Protein AF-N1P8G6-F1 (afdb_monomer)

Radius of gyration: 24.84 Å; Cα contacts (8 Å, |Δi|>4): 406; chains: 1; bounding box: 66×47×82 Å

Nearest PDB structures (foldseek):
  3woz-assembly1_A  TM=4.843E-01  e=3.979E-01  Mus musculus
  7q4o-assembly1_A  TM=2.329E-01  e=8.168E-02  Homo sapiens
  6mzf-assembly2_S  TM=3.613E-01  e=1.647E+00  Lachancea kluyveri NRRL Y-12651
  6mzf-assembly2_Z  TM=3.230E-01  e=1.716E+00  Lachancea kluyveri NRRL Y-12651
  7wkk-assembly1_d  TM=1.750E-01  e=7.104E+00  Xenopus laevis

Solvent-accessible surface area (backbone atoms only — not comparable to full-atom values): 23236 Å² total; per-residue (Å²): 112,68,68,58,52,54,50,53,49,51,53,48,52,52,41,51,54,52,21,45,35,20,40,62,58,40,62,81,38,23,85,42,70,71,49,35,31,55,44,51,52,22,58,55,58,75,40,87,73,80,72,56,73,72,55,48,57,51,48,55,54,51,50,51,44,45,53,51,31,51,75,67,70,51,59,55,58,63,52,40,50,53,51,49,55,52,30,48,63,71,53,68,77,60,64,50,67,90,73,49,91,46,71,68,52,44,55,51,49,50,57,43,63,55,44,45,41,36,55,48,52,55,53,46,64,78,63,65,84,70,82,58,69,32,63,58,16,38,50,38,44,44,29,45,43,30,70,73,70,74,43,69,67,60,96,76,60,55,52,68,57,24,49,35,46,32,47,46,55,48,37,28,32,79,80,36,73,88,51,49,32,44,23,46,43,28,27,29,49,24,41,41,54,46,16,74,60,73,50,57,70,69,57,52,28,50,50,49,61,70,44,30,54,52,59,53,52,49,51,54,50,51,54,49,56,56,42,68,70,45,83,54,64,68,62,30,50,54,51,52,51,50,52,54,51,52,48,72,42,40,52,54,70,59,40,51,49,54,46,52,49,37,59,75,68,51,90,46,54,67,50,34,44,51,46,50,54,49,50,45,64,36,47,40,76,63,64,100,59,92,68,98,43,80,73,58,46,56,52,52,53,49,62,67,64,35,80,60,95,72,92,71,82,91,74,87,89,74,86,61,42,68,43,77,80,43,75,68,58,50,49,58,55,46,54,53,46,56,52,36,52,58,51,38,73,40,98,82,40,48,75,56,39,43,54,38,43,54,47,51,49,52,42,48,60,74,40,49,91,77,46,64,64,67,63,49,50,52,52,45,54,53,50,55,57,51,54,76,75,48,62,68,91,78,42,84,65,40,65,64,51,49,57,49,44,47,61,49,50,37,69,76,72,67,69,126

Structure (mmCIF, N/CA/C/O backbone):
data_AF-N1P8G6-F1
#
_entry.id   AF-N1P8G6-F1
#
loop_
_atom_site.group_PDB
_atom_site.id
_atom_site.type_symbol
_atom_site.label_atom_id
_atom_site.label_alt_id
_atom_site.label_comp_id
_atom_site.label_asym_id
_atom_site.label_entity_id
_atom_site.label_seq_id
_atom_site.pdbx_PDB_ins_code
_atom_site.Cartn_x
_atom_site.Cartn_y
_atom_site.Cartn_z
_atom_site.occupancy
_atom_site.B_iso_or_equiv
_atom_site.auth_seq_id
_atom_site.auth_comp_id
_atom_site.auth_asym_id
_atom_site.auth_atom_id
_atom_site.pdbx_PDB_model_num
ATOM 1 N N . MET A 1 1 ? -29.024 14.235 44.586 1.00 63.75 1 MET A N 1
ATOM 2 C CA . MET A 1 1 ? -27.893 15.077 44.118 1.00 63.75 1 MET A CA 1
ATOM 3 C C . MET A 1 1 ? -26.579 14.321 44.251 1.00 63.75 1 MET A C 1
ATOM 5 O O . MET A 1 1 ? -25.869 14.254 43.265 1.00 63.75 1 MET A O 1
ATOM 9 N N . PHE A 1 2 ? -26.300 13.699 45.404 1.00 78.88 2 PHE A N 1
ATOM 10 C CA . PHE A 1 2 ? -25.117 12.850 45.600 1.00 78.88 2 PHE A CA 1
ATOM 11 C C . PHE A 1 2 ? -25.111 11.607 44.691 1.00 78.88 2 PHE A C 1
ATOM 13 O O . PHE A 1 2 ? -24.121 11.368 44.015 1.00 78.88 2 PHE A O 1
ATOM 20 N N . ASP A 1 3 ? -26.244 10.904 44.567 1.00 84.00 3 ASP A N 1
ATOM 21 C CA . ASP A 1 3 ? -26.346 9.704 43.710 1.00 84.00 3 ASP A CA 1
ATOM 22 C C . ASP A 1 3 ? -26.035 9.993 42.236 1.00 84.00 3 ASP A C 1
ATOM 24 O O . ASP A 1 3 ? -25.366 9.210 41.575 1.00 84.00 3 ASP A O 1
ATOM 28 N N . LYS A 1 4 ? -26.441 11.173 41.749 1.00 87.75 4 LYS A N 1
ATOM 29 C CA . LYS A 1 4 ? -26.156 11.622 40.381 1.00 87.75 4 LYS A CA 1
ATOM 30 C C . LYS A 1 4 ? -24.662 11.882 40.162 1.00 87.75 4 LYS A C 1
ATOM 32 O O . LYS A 1 4 ? -24.138 11.550 39.111 1.00 87.75 4 LYS A O 1
ATOM 37 N N . VAL A 1 5 ? -23.980 12.453 41.157 1.00 89.69 5 VAL A N 1
ATOM 38 C CA . VAL A 1 5 ? -22.527 12.682 41.095 1.00 89.69 5 VAL A CA 1
ATOM 39 C C . VAL A 1 5 ? -21.775 11.351 41.096 1.00 89.69 5 VAL A C 1
ATOM 41 O O . VAL A 1 5 ? -20.836 11.190 40.327 1.00 89.69 5 VAL A O 1
ATOM 44 N N . VAL A 1 6 ? -22.209 10.388 41.913 1.00 92.12 6 VAL A N 1
ATOM 45 C CA . VAL A 1 6 ? -21.605 9.046 41.967 1.00 92.12 6 VAL A CA 1
ATOM 46 C C . VAL A 1 6 ? -21.809 8.288 40.650 1.00 92.12 6 VAL A C 1
ATOM 48 O O . VAL A 1 6 ? -20.888 7.630 40.174 1.00 92.12 6 VAL A O 1
ATOM 51 N N . GLU A 1 7 ? -22.987 8.400 40.035 1.00 92.19 7 GLU A N 1
ATOM 52 C CA . GLU A 1 7 ? -23.276 7.800 38.728 1.00 92.19 7 GLU A CA 1
ATOM 53 C C . GLU A 1 7 ? -22.429 8.433 37.609 1.00 92.19 7 GLU A C 1
ATOM 55 O O . GLU A 1 7 ? -21.787 7.713 36.844 1.00 92.19 7 GLU A O 1
ATOM 60 N N . GLU A 1 8 ? -22.342 9.768 37.566 1.00 90.81 8 GLU A N 1
ATOM 61 C CA . GLU A 1 8 ? -21.489 10.502 36.618 1.00 90.81 8 GLU A CA 1
ATOM 62 C C . GLU A 1 8 ? -19.996 10.165 36.803 1.00 90.81 8 GLU A C 1
ATOM 64 O O . GLU A 1 8 ? -19.262 10.010 35.822 1.00 90.81 8 GLU A O 1
ATOM 69 N N . GLU A 1 9 ? -19.533 10.009 38.047 1.00 91.94 9 GLU A N 1
ATOM 70 C CA . GLU A 1 9 ? -18.161 9.597 38.352 1.00 91.94 9 GLU A CA 1
ATOM 71 C C . GLU A 1 9 ? -17.891 8.159 37.896 1.00 91.94 9 GLU A C 1
ATOM 73 O O . GLU A 1 9 ? -16.870 7.901 37.254 1.00 91.94 9 GLU A O 1
ATOM 78 N N . SER A 1 10 ? -18.808 7.229 38.174 1.00 91.25 10 SER A N 1
ATOM 79 C CA . SER A 1 10 ? -18.686 5.835 37.742 1.00 91.25 10 SER A CA 1
ATOM 80 C C . SER A 1 10 ? -18.633 5.729 36.216 1.00 91.25 10 SER A C 1
ATOM 82 O O . SER A 1 10 ? -17.757 5.056 35.667 1.00 91.25 10 SER A O 1
A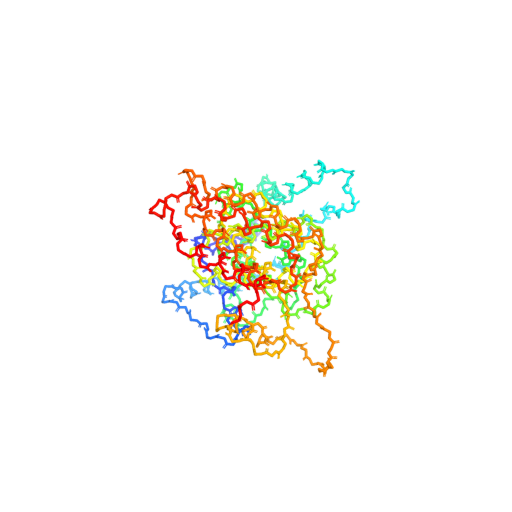TOM 84 N N . GLU A 1 11 ? -19.494 6.467 35.512 1.00 90.06 11 GLU A N 1
ATOM 85 C CA . GLU A 1 11 ? -19.484 6.512 34.051 1.00 90.06 11 GLU A CA 1
ATOM 86 C C . GLU A 1 11 ? -18.161 7.080 33.510 1.00 90.06 11 GLU A C 1
ATOM 88 O O . GLU A 1 11 ? -17.579 6.538 32.563 1.00 90.06 11 GLU A O 1
ATOM 93 N N . LEU A 1 12 ? -17.639 8.145 34.127 1.00 90.88 12 LEU A N 1
ATOM 94 C CA . LEU A 1 12 ? -16.354 8.724 33.746 1.00 90.88 12 LEU A CA 1
ATOM 95 C C . LEU A 1 12 ? -15.195 7.743 33.971 1.00 90.88 12 LEU A C 1
ATOM 97 O O . LEU A 1 12 ? -14.337 7.613 33.097 1.00 90.88 12 LEU A O 1
ATOM 101 N N . GLN A 1 13 ? -15.173 7.035 35.103 1.00 92.31 13 GLN A N 1
ATOM 102 C CA . GLN A 1 13 ? -14.161 6.019 35.398 1.00 92.31 13 GLN A CA 1
ATOM 103 C C . GLN A 1 13 ? -14.179 4.901 34.349 1.00 92.31 13 GLN A C 1
ATOM 105 O O . GLN A 1 13 ? -13.125 4.546 33.817 1.00 92.31 13 GLN A O 1
ATOM 110 N N . VAL A 1 14 ? -15.363 4.407 33.971 1.00 90.62 14 VAL A N 1
ATOM 111 C CA . VAL A 1 14 ? -15.509 3.407 32.901 1.00 90.62 14 VAL A CA 1
ATOM 112 C C . VAL A 1 14 ? -14.975 3.949 31.573 1.00 90.62 14 VAL A C 1
ATOM 114 O O . VAL A 1 14 ? -14.169 3.286 30.917 1.00 90.62 14 VAL A O 1
ATOM 117 N N . ARG A 1 15 ? -15.344 5.176 31.182 1.00 91.44 15 ARG A N 1
ATOM 118 C CA . ARG A 1 15 ? -14.841 5.805 29.945 1.00 91.44 15 ARG A CA 1
ATOM 119 C C . ARG A 1 15 ? -13.316 5.949 29.948 1.00 91.44 15 ARG A C 1
ATOM 121 O O . ARG A 1 15 ? -12.673 5.665 28.936 1.00 91.44 15 ARG A O 1
ATOM 128 N N . LEU A 1 16 ? -12.728 6.341 31.077 1.00 93.12 16 LEU A N 1
ATOM 129 C CA . LEU A 1 16 ? -11.278 6.468 31.233 1.00 93.12 16 LEU A CA 1
ATOM 130 C C . LEU A 1 16 ? -10.569 5.117 31.126 1.00 93.12 16 LEU A C 1
ATOM 132 O O . LEU A 1 16 ? -9.561 5.030 30.430 1.00 93.12 16 LEU A O 1
ATOM 136 N N . LEU A 1 17 ? -11.104 4.063 31.748 1.00 92.62 17 LEU A N 1
ATOM 137 C CA . LEU A 1 17 ? -10.549 2.709 31.649 1.00 92.62 17 LEU A CA 1
ATOM 138 C C . LEU A 1 17 ? -10.605 2.181 30.210 1.00 92.62 17 LEU A C 1
ATOM 140 O O . LEU A 1 17 ? -9.616 1.654 29.701 1.00 92.62 17 LEU A O 1
ATOM 144 N N . ARG A 1 18 ? -11.720 2.397 29.507 1.00 92.69 18 ARG A N 1
ATOM 145 C CA . ARG A 1 18 ? -11.854 2.012 28.094 1.00 92.69 18 ARG A CA 1
ATOM 146 C C . ARG A 1 18 ? -10.883 2.779 27.188 1.00 92.69 18 ARG A C 1
ATOM 148 O O . ARG A 1 18 ? -10.241 2.185 26.314 1.00 92.69 18 ARG A O 1
ATOM 155 N N . ARG A 1 19 ? -10.715 4.090 27.411 1.00 93.12 19 ARG A N 1
ATOM 156 C CA . ARG A 1 19 ? -9.700 4.886 26.699 1.00 93.12 19 ARG A CA 1
ATOM 157 C C . ARG A 1 19 ? -8.288 4.426 27.048 1.00 93.12 19 ARG A C 1
ATOM 159 O O . ARG A 1 19 ? -7.449 4.369 26.158 1.00 93.12 19 ARG A O 1
ATOM 166 N N . LEU A 1 20 ? -8.018 4.054 28.298 1.00 92.56 20 LEU A N 1
ATOM 167 C CA . LEU A 1 20 ? -6.715 3.538 28.716 1.00 92.56 20 LEU A CA 1
ATOM 168 C C . LEU A 1 20 ? -6.341 2.268 27.946 1.00 92.56 20 LEU A C 1
ATOM 170 O O . LEU A 1 20 ? -5.193 2.151 27.531 1.00 92.56 20 LEU A O 1
ATOM 174 N N . CYS A 1 21 ? -7.284 1.358 27.686 1.00 92.56 21 CYS A N 1
ATOM 175 C CA . CYS A 1 21 ? -7.010 0.168 26.874 1.00 92.56 21 CYS A CA 1
ATOM 176 C C . CYS A 1 21 ? -6.616 0.525 25.439 1.00 92.56 21 CYS A C 1
ATOM 178 O O . CYS A 1 21 ? -5.595 0.056 24.940 1.00 92.56 21 CYS A O 1
ATOM 180 N N . THR A 1 22 ? -7.412 1.372 24.781 1.00 93.31 22 THR A N 1
ATOM 181 C CA . THR A 1 22 ? -7.199 1.748 23.372 1.00 93.31 22 THR A CA 1
ATOM 182 C C . THR A 1 22 ? -5.953 2.626 23.196 1.00 93.31 22 THR A C 1
ATOM 184 O O . THR A 1 22 ? -5.132 2.388 22.314 1.00 93.31 22 THR A O 1
ATOM 187 N N . PHE A 1 23 ? -5.733 3.592 24.083 1.00 93.25 23 PHE A N 1
ATOM 188 C CA . PHE A 1 23 ? -4.543 4.442 24.066 1.00 93.25 23 PHE A CA 1
ATOM 189 C C . PHE A 1 23 ? -3.276 3.694 24.513 1.00 93.25 23 PHE A C 1
ATOM 191 O O . PHE A 1 23 ? -2.186 3.905 23.973 1.00 93.25 23 PHE A O 1
ATOM 198 N N . GLY A 1 24 ? -3.421 2.818 25.510 1.00 91.00 24 GLY A N 1
ATOM 199 C CA . GLY A 1 24 ? -2.343 2.034 26.106 1.00 91.00 24 GLY A CA 1
ATOM 200 C C . GLY A 1 24 ? -1.771 0.993 25.155 1.00 91.00 24 GLY A C 1
ATOM 201 O O . GLY A 1 24 ? -0.572 0.737 25.214 1.00 91.00 24 GLY A O 1
ATOM 202 N N . ILE A 1 25 ? -2.577 0.466 24.227 1.00 92.25 25 ILE A N 1
ATOM 203 C CA . ILE A 1 25 ? -2.046 -0.345 23.131 1.00 92.25 25 ILE A CA 1
ATOM 204 C C . ILE A 1 25 ? -1.415 0.528 22.044 1.00 92.25 25 ILE A C 1
ATOM 206 O O . ILE A 1 25 ? -0.355 0.187 21.534 1.00 92.25 25 ILE A O 1
ATOM 210 N N . SER A 1 26 ? -2.008 1.673 21.695 1.00 91.62 26 SER A N 1
ATOM 211 C CA . SER A 1 26 ? -1.616 2.411 20.491 1.00 91.62 26 SER A CA 1
ATOM 212 C C . SER A 1 26 ? -0.363 3.265 20.621 1.00 91.62 26 SER A C 1
ATOM 214 O O . SER A 1 26 ? 0.334 3.472 19.625 1.00 91.62 26 SER A O 1
ATOM 216 N N . THR A 1 27 ? -0.061 3.763 21.821 1.00 89.69 27 THR A N 1
ATOM 217 C CA . THR A 1 27 ? 1.043 4.708 22.039 1.00 89.69 27 THR A CA 1
ATOM 218 C C . THR A 1 27 ? 2.411 4.052 22.219 1.00 89.69 27 THR A C 1
ATOM 220 O O . THR A 1 27 ? 3.353 4.483 21.547 1.00 89.69 27 THR A O 1
ATOM 223 N N . PRO A 1 28 ? 2.568 3.014 23.058 1.00 88.81 28 PRO A N 1
ATOM 224 C CA . PRO A 1 28 ? 3.872 2.392 23.283 1.00 88.81 28 PRO A CA 1
ATOM 225 C C . PRO A 1 28 ? 4.412 1.647 22.057 1.00 88.81 28 PRO A C 1
ATOM 227 O O . PRO A 1 28 ? 5.623 1.540 21.886 1.00 88.81 28 PRO A O 1
ATOM 230 N N . ILE A 1 29 ? 3.528 1.153 21.183 1.00 89.38 29 ILE A N 1
ATOM 231 C CA . ILE A 1 29 ? 3.898 0.223 20.103 1.00 89.38 29 ILE A CA 1
ATOM 232 C C . ILE A 1 29 ? 4.055 0.908 18.740 1.00 89.38 29 ILE A C 1
ATOM 234 O O . ILE A 1 29 ? 4.251 0.230 17.736 1.00 89.38 29 ILE A O 1
ATOM 238 N N . LYS A 1 30 ? 4.005 2.248 18.673 1.00 91.75 30 LYS A N 1
ATOM 239 C CA . LYS A 1 30 ? 4.030 3.030 17.416 1.00 91.75 30 LYS A CA 1
ATOM 240 C C . LYS A 1 30 ? 5.192 2.695 16.472 1.00 91.75 30 LYS A C 1
ATOM 242 O O . LYS A 1 30 ? 5.109 2.966 15.276 1.00 91.75 30 LYS A O 1
ATOM 247 N N . THR A 1 31 ? 6.287 2.143 16.982 1.00 89.94 31 THR A N 1
ATOM 248 C CA . THR A 1 31 ? 7.488 1.783 16.212 1.00 89.94 31 THR A CA 1
ATOM 249 C C . THR A 1 31 ? 7.583 0.294 15.875 1.00 89.94 31 THR A C 1
ATOM 251 O O . THR A 1 31 ? 8.464 -0.095 15.110 1.00 89.94 31 THR A O 1
ATOM 254 N N . VAL A 1 32 ? 6.682 -0.534 16.406 1.00 89.81 32 VAL A N 1
ATOM 255 C CA . VAL A 1 32 ? 6.676 -1.993 16.261 1.00 89.81 32 VAL A CA 1
ATOM 256 C C . VAL A 1 32 ? 5.523 -2.396 15.341 1.00 89.81 32 VAL A C 1
ATOM 258 O O . VAL A 1 32 ? 4.421 -1.873 15.439 1.00 89.81 32 VAL A O 1
ATOM 261 N N . THR A 1 33 ? 5.757 -3.315 14.406 1.00 87.44 33 THR A N 1
ATOM 262 C CA . THR A 1 33 ? 4.682 -3.853 13.556 1.00 87.44 33 THR A CA 1
ATOM 263 C C . THR A 1 33 ? 3.876 -4.917 14.303 1.00 87.44 33 THR A C 1
ATOM 265 O O . THR A 1 33 ? 4.442 -5.702 15.061 1.00 87.44 33 THR A O 1
ATOM 268 N N . THR A 1 34 ? 2.563 -4.976 14.064 1.00 90.38 34 THR A N 1
ATOM 269 C CA . THR A 1 34 ? 1.702 -6.050 14.587 1.00 90.38 34 THR A CA 1
ATOM 270 C C . THR A 1 34 ? 1.826 -7.349 13.791 1.00 90.38 34 THR A C 1
ATOM 272 O O . THR A 1 34 ? 1.398 -8.394 14.268 1.00 90.38 34 THR A O 1
ATOM 275 N N . ASN A 1 35 ? 2.405 -7.303 12.584 1.00 92.50 35 ASN A N 1
ATOM 276 C CA . ASN A 1 35 ? 2.469 -8.416 11.634 1.00 92.50 35 ASN A CA 1
ATOM 277 C C . ASN A 1 35 ? 1.094 -8.977 11.212 1.00 92.50 35 ASN A C 1
ATOM 279 O O . ASN A 1 35 ? 1.029 -10.094 10.699 1.00 92.50 35 ASN A O 1
ATOM 283 N N . ALA A 1 36 ? 0.000 -8.221 11.378 1.00 94.94 36 ALA A N 1
ATOM 284 C CA . ALA A 1 36 ? -1.329 -8.646 10.923 1.00 94.94 36 ALA A CA 1
ATOM 285 C C . ALA A 1 36 ? -1.372 -8.838 9.395 1.00 94.94 36 ALA A C 1
ATOM 287 O O . ALA A 1 36 ? -1.877 -9.846 8.900 1.00 94.94 36 ALA A O 1
ATOM 288 N N . ASP A 1 37 ? -0.761 -7.912 8.651 1.00 95.50 37 ASP A N 1
ATOM 289 C CA . ASP A 1 37 ? -0.599 -7.987 7.196 1.00 95.50 37 ASP A CA 1
ATOM 290 C C . ASP A 1 37 ? 0.268 -9.176 6.775 1.00 95.50 37 ASP A C 1
ATOM 292 O O . ASP A 1 37 ? -0.057 -9.869 5.811 1.00 95.50 37 ASP A O 1
ATOM 296 N N . VAL A 1 38 ? 1.336 -9.459 7.525 1.00 94.88 38 VAL A N 1
ATOM 297 C CA . VAL A 1 38 ? 2.216 -10.607 7.274 1.00 94.88 38 VAL A CA 1
ATOM 298 C C . VAL A 1 38 ? 1.493 -11.931 7.524 1.00 94.88 38 VAL A C 1
ATOM 300 O O . VAL A 1 38 ? 1.546 -12.811 6.666 1.00 94.88 38 VAL A O 1
ATOM 303 N N . LYS A 1 39 ? 0.782 -12.076 8.652 1.00 95.38 39 LYS A N 1
ATOM 304 C CA . LYS A 1 39 ? -0.004 -13.281 8.964 1.00 95.38 39 LYS A CA 1
ATOM 305 C C . LYS A 1 39 ? -1.045 -13.545 7.883 1.00 95.38 39 LYS A C 1
ATOM 307 O O . LYS A 1 39 ? -1.121 -14.665 7.380 1.00 95.38 39 LYS A O 1
ATOM 312 N N . TYR A 1 40 ? -1.794 -12.514 7.491 1.00 96.00 40 TYR A N 1
ATOM 313 C CA . TYR A 1 40 ? -2.817 -12.637 6.457 1.00 96.00 40 TYR A CA 1
ATOM 314 C C . TYR A 1 40 ? -2.211 -13.012 5.101 1.00 96.00 40 TYR A C 1
ATOM 316 O O . TYR A 1 40 ? -2.672 -13.947 4.450 1.00 96.00 40 TYR A O 1
ATOM 324 N N . TYR A 1 41 ? -1.110 -12.367 4.703 1.00 94.81 41 TYR A N 1
ATOM 325 C CA . TYR A 1 41 ? -0.387 -12.725 3.483 1.00 94.81 41 TYR A CA 1
ATOM 326 C C . TYR A 1 41 ? 0.119 -14.176 3.498 1.00 94.81 41 TYR A C 1
ATOM 328 O O . TYR A 1 41 ? -0.001 -14.882 2.494 1.00 94.81 41 TYR A O 1
ATOM 336 N N . CYS A 1 42 ? 0.680 -14.645 4.615 1.00 93.38 42 CYS A N 1
ATOM 337 C CA . CYS A 1 42 ? 1.116 -16.033 4.750 1.00 93.38 42 CYS A CA 1
ATOM 338 C C . CYS A 1 42 ? -0.067 -17.005 4.637 1.00 93.38 42 CYS A C 1
ATOM 340 O O . CYS A 1 42 ? 0.037 -17.989 3.905 1.00 93.38 42 CYS A O 1
ATOM 342 N N . ALA A 1 43 ? -1.198 -16.697 5.282 1.00 92.44 43 ALA A N 1
ATOM 343 C CA . ALA A 1 43 ? -2.419 -17.499 5.206 1.00 92.44 43 ALA A CA 1
ATOM 344 C C . ALA A 1 43 ? -2.940 -17.611 3.766 1.00 92.44 43 ALA A C 1
ATOM 346 O O . ALA A 1 43 ? -3.210 -18.716 3.294 1.00 92.44 43 ALA A O 1
ATOM 347 N N . LEU A 1 44 ? -2.983 -16.490 3.040 1.00 91.12 44 LEU A N 1
ATOM 348 C CA . LEU A 1 44 ? -3.327 -16.463 1.621 1.00 91.12 44 LEU A CA 1
ATOM 349 C C . LEU A 1 44 ? -2.420 -17.410 0.813 1.00 91.12 44 LEU A C 1
ATOM 351 O O . LEU A 1 44 ? -2.913 -18.224 0.032 1.00 91.12 44 LEU A O 1
ATOM 355 N N . ASN A 1 45 ? -1.102 -17.346 1.037 1.00 87.06 45 ASN A N 1
ATOM 356 C CA . ASN A 1 45 ? -0.086 -18.117 0.305 1.00 87.06 45 ASN A CA 1
ATOM 357 C C . ASN A 1 45 ? 0.124 -19.554 0.799 1.00 87.06 45 ASN A C 1
ATOM 359 O O . ASN A 1 45 ? 1.044 -20.216 0.316 1.00 87.06 45 ASN A O 1
ATOM 363 N N . GLN A 1 46 ? -0.673 -20.034 1.760 1.00 88.06 46 GLN A N 1
ATOM 364 C CA . GLN A 1 46 ? -0.469 -21.337 2.410 1.00 88.06 46 GLN A CA 1
ATOM 365 C C . GLN A 1 46 ? 0.959 -21.497 2.968 1.00 88.06 46 GLN A C 1
ATOM 367 O O . GLN A 1 46 ? 1.526 -22.588 3.004 1.00 88.06 46 GLN A O 1
ATOM 372 N N . GLN A 1 47 ? 1.563 -20.383 3.382 1.00 89.25 47 GLN A N 1
ATOM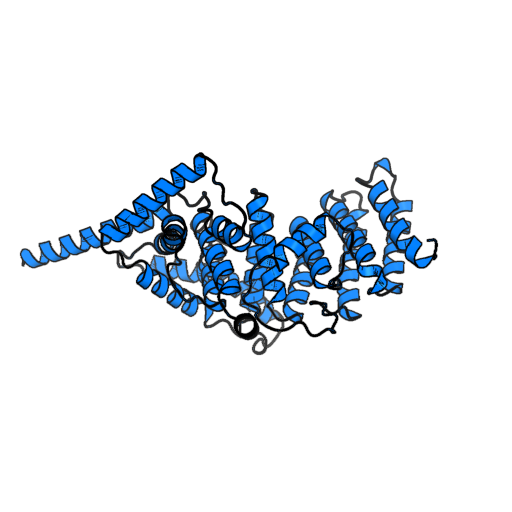 373 C CA . GLN A 1 47 ? 2.872 -20.345 4.015 1.00 89.25 47 GLN A CA 1
ATOM 374 C C . GLN A 1 47 ? 2.693 -20.350 5.526 1.00 89.25 47 GLN A C 1
ATOM 376 O O . GLN A 1 47 ? 1.772 -19.735 6.066 1.00 89.25 47 GLN A O 1
ATOM 381 N N . LYS A 1 48 ? 3.603 -21.028 6.224 1.00 87.94 48 LYS A N 1
ATOM 382 C CA . LYS A 1 48 ? 3.615 -20.996 7.681 1.00 87.94 48 LYS A CA 1
ATOM 383 C C . LYS A 1 48 ? 3.980 -19.585 8.142 1.00 87.94 48 LYS A C 1
ATOM 385 O O . LYS A 1 48 ? 4.983 -19.019 7.711 1.00 87.94 48 LYS A O 1
ATOM 390 N N . PHE A 1 49 ? 3.146 -19.017 9.002 1.00 89.81 49 PHE A N 1
ATOM 391 C CA . PHE A 1 49 ? 3.458 -17.778 9.696 1.00 89.81 49 PHE A CA 1
ATOM 392 C C . PHE A 1 49 ? 4.314 -18.107 10.919 1.00 89.81 49 PHE A C 1
ATOM 394 O O . PHE A 1 49 ? 3.886 -18.862 11.791 1.00 89.81 49 PHE A O 1
ATOM 401 N N . GLU A 1 50 ? 5.527 -17.564 10.960 1.00 87.75 50 GLU A N 1
ATOM 402 C CA . GLU A 1 50 ? 6.457 -17.744 12.071 1.00 87.75 50 GLU A CA 1
ATOM 403 C C . GLU A 1 50 ? 6.862 -16.374 12.608 1.00 87.75 50 GLU A C 1
ATOM 405 O O . GLU A 1 50 ? 7.305 -15.502 11.859 1.00 87.75 50 GLU A O 1
ATOM 410 N N . LEU A 1 51 ? 6.689 -16.189 13.914 1.00 86.38 51 LEU A N 1
ATOM 411 C CA . LEU A 1 51 ? 7.157 -15.014 14.635 1.00 86.38 51 LEU A CA 1
ATOM 412 C C . LEU A 1 51 ? 8.474 -15.340 15.335 1.00 86.38 51 LEU A C 1
ATOM 414 O O . LEU A 1 51 ? 8.675 -16.451 15.827 1.00 86.38 51 LEU A O 1
ATOM 418 N N . SER A 1 52 ? 9.370 -14.356 15.404 1.00 87.69 52 SER A N 1
ATOM 419 C CA . SER A 1 52 ? 10.512 -14.449 16.313 1.00 87.69 52 SER A CA 1
ATOM 420 C C . SER A 1 52 ? 10.027 -14.394 17.764 1.00 87.69 52 SER A C 1
ATOM 422 O O . SER A 1 52 ? 8.968 -13.829 18.037 1.00 87.69 52 SER A O 1
ATOM 424 N N . ALA A 1 53 ? 10.827 -14.914 18.702 1.00 88.88 53 ALA A N 1
ATOM 425 C CA . ALA A 1 53 ? 10.507 -14.877 20.134 1.00 88.88 53 ALA A CA 1
ATOM 426 C C . ALA A 1 53 ? 10.118 -13.465 20.612 1.00 88.88 53 ALA A C 1
ATOM 428 O O . ALA A 1 53 ? 9.110 -13.302 21.290 1.00 88.88 53 ALA A O 1
ATOM 429 N N . TYR A 1 54 ? 10.847 -12.445 20.139 1.00 88.00 54 TYR A N 1
ATOM 430 C CA . TYR A 1 54 ? 10.529 -11.039 20.384 1.00 88.00 54 TYR A CA 1
ATOM 431 C C . TYR A 1 54 ? 9.087 -10.694 19.982 1.00 88.00 54 TYR A C 1
ATOM 433 O O . TYR A 1 54 ? 8.330 -10.184 20.795 1.00 88.00 54 TYR A O 1
ATOM 441 N N . TYR A 1 55 ? 8.660 -10.997 18.753 1.00 88.88 55 TYR A N 1
ATOM 442 C CA . TYR A 1 55 ? 7.300 -10.659 18.317 1.00 88.88 55 TYR A CA 1
ATOM 443 C C . TYR A 1 55 ? 6.216 -11.513 18.983 1.00 88.88 55 TYR A C 1
ATOM 445 O O . TYR A 1 55 ? 5.089 -11.040 19.115 1.00 88.88 55 TYR A O 1
ATOM 453 N N . THR A 1 56 ? 6.537 -12.734 19.415 1.00 90.31 56 THR A N 1
ATOM 454 C CA . THR A 1 56 ? 5.609 -13.585 20.172 1.00 90.31 56 THR A CA 1
ATOM 455 C C . THR A 1 56 ? 5.257 -12.959 21.522 1.00 90.31 56 THR A C 1
ATOM 457 O O . THR A 1 56 ? 4.077 -12.838 21.837 1.00 90.31 56 THR A O 1
ATOM 460 N N . GLU A 1 57 ? 6.247 -12.470 22.276 1.00 90.06 57 GLU A N 1
ATOM 461 C CA . GLU A 1 57 ? 6.016 -11.797 23.566 1.00 90.06 57 GLU A CA 1
ATOM 462 C C . GLU A 1 57 ? 5.167 -10.524 23.411 1.00 90.06 57 GLU A C 1
ATOM 464 O O . GLU A 1 57 ? 4.245 -10.273 24.190 1.00 90.06 57 GLU A O 1
ATOM 469 N N . TYR A 1 58 ? 5.433 -9.729 22.368 1.00 90.06 58 TYR A N 1
ATOM 470 C CA . TYR A 1 58 ? 4.619 -8.548 22.065 1.00 90.06 58 TYR A CA 1
ATOM 471 C C . TYR A 1 58 ? 3.184 -8.922 21.696 1.00 90.06 58 TYR A C 1
ATOM 473 O O . TYR A 1 58 ? 2.252 -8.262 22.150 1.00 90.06 58 TYR A O 1
ATOM 481 N N . LEU A 1 59 ? 2.989 -9.980 20.905 1.00 90.69 59 LEU A N 1
ATOM 482 C CA . LEU A 1 59 ? 1.653 -10.441 20.548 1.00 90.69 59 LEU A CA 1
ATOM 483 C C . LEU A 1 59 ? 0.850 -10.852 21.790 1.00 90.69 59 LEU A C 1
ATOM 485 O O . LEU A 1 59 ? -0.301 -10.447 21.916 1.00 90.69 59 LEU A O 1
ATOM 489 N N . GLU A 1 60 ? 1.452 -11.581 22.732 1.00 91.88 60 GLU A N 1
ATOM 490 C CA . GLU A 1 60 ? 0.788 -11.933 23.994 1.00 91.88 60 GLU A CA 1
ATOM 491 C C . GLU A 1 60 ? 0.342 -10.692 24.777 1.00 91.88 60 GLU A C 1
ATOM 493 O O . GLU A 1 60 ? -0.778 -10.646 25.292 1.00 91.88 60 GLU A O 1
ATOM 498 N N . LEU A 1 61 ? 1.189 -9.659 24.836 1.00 91.00 61 LEU A N 1
ATOM 499 C CA . LEU A 1 61 ? 0.832 -8.385 25.455 1.00 91.00 61 LEU A CA 1
ATOM 500 C C . LEU A 1 61 ? -0.352 -7.724 24.734 1.00 91.00 61 LEU A C 1
ATOM 502 O O . LEU A 1 61 ? -1.277 -7.242 25.388 1.00 91.00 61 LEU A O 1
ATOM 506 N N . PHE A 1 62 ? -0.349 -7.721 23.400 1.00 91.81 62 PHE A N 1
ATOM 507 C CA . PHE A 1 62 ? -1.419 -7.130 22.595 1.00 91.81 62 PHE A CA 1
ATOM 508 C C . PHE A 1 62 ? -2.759 -7.831 22.837 1.00 91.81 62 PHE A C 1
ATOM 510 O O . PHE A 1 62 ? -3.766 -7.155 23.057 1.00 91.81 62 PHE A O 1
ATOM 517 N N . CYS A 1 63 ? -2.759 -9.166 22.872 1.00 92.81 63 CYS A N 1
ATOM 518 C CA . CYS A 1 63 ? -3.946 -9.965 23.171 1.00 92.81 63 CYS A CA 1
ATOM 519 C C . CYS A 1 63 ? -4.480 -9.678 24.582 1.00 92.81 63 CYS A C 1
ATOM 521 O O . CYS A 1 63 ? -5.684 -9.541 24.764 1.00 92.81 63 CYS A O 1
ATOM 523 N N . ARG A 1 64 ? -3.616 -9.476 25.588 1.00 93.69 64 ARG A N 1
ATOM 524 C CA . ARG A 1 64 ? -4.073 -9.094 26.941 1.00 93.69 64 ARG A CA 1
ATOM 525 C C . ARG A 1 64 ? -4.787 -7.742 26.963 1.00 93.69 64 ARG A C 1
ATOM 527 O O . ARG A 1 64 ? -5.812 -7.613 27.627 1.00 93.69 64 ARG A O 1
ATOM 534 N N . TYR A 1 65 ? -4.287 -6.745 26.228 1.00 93.19 65 TYR A N 1
ATOM 535 C CA . TYR A 1 65 ? -4.982 -5.458 26.085 1.00 93.19 65 TYR A CA 1
ATOM 536 C C . TYR A 1 65 ? -6.328 -5.609 25.370 1.00 93.19 65 TYR A C 1
ATOM 538 O O . TYR A 1 65 ? -7.301 -4.961 25.756 1.00 93.19 65 TYR A O 1
ATOM 546 N N . TYR A 1 66 ? -6.393 -6.472 24.354 1.00 94.69 66 TYR A N 1
ATOM 547 C CA . TYR A 1 66 ? -7.632 -6.779 23.645 1.00 94.69 66 TYR A CA 1
ATOM 548 C C . TYR A 1 66 ? -8.657 -7.456 24.568 1.00 94.69 66 TYR A C 1
ATOM 550 O O . TYR A 1 66 ? -9.777 -6.968 24.700 1.00 94.69 66 TYR A O 1
ATOM 558 N N . GLN A 1 67 ? -8.257 -8.501 25.294 1.00 94.25 67 GLN A N 1
ATOM 559 C CA . GLN A 1 67 ? -9.093 -9.189 26.283 1.00 94.25 67 GLN A CA 1
ATOM 560 C C . GLN A 1 67 ? -9.581 -8.237 27.384 1.00 94.25 67 GLN A C 1
ATOM 562 O O . GLN A 1 67 ? -10.746 -8.286 27.774 1.00 94.25 67 GLN A O 1
ATOM 567 N N . MET A 1 68 ? -8.721 -7.325 27.849 1.00 94.38 68 MET A N 1
ATOM 568 C CA . MET A 1 68 ? -9.096 -6.292 28.816 1.00 94.38 68 MET A CA 1
ATOM 569 C C . MET A 1 68 ? -10.146 -5.331 28.239 1.00 94.38 68 MET A C 1
ATOM 571 O O . MET A 1 68 ? -11.123 -5.025 28.919 1.00 94.38 68 MET A O 1
ATOM 575 N N . ALA A 1 69 ? -9.992 -4.881 26.990 1.00 94.62 69 ALA A N 1
ATOM 576 C CA . ALA A 1 69 ? -10.990 -4.042 26.327 1.00 94.62 69 ALA A CA 1
ATOM 577 C C . ALA A 1 69 ? -12.344 -4.762 26.201 1.00 94.62 69 ALA A C 1
ATOM 579 O O . ALA A 1 69 ? -13.373 -4.175 26.531 1.00 94.62 69 ALA A O 1
ATOM 580 N N . VAL A 1 70 ? -12.339 -6.043 25.819 1.00 92.88 70 VAL A N 1
ATOM 581 C CA . VAL A 1 70 ? -13.552 -6.877 25.772 1.00 92.88 70 VAL A CA 1
ATOM 582 C C . VAL A 1 70 ? -14.187 -7.012 27.160 1.00 92.88 70 VAL A C 1
ATOM 584 O O . VAL A 1 70 ? -15.394 -6.853 27.288 1.00 92.88 70 VAL A O 1
ATOM 587 N N . SER A 1 71 ? -13.394 -7.219 28.218 1.00 94.00 71 SER A N 1
ATOM 588 C CA . SER A 1 71 ? -13.910 -7.333 29.595 1.00 94.00 71 SER A CA 1
ATOM 589 C C . SER A 1 71 ? -14.515 -6.041 30.159 1.00 94.00 71 SER A C 1
ATOM 591 O O . SER A 1 71 ? -15.242 -6.083 31.145 1.00 94.00 71 SER A O 1
ATOM 593 N N . LEU A 1 72 ? -14.200 -4.894 29.548 1.00 92.75 72 LEU A N 1
ATOM 594 C CA . LEU A 1 72 ? -14.752 -3.581 29.894 1.00 92.75 72 LEU A CA 1
ATOM 595 C C . LEU A 1 72 ? -15.942 -3.196 28.999 1.00 92.75 72 LEU A C 1
ATOM 597 O O . LEU A 1 72 ? -16.325 -2.020 28.963 1.00 92.75 72 LEU A O 1
ATOM 601 N N . ASP A 1 73 ? -16.497 -4.156 28.256 1.00 92.12 73 ASP A N 1
ATOM 602 C CA . ASP A 1 73 ? -17.596 -3.977 27.306 1.00 92.12 73 ASP A CA 1
ATOM 603 C C . ASP A 1 73 ? -17.301 -2.889 26.260 1.00 92.12 73 ASP A C 1
ATOM 605 O O . ASP A 1 73 ? -18.140 -2.037 25.954 1.00 92.12 73 ASP A O 1
ATOM 609 N N . VAL A 1 74 ? -16.069 -2.857 25.739 1.00 93.38 74 VAL A N 1
ATOM 610 C CA . VAL A 1 74 ? -15.751 -2.030 24.569 1.00 93.38 74 VAL A CA 1
ATOM 611 C C . VAL A 1 74 ? -16.317 -2.715 23.328 1.00 93.38 74 VAL A C 1
ATOM 613 O O . VAL A 1 74 ? -15.857 -3.792 22.950 1.00 93.38 74 VAL A O 1
ATOM 616 N N . ASP A 1 75 ? -17.272 -2.067 22.662 1.00 94.44 75 ASP A N 1
ATOM 617 C CA . ASP A 1 75 ? -17.760 -2.488 21.345 1.00 94.44 75 ASP A CA 1
ATOM 618 C C . ASP A 1 75 ? -16.728 -2.146 20.259 1.00 94.44 75 ASP A C 1
ATOM 620 O O . ASP A 1 75 ? -16.789 -1.115 19.591 1.00 94.44 75 ASP A O 1
ATOM 624 N N . ILE A 1 76 ? -15.715 -3.003 20.126 1.00 95.75 76 ILE A N 1
ATOM 625 C CA . ILE A 1 76 ? -14.607 -2.798 19.186 1.00 95.75 76 ILE A CA 1
ATOM 626 C C . ILE A 1 76 ? -15.111 -2.803 17.736 1.00 95.75 76 ILE A C 1
ATOM 628 O O . ILE A 1 76 ? -14.599 -2.038 16.921 1.00 95.75 76 ILE A O 1
ATOM 632 N N . GLU A 1 77 ? -16.094 -3.645 17.404 1.00 96.75 77 GLU A N 1
ATOM 633 C CA . GLU A 1 77 ? -16.644 -3.741 16.048 1.00 96.75 77 GLU A CA 1
ATOM 634 C C . GLU A 1 77 ? -17.428 -2.477 15.680 1.00 96.75 77 GLU A C 1
ATOM 636 O O . GLU A 1 77 ? -17.138 -1.865 14.649 1.00 96.75 77 GLU A O 1
ATOM 641 N N . GLY A 1 78 ? -18.352 -2.033 16.540 1.00 96.44 78 GLY A N 1
ATOM 642 C CA . GLY A 1 78 ? -19.120 -0.807 16.318 1.00 96.44 78 GLY A CA 1
ATOM 643 C C . GLY A 1 78 ? -18.233 0.435 16.232 1.00 96.44 78 GLY A C 1
ATOM 644 O O . GLY A 1 78 ? -18.405 1.278 15.351 1.00 96.44 78 GLY A O 1
ATOM 645 N N . GLU A 1 79 ? -17.208 0.523 17.077 1.00 96.19 79 GLU A N 1
ATOM 646 C CA . GLU A 1 79 ? -16.259 1.638 17.048 1.00 96.19 79 GLU A CA 1
ATOM 647 C C . GLU A 1 79 ? -15.359 1.601 15.812 1.00 96.19 79 GLU A C 1
ATOM 649 O O . GLU A 1 79 ? -15.053 2.642 15.230 1.00 96.19 79 GLU A O 1
ATOM 654 N N . PHE A 1 80 ? -14.973 0.414 15.346 1.00 97.88 80 PHE A N 1
ATOM 655 C CA . PHE A 1 80 ? -14.246 0.273 14.089 1.00 97.88 80 PHE A CA 1
ATOM 656 C C . PHE A 1 80 ? -15.092 0.735 12.893 1.00 97.88 80 PHE A C 1
ATOM 658 O O . PHE A 1 80 ? -14.587 1.467 12.038 1.00 97.88 80 PHE A O 1
ATOM 665 N N . GLN A 1 81 ? -16.387 0.406 12.867 1.00 97.44 81 GLN A N 1
ATOM 666 C CA . GLN A 1 81 ? -17.319 0.910 11.852 1.00 97.44 81 GLN A CA 1
ATOM 667 C C . GLN A 1 81 ? -17.456 2.440 11.909 1.00 97.44 81 GLN A C 1
ATOM 669 O O . GLN A 1 81 ? -17.388 3.100 10.871 1.00 97.44 81 GLN A O 1
ATOM 674 N N . ASN A 1 82 ? -17.529 3.037 13.104 1.00 95.94 82 ASN A N 1
ATOM 675 C CA . ASN A 1 82 ? -17.519 4.499 13.259 1.00 95.94 82 ASN A CA 1
ATOM 676 C C . ASN A 1 82 ? -16.252 5.135 12.664 1.00 95.94 82 ASN A C 1
ATOM 678 O O . ASN A 1 82 ? -16.316 6.193 12.029 1.00 95.94 82 ASN A O 1
ATOM 682 N N . VAL A 1 83 ? -15.091 4.489 12.834 1.00 97.00 83 VAL A N 1
ATOM 683 C CA . VAL A 1 83 ? -13.838 4.958 12.231 1.00 97.00 83 VAL A CA 1
ATOM 684 C C . VAL A 1 83 ? -13.908 4.908 10.702 1.00 97.00 83 VAL A C 1
ATOM 686 O O . VAL A 1 83 ? -13.461 5.864 10.065 1.00 97.00 83 VAL A O 1
ATOM 689 N N . ILE A 1 84 ? -14.487 3.856 10.112 1.00 97.56 84 ILE A N 1
ATOM 690 C CA . ILE A 1 84 ? -14.694 3.745 8.657 1.00 97.56 84 ILE A CA 1
ATOM 691 C C . ILE A 1 84 ? -15.617 4.855 8.143 1.00 97.56 84 ILE A C 1
ATOM 693 O O . ILE A 1 84 ? -15.273 5.530 7.171 1.00 97.56 84 ILE A O 1
ATOM 697 N N . GLU A 1 85 ? -16.748 5.108 8.803 1.00 96.62 85 GLU A N 1
ATOM 698 C CA . GLU A 1 85 ? -17.656 6.190 8.398 1.00 96.62 85 GLU A CA 1
ATOM 699 C C . GLU A 1 85 ? -16.961 7.555 8.442 1.00 96.62 85 GLU A C 1
ATOM 701 O O . GLU A 1 85 ? -17.094 8.372 7.526 1.00 96.62 85 GLU A O 1
ATOM 706 N N . GLU A 1 86 ? -16.139 7.798 9.463 1.00 95.50 86 GLU A N 1
ATOM 707 C CA . GLU A 1 86 ? -15.354 9.025 9.543 1.00 95.50 86 GLU A CA 1
ATOM 708 C C . GLU A 1 86 ? -14.294 9.102 8.425 1.00 95.50 86 GLU A C 1
ATOM 710 O O . GLU A 1 86 ? -14.103 10.168 7.837 1.00 95.50 86 GLU A O 1
ATOM 715 N N . CYS A 1 87 ? -13.668 7.979 8.044 1.00 97.12 87 CYS A N 1
ATOM 716 C CA . CYS A 1 87 ? -12.793 7.910 6.867 1.00 97.12 87 CYS A CA 1
ATOM 717 C C . CYS A 1 87 ? -13.539 8.317 5.587 1.00 97.12 87 CYS A C 1
ATOM 719 O O . CYS A 1 87 ? -13.029 9.130 4.814 1.00 97.12 87 CYS A O 1
ATOM 721 N N . ARG A 1 88 ? -14.764 7.819 5.376 1.00 96.25 88 ARG A N 1
ATOM 722 C CA . ARG A 1 88 ? -15.588 8.200 4.217 1.00 96.25 88 ARG A CA 1
ATOM 723 C C . ARG A 1 88 ? -15.852 9.700 4.193 1.00 96.25 88 ARG A C 1
ATOM 725 O O . ARG A 1 88 ? -15.714 10.318 3.141 1.00 96.25 88 ARG A O 1
ATOM 732 N N . ILE A 1 89 ? -16.174 10.311 5.336 1.00 94.88 89 ILE A N 1
ATOM 733 C CA . ILE A 1 89 ? -16.422 11.760 5.436 1.00 94.88 89 ILE A CA 1
ATOM 734 C C . ILE A 1 89 ? -15.195 12.574 4.999 1.00 94.88 89 ILE A C 1
ATOM 736 O O . ILE A 1 89 ? -15.354 13.560 4.278 1.00 94.88 89 ILE A O 1
ATOM 740 N N . ILE A 1 90 ? -13.984 12.152 5.384 1.00 94.75 90 ILE A N 1
ATOM 741 C CA . ILE A 1 90 ? -12.731 12.850 5.046 1.00 94.75 90 ILE A CA 1
ATOM 742 C C . ILE A 1 90 ? -12.514 12.918 3.527 1.00 94.75 90 ILE A C 1
ATOM 744 O O . ILE A 1 90 ? -12.068 13.949 3.020 1.00 94.75 90 ILE A O 1
ATOM 748 N N . TYR A 1 91 ? -12.836 11.844 2.800 1.00 94.75 91 TYR A N 1
ATOM 749 C CA . TYR A 1 91 ? -12.525 11.719 1.371 1.00 94.75 91 TYR A CA 1
ATOM 750 C C . TYR A 1 91 ? -13.730 11.893 0.432 1.00 94.75 91 TYR A C 1
ATOM 752 O O . TYR A 1 91 ? -13.538 12.042 -0.773 1.00 94.75 91 TYR A O 1
ATOM 760 N N . LYS A 1 92 ? -14.965 11.956 0.950 1.00 87.38 92 LYS A N 1
ATOM 761 C CA . LYS A 1 92 ? -16.204 12.103 0.156 1.00 87.38 92 LYS A CA 1
ATOM 762 C C . LYS A 1 92 ? -16.208 13.321 -0.771 1.00 87.38 92 LYS A C 1
ATOM 764 O O . LYS A 1 92 ? -16.852 13.294 -1.815 1.00 87.38 92 LYS A O 1
ATOM 769 N N . SER A 1 93 ? -15.535 14.401 -0.380 1.00 82.38 93 SER A N 1
ATOM 770 C CA . SER A 1 93 ? -15.484 15.654 -1.141 1.00 82.38 93 SER A CA 1
ATOM 771 C C . SER A 1 93 ? -14.394 15.681 -2.213 1.00 82.38 93 SER A C 1
ATOM 773 O O . SER A 1 93 ? -14.291 16.677 -2.929 1.00 82.38 93 SER A O 1
ATOM 775 N N . VAL A 1 94 ? -13.580 14.625 -2.339 1.00 88.00 94 VAL A N 1
ATOM 776 C CA . VAL A 1 94 ? -12.524 14.584 -3.351 1.00 88.00 94 VAL A CA 1
ATOM 777 C C . VAL A 1 94 ? -13.159 14.430 -4.738 1.00 88.00 94 VAL A C 1
ATOM 779 O O . VAL A 1 94 ? -13.824 13.424 -5.001 1.00 88.00 94 VAL A O 1
ATOM 782 N N . PRO A 1 95 ? -12.962 15.401 -5.646 1.00 83.06 95 PRO A N 1
ATOM 783 C CA . PRO A 1 95 ? -13.557 15.362 -6.974 1.00 83.06 95 PRO A CA 1
ATOM 784 C C . PRO A 1 95 ? -13.050 14.193 -7.825 1.00 83.06 95 PRO A C 1
ATOM 786 O O . PRO A 1 95 ? -11.932 13.701 -7.656 1.00 83.06 95 PRO A O 1
ATOM 789 N N . GLN A 1 96 ? -13.857 13.797 -8.809 1.00 81.31 96 GLN A N 1
ATOM 790 C CA . GLN A 1 96 ? -13.421 12.931 -9.908 1.00 81.31 96 GLN A CA 1
ATOM 791 C C . GLN A 1 96 ? -12.549 13.717 -10.895 1.00 81.31 96 GLN A C 1
ATOM 793 O O . GLN A 1 96 ? -12.755 14.918 -11.075 1.00 81.31 96 GLN A O 1
ATOM 798 N N . GLU A 1 97 ? -11.617 13.055 -11.586 1.00 70.31 97 GLU A N 1
ATOM 799 C CA . GLU A 1 97 ? -10.657 13.721 -12.491 1.00 70.31 97 GLU A CA 1
ATOM 800 C C . GLU A 1 97 ? -11.341 14.591 -13.562 1.00 70.31 97 GLU A C 1
ATOM 802 O O . GLU A 1 97 ? -10.873 15.682 -13.876 1.00 70.31 97 GLU A O 1
ATOM 807 N N . ILE A 1 98 ? -12.501 14.146 -14.056 1.00 62.19 98 ILE A N 1
ATOM 808 C CA . ILE A 1 98 ? -13.311 14.816 -15.091 1.00 62.19 98 ILE A CA 1
ATOM 809 C C . ILE A 1 98 ? -13.739 16.236 -14.673 1.00 62.19 98 ILE A C 1
ATOM 811 O O . ILE A 1 98 ? -14.030 17.071 -15.523 1.00 62.19 98 ILE A O 1
ATOM 815 N N . SER A 1 99 ? -13.767 16.529 -13.372 1.00 62.25 99 SER A N 1
ATOM 816 C CA . SER A 1 99 ? -14.173 17.838 -12.849 1.00 62.25 99 SER A CA 1
ATOM 817 C C . SER A 1 99 ? -13.025 18.844 -12.681 1.00 62.25 99 SER A C 1
ATOM 819 O O . SER A 1 99 ? -13.276 19.993 -12.319 1.00 62.25 99 SER A O 1
ATOM 821 N N . ALA A 1 100 ? -11.773 18.457 -12.953 1.00 64.19 100 ALA A N 1
ATOM 822 C CA . ALA A 1 100 ? -10.644 19.381 -12.905 1.00 64.19 100 ALA A CA 1
ATOM 823 C C . ALA A 1 100 ? -10.591 20.247 -14.177 1.00 64.19 100 ALA A C 1
ATOM 825 O O . ALA A 1 100 ? -10.393 19.744 -15.281 1.00 64.19 100 ALA A O 1
ATOM 826 N N . VAL A 1 101 ? -10.761 21.561 -14.006 1.00 65.06 101 VAL A N 1
ATOM 827 C CA . VAL A 1 101 ? -10.928 22.534 -15.103 1.00 65.06 101 VAL A CA 1
ATOM 828 C C . VAL A 1 101 ? -9.616 22.808 -15.864 1.00 65.06 101 VAL A C 1
ATOM 830 O O . VAL A 1 101 ? -9.660 23.165 -17.038 1.00 65.06 101 VAL A O 1
ATOM 833 N N . ASN A 1 102 ? -8.451 22.637 -15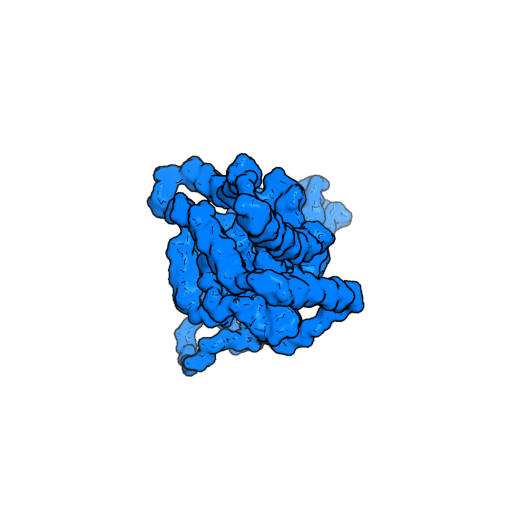.222 1.00 78.25 102 ASN A N 1
ATOM 834 C CA . ASN A 1 102 ? -7.120 22.818 -15.819 1.00 78.25 102 ASN A CA 1
ATOM 835 C C . ASN A 1 102 ? -6.022 22.014 -15.075 1.00 78.25 102 ASN A C 1
ATOM 837 O O . ASN A 1 102 ? -6.275 21.436 -14.014 1.00 78.25 102 ASN A O 1
ATOM 841 N N . ASP A 1 103 ? -4.799 21.986 -15.620 1.00 76.94 103 ASP A N 1
ATOM 842 C CA . ASP A 1 103 ? -3.669 21.215 -15.065 1.00 76.94 103 ASP A CA 1
ATOM 843 C C . ASP A 1 103 ? -3.174 21.742 -13.706 1.00 76.94 103 ASP A C 1
ATOM 845 O O . ASP A 1 103 ? -2.784 20.964 -12.835 1.00 76.94 103 ASP A O 1
ATOM 849 N N . GLU A 1 104 ? -3.247 23.052 -13.467 1.00 80.00 104 GLU A N 1
ATOM 850 C CA . GLU A 1 104 ? -2.900 23.644 -12.167 1.00 80.00 104 GLU A CA 1
ATOM 851 C C . GLU A 1 104 ? -3.858 23.181 -11.063 1.00 80.00 104 GLU A C 1
ATOM 853 O O . GLU A 1 104 ? -3.425 22.808 -9.971 1.00 80.00 104 GLU A O 1
ATOM 858 N N . ALA A 1 105 ? -5.161 23.132 -11.355 1.00 80.06 105 ALA A N 1
ATOM 859 C CA . ALA A 1 105 ? -6.164 22.610 -10.439 1.00 80.06 105 ALA A CA 1
ATOM 860 C C . ALA A 1 105 ? -5.924 21.126 -10.139 1.00 80.06 105 ALA A C 1
ATOM 862 O O . ALA A 1 105 ? -6.053 20.723 -8.982 1.00 80.06 105 ALA A O 1
ATOM 863 N N . LYS A 1 106 ? -5.509 20.323 -11.132 1.00 80.50 106 LYS A N 1
ATOM 864 C CA . LYS A 1 106 ? -5.121 18.920 -10.903 1.00 80.50 106 LYS A CA 1
ATOM 865 C C . LYS A 1 106 ? -3.981 18.814 -9.890 1.00 80.50 106 LYS A C 1
ATOM 867 O O . LYS A 1 106 ? -4.112 18.075 -8.920 1.00 80.50 106 LYS A O 1
ATOM 872 N N . LEU A 1 107 ? -2.921 19.611 -10.043 1.00 80.31 107 LEU A N 1
ATOM 873 C CA . LEU A 1 107 ? -1.788 19.615 -9.106 1.00 80.31 107 LEU A CA 1
ATOM 874 C C . LEU A 1 107 ? -2.191 20.041 -7.685 1.00 80.31 107 LEU A C 1
ATOM 876 O O . LEU A 1 107 ? -1.689 19.498 -6.696 1.00 80.31 107 LEU A O 1
ATOM 880 N N . VAL A 1 108 ? -3.090 21.021 -7.559 1.00 84.75 108 VAL A N 1
ATOM 881 C CA . VAL A 1 108 ? -3.616 21.450 -6.254 1.00 84.75 108 VAL A CA 1
ATOM 882 C C . VAL A 1 108 ? -4.427 20.330 -5.604 1.00 84.75 108 VAL A C 1
ATOM 884 O O . VAL A 1 108 ? -4.224 20.048 -4.421 1.00 84.75 108 VAL A O 1
ATOM 887 N N . LEU A 1 109 ? -5.294 19.664 -6.369 1.00 85.56 109 LEU A N 1
ATOM 888 C CA . LEU A 1 109 ? -6.108 18.545 -5.896 1.00 85.56 109 LEU A CA 1
ATOM 889 C C . LEU A 1 109 ? -5.243 17.354 -5.474 1.00 85.56 109 LEU A C 1
ATOM 891 O O . LEU A 1 109 ? -5.430 16.834 -4.376 1.00 85.56 109 LEU A O 1
ATOM 895 N N . GLU A 1 110 ? -4.238 16.985 -6.269 1.00 83.75 110 GLU A N 1
ATOM 896 C CA . GLU A 1 110 ? -3.277 15.933 -5.920 1.00 83.75 110 GLU A CA 1
ATOM 897 C C . GLU A 1 110 ? -2.602 16.212 -4.574 1.00 83.75 110 GLU A C 1
ATOM 899 O O . GLU A 1 110 ? -2.566 15.347 -3.701 1.00 83.75 110 GLU A O 1
ATOM 904 N N . ARG A 1 111 ? -2.121 17.444 -4.354 1.00 86.06 111 ARG A N 1
ATOM 905 C CA . ARG A 1 111 ? -1.486 17.845 -3.085 1.00 86.06 111 ARG A CA 1
ATOM 906 C C . ARG A 1 111 ? -2.470 17.923 -1.921 1.00 86.06 111 ARG A C 1
ATOM 908 O O . ARG A 1 111 ? -2.074 17.695 -0.777 1.00 86.06 111 ARG A O 1
ATOM 915 N N . MET A 1 112 ? -3.725 18.274 -2.189 1.00 90.12 112 MET A N 1
ATOM 916 C CA . MET A 1 112 ? -4.769 18.381 -1.175 1.00 90.12 112 MET A CA 1
ATOM 917 C C . MET A 1 112 ? -5.063 17.021 -0.540 1.00 90.12 112 MET A C 1
ATOM 919 O O . MET A 1 112 ? -5.146 16.953 0.685 1.00 90.12 112 MET A O 1
ATOM 923 N N . VAL A 1 113 ? -5.146 15.943 -1.331 1.00 93.25 113 VAL A N 1
ATOM 924 C CA . VAL A 1 113 ? -5.480 14.600 -0.818 1.00 93.25 113 VAL A CA 1
ATOM 925 C C . VAL A 1 113 ? -4.496 14.135 0.262 1.00 93.25 113 VAL A C 1
ATOM 927 O O . VAL A 1 113 ? -4.921 13.581 1.276 1.00 93.25 113 VAL A O 1
ATOM 930 N N . TYR A 1 114 ? -3.199 14.436 0.121 1.00 93.19 114 TYR A N 1
ATOM 931 C CA . TYR A 1 114 ? -2.203 14.123 1.154 1.00 93.19 114 TYR A CA 1
ATOM 932 C C . TYR A 1 114 ? -2.491 14.829 2.488 1.00 93.19 114 TYR A C 1
ATOM 934 O O . TYR A 1 114 ? -2.266 14.246 3.547 1.00 93.19 114 TYR A O 1
ATOM 942 N N . LYS A 1 115 ? -3.003 16.067 2.452 1.00 94.12 115 LYS A N 1
ATOM 943 C CA . LYS A 1 115 ? -3.230 16.907 3.640 1.00 94.12 115 LYS A CA 1
ATOM 944 C C . LYS A 1 115 ? -4.547 16.633 4.359 1.00 94.12 115 LYS A C 1
ATOM 946 O O . LYS A 1 115 ? -4.643 16.977 5.533 1.00 94.12 115 LYS A O 1
ATOM 951 N N . LEU A 1 116 ? -5.537 16.038 3.689 1.00 94.69 116 LEU A N 1
ATOM 952 C CA . LEU A 1 116 ? -6.903 15.887 4.212 1.00 94.69 116 LEU A CA 1
ATOM 953 C C . LEU A 1 116 ? -6.944 15.277 5.615 1.00 94.69 116 LEU A C 1
ATOM 955 O O . LEU A 1 116 ? -7.456 15.905 6.539 1.00 94.69 116 LEU A O 1
ATOM 959 N N . ALA A 1 117 ? -6.347 14.096 5.786 1.00 95.19 117 ALA A N 1
ATOM 960 C CA . ALA A 1 117 ? -6.334 13.406 7.071 1.00 95.19 117 ALA A CA 1
ATOM 961 C C . ALA A 1 117 ? -5.582 14.199 8.149 1.00 95.19 117 ALA A C 1
ATOM 963 O O . ALA A 1 117 ? -6.067 14.327 9.266 1.00 95.19 117 ALA A O 1
ATOM 964 N N . TYR A 1 118 ? -4.440 14.810 7.812 1.00 95.44 118 TYR A N 1
ATOM 965 C CA . TYR A 1 118 ? -3.690 15.641 8.758 1.00 95.44 118 TYR A CA 1
ATOM 966 C C . TYR A 1 118 ? -4.515 16.838 9.245 1.00 95.44 118 TYR A C 1
ATOM 968 O O . TYR A 1 118 ? -4.617 17.085 10.444 1.00 95.44 118 TYR A O 1
ATOM 976 N N . THR A 1 119 ? -5.128 17.581 8.320 1.00 93.81 119 THR A N 1
ATOM 977 C CA . THR A 1 119 ? -5.970 18.731 8.662 1.00 93.81 119 THR A CA 1
ATOM 978 C C . THR A 1 119 ? -7.176 18.304 9.490 1.00 93.81 119 THR A C 1
ATOM 980 O O . THR A 1 119 ? -7.512 18.987 10.456 1.00 93.81 119 THR A O 1
ATOM 983 N N . PHE A 1 120 ? -7.792 17.172 9.149 1.00 94.00 120 PHE A N 1
ATOM 984 C CA . PHE A 1 120 ? -8.897 16.610 9.911 1.00 94.00 120 PHE A CA 1
ATOM 985 C C . PHE A 1 120 ? -8.483 16.271 11.351 1.00 94.00 120 PHE A C 1
ATOM 987 O O . PHE A 1 120 ? -9.133 16.729 12.287 1.00 94.00 120 PHE A O 1
ATOM 994 N N . GLU A 1 121 ? -7.370 15.560 11.546 1.00 91.94 121 GLU A N 1
ATOM 995 C CA . GLU A 1 121 ? -6.872 15.187 12.878 1.00 91.94 121 GLU A CA 1
ATOM 996 C C . GLU A 1 121 ? -6.518 16.417 13.731 1.00 91.94 121 GLU A C 1
ATOM 998 O O . GLU A 1 121 ? -6.864 16.478 14.910 1.00 91.94 121 GLU A O 1
ATOM 1003 N N . VAL A 1 122 ? -5.906 17.451 13.141 1.00 93.12 122 VAL A N 1
ATOM 1004 C CA . VAL A 1 122 ? -5.621 18.716 13.846 1.00 93.12 122 VAL A CA 1
ATOM 1005 C C . VAL A 1 122 ? -6.912 19.429 14.260 1.00 93.12 122 VAL A C 1
ATOM 1007 O O . VAL A 1 122 ? -7.027 19.907 15.389 1.00 93.12 122 VAL A O 1
ATOM 1010 N N . GLN A 1 123 ? -7.906 19.494 13.369 1.00 92.69 123 GLN A N 1
ATOM 1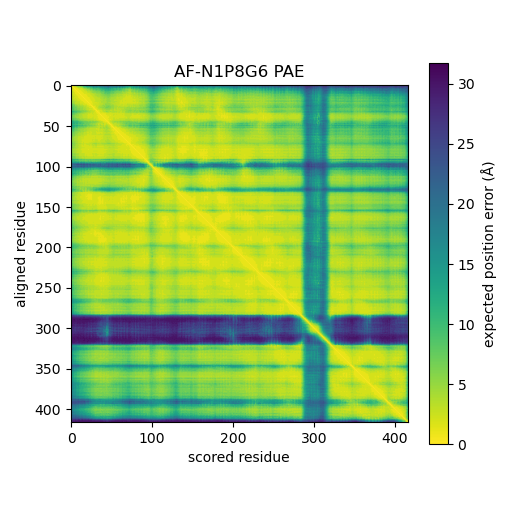011 C CA . GLN A 1 123 ? -9.201 20.104 13.680 1.00 92.69 123 GLN A CA 1
ATOM 1012 C C . GLN A 1 123 ? -9.969 19.319 14.743 1.00 92.69 123 GLN A C 1
ATOM 1014 O O . GLN A 1 123 ? -10.633 19.930 15.582 1.00 92.69 123 GLN A O 1
ATOM 1019 N N . LYS A 1 124 ? -9.885 17.987 14.708 1.00 90.38 124 LYS A N 1
ATOM 1020 C CA . LYS A 1 124 ? -10.509 17.101 15.686 1.00 90.38 124 LYS A CA 1
ATOM 1021 C C . LYS A 1 124 ? -9.884 17.291 17.063 1.00 90.38 124 LYS A C 1
ATOM 1023 O O . LYS A 1 124 ? -10.616 17.572 18.006 1.00 90.38 124 LYS A O 1
ATOM 1028 N N . ALA A 1 125 ? -8.554 17.262 17.155 1.00 88.44 125 ALA A N 1
ATOM 1029 C CA . ALA A 1 125 ? -7.828 17.495 18.403 1.00 88.44 125 ALA A CA 1
ATOM 1030 C C . ALA A 1 125 ? -8.140 18.875 19.013 1.00 88.44 125 ALA A C 1
ATOM 1032 O O . ALA A 1 125 ? -8.339 18.993 20.217 1.00 88.44 125 ALA A O 1
ATOM 1033 N N . ALA A 1 126 ? -8.263 19.921 18.187 1.00 90.12 126 ALA A N 1
ATOM 1034 C CA . ALA A 1 126 ? -8.610 21.265 18.657 1.00 90.12 126 ALA A CA 1
ATOM 1035 C C . ALA A 1 126 ? -10.055 21.395 19.184 1.00 90.12 126 ALA A C 1
ATOM 1037 O O . ALA A 1 126 ? -10.367 22.347 19.899 1.00 90.12 126 ALA A O 1
ATOM 1038 N N . LYS A 1 127 ? -10.951 20.475 18.805 1.00 90.56 127 LYS A N 1
ATOM 1039 C CA . LYS A 1 127 ? -12.379 20.484 19.163 1.00 90.56 127 LYS A CA 1
ATOM 1040 C C . LYS A 1 127 ? -12.764 19.363 20.135 1.00 90.56 127 LYS A C 1
ATOM 1042 O O . LYS A 1 127 ? -13.947 19.251 20.461 1.00 90.56 127 LYS A O 1
ATOM 1047 N N . GLU A 1 128 ? -11.818 18.534 20.579 1.00 85.31 128 GLU A N 1
ATOM 1048 C CA . GLU A 1 128 ? -12.089 17.396 21.460 1.00 85.31 128 GLU A CA 1
ATOM 1049 C C . GLU A 1 128 ? -12.550 17.898 22.838 1.00 85.31 128 GLU A C 1
ATOM 1051 O O . GLU A 1 128 ? -11.827 18.595 23.545 1.00 85.31 128 GLU A O 1
ATOM 1056 N N . LYS A 1 129 ? -13.799 17.578 23.196 1.00 83.69 129 LYS A N 1
ATOM 1057 C CA . LYS A 1 129 ? -14.421 17.954 24.481 1.00 83.69 129 LYS A CA 1
ATOM 1058 C C . LYS A 1 129 ? -14.732 16.755 25.374 1.00 83.69 129 LYS A C 1
ATOM 1060 O O . LYS A 1 129 ? -15.007 16.938 26.553 1.00 83.69 129 LYS A O 1
ATOM 1065 N N . ASN A 1 130 ? -14.704 15.550 24.806 1.00 80.62 130 ASN A N 1
ATOM 1066 C CA . ASN A 1 130 ? -15.121 14.316 25.460 1.00 80.62 130 ASN A CA 1
ATOM 1067 C C . ASN A 1 130 ? -13.987 13.293 25.428 1.00 80.62 130 ASN A C 1
ATOM 1069 O O . ASN A 1 130 ? -13.256 13.193 24.445 1.00 80.62 130 ASN A O 1
ATOM 1073 N N . VAL A 1 131 ? -13.900 12.487 26.485 1.00 84.12 131 VAL A N 1
ATOM 1074 C CA . VAL A 1 131 ? -12.981 11.349 26.576 1.00 84.12 131 VAL A CA 1
ATOM 1075 C C . VAL A 1 131 ? -13.556 10.187 25.758 1.00 84.12 131 VAL A C 1
ATOM 1077 O O . VAL A 1 131 ? -14.273 9.341 26.283 1.00 84.12 131 VAL A O 1
ATOM 1080 N N . GLY A 1 132 ? -13.291 10.190 24.450 1.00 86.62 132 GLY A N 1
ATOM 1081 C CA . GLY A 1 132 ? -13.612 9.076 23.550 1.00 86.62 132 GLY A CA 1
ATOM 1082 C C . GLY A 1 132 ? -12.542 7.982 23.563 1.00 86.62 132 GLY A C 1
ATOM 1083 O O . GLY A 1 132 ? -11.474 8.156 24.153 1.00 86.62 132 GLY A O 1
ATOM 1084 N N . LEU A 1 133 ? -12.801 6.868 22.884 1.00 92.25 133 LEU A N 1
ATOM 1085 C CA . LEU A 1 133 ? -11.775 5.855 22.631 1.00 92.25 133 LEU A CA 1
ATOM 1086 C C . LEU A 1 133 ? -10.678 6.399 21.712 1.00 92.25 133 LEU A C 1
ATOM 1088 O O . LEU A 1 133 ? -10.927 7.256 20.864 1.00 92.25 133 LEU A O 1
ATOM 1092 N N . ASP A 1 134 ? -9.463 5.876 21.858 1.00 93.31 134 ASP A N 1
ATOM 1093 C CA . ASP A 1 134 ? -8.376 6.197 20.939 1.00 93.31 134 ASP A CA 1
ATOM 1094 C C . ASP A 1 134 ? -8.523 5.396 19.639 1.00 93.31 134 ASP A C 1
ATOM 1096 O O . ASP A 1 134 ? -8.493 4.164 19.638 1.00 93.31 134 ASP A O 1
ATOM 1100 N N . TYR A 1 135 ? -8.661 6.097 18.513 1.00 94.62 135 TYR A N 1
ATOM 1101 C CA . TYR A 1 135 ? -8.944 5.459 17.226 1.00 94.62 135 TYR A CA 1
ATOM 1102 C C . TYR A 1 135 ? -7.787 4.609 16.716 1.00 94.62 135 TYR A C 1
ATOM 1104 O O . TYR A 1 135 ? -8.028 3.568 16.114 1.00 94.62 135 TYR A O 1
ATOM 1112 N N . ASN A 1 136 ? -6.537 4.988 17.002 1.00 96.00 136 ASN A N 1
ATOM 1113 C CA . ASN A 1 136 ? -5.401 4.126 16.682 1.00 96.00 136 ASN A CA 1
ATOM 1114 C C . ASN A 1 136 ? -5.530 2.786 17.421 1.00 96.00 136 ASN A C 1
ATOM 1116 O O . ASN A 1 136 ? -5.307 1.738 16.825 1.00 96.00 136 ASN A O 1
ATOM 1120 N N . GLY A 1 137 ? -5.941 2.815 18.690 1.00 96.44 137 GLY A N 1
ATOM 1121 C CA . GLY A 1 137 ? -6.234 1.626 19.486 1.00 96.44 137 GLY A CA 1
ATOM 1122 C C . GLY A 1 137 ? -7.348 0.762 18.911 1.00 96.44 137 GLY A C 1
ATOM 1123 O O . GLY A 1 137 ? -7.177 -0.448 18.800 1.00 96.44 137 GLY A O 1
ATOM 1124 N N . VAL A 1 138 ? -8.455 1.376 18.487 1.00 97.31 138 VAL A N 1
ATOM 1125 C CA . VAL A 1 138 ? -9.573 0.667 17.837 1.00 97.31 138 VAL A CA 1
ATOM 1126 C C . VAL A 1 138 ? -9.106 -0.035 16.557 1.00 97.31 138 VAL A C 1
ATOM 1128 O O . VAL A 1 138 ? -9.367 -1.225 16.374 1.00 97.31 138 VAL A O 1
ATOM 1131 N N . ILE A 1 139 ? -8.336 0.654 15.703 1.00 97.69 139 ILE A N 1
ATOM 1132 C CA . ILE A 1 139 ? -7.757 0.031 14.506 1.00 97.69 139 ILE A CA 1
ATOM 1133 C C . ILE A 1 139 ? -6.835 -1.122 14.894 1.00 97.69 139 ILE A C 1
ATOM 1135 O O . ILE A 1 139 ? -6.952 -2.201 14.324 1.00 97.69 139 ILE A O 1
ATOM 1139 N N . LEU A 1 140 ? -5.956 -0.951 15.879 1.00 97.50 140 LEU A N 1
ATOM 1140 C CA . LEU A 1 140 ? -5.068 -2.027 16.320 1.00 97.50 140 LEU A CA 1
ATOM 1141 C C . LEU A 1 140 ? -5.837 -3.245 16.819 1.00 97.50 140 LEU A C 1
ATOM 1143 O O . LEU A 1 140 ? -5.502 -4.361 16.425 1.00 97.50 140 LEU A O 1
ATOM 1147 N N . PHE A 1 141 ? -6.893 -3.044 17.606 1.00 97.44 141 PHE A N 1
ATOM 1148 C CA . PHE A 1 141 ? -7.736 -4.135 18.078 1.00 97.44 141 PHE A CA 1
ATOM 1149 C C . PHE A 1 141 ? -8.417 -4.899 16.943 1.00 97.44 141 PHE A C 1
ATOM 1151 O O . PHE A 1 141 ? -8.536 -6.116 17.046 1.00 97.44 141 PHE A O 1
ATOM 1158 N N . SER A 1 142 ? -8.753 -4.250 15.825 1.00 97.50 142 SER A N 1
ATOM 1159 C CA . SER A 1 142 ? -9.265 -4.961 14.643 1.00 97.50 142 SER A CA 1
ATOM 1160 C C . SER A 1 142 ? -8.261 -5.963 14.054 1.00 97.50 142 SER A C 1
ATOM 1162 O O . SER A 1 142 ? -8.642 -7.053 13.629 1.00 97.50 142 SER A O 1
ATOM 1164 N N . GLY A 1 143 ? -6.967 -5.631 14.076 1.00 97.25 143 GLY A N 1
ATOM 1165 C CA . GLY A 1 143 ? -5.900 -6.531 13.641 1.00 97.25 143 GLY A CA 1
ATOM 1166 C C . GLY A 1 143 ? -5.553 -7.578 14.697 1.00 97.25 143 GLY A C 1
ATOM 1167 O O . GLY A 1 143 ? -5.330 -8.737 14.357 1.00 97.25 143 GLY A O 1
ATOM 1168 N N . ILE A 1 144 ? -5.537 -7.191 15.976 1.00 96.56 144 ILE A N 1
ATOM 1169 C CA . ILE A 1 144 ? -5.262 -8.097 17.101 1.00 96.56 144 ILE A CA 1
ATOM 1170 C C . ILE A 1 144 ? -6.342 -9.170 17.204 1.00 96.56 144 ILE A C 1
ATOM 1172 O O . ILE A 1 144 ? -5.996 -10.334 17.369 1.00 96.56 144 ILE A O 1
ATOM 1176 N N . HIS A 1 145 ? -7.613 -8.819 16.991 1.00 97.19 145 HIS A N 1
ATOM 1177 C CA . HIS A 1 145 ? -8.698 -9.792 16.904 1.00 97.19 145 HIS A CA 1
ATOM 1178 C C . HIS A 1 145 ? -8.363 -10.903 15.897 1.00 97.19 145 HIS A C 1
ATOM 1180 O O . HIS A 1 145 ? -8.376 -12.074 16.254 1.00 97.19 145 HIS A O 1
ATOM 1186 N N . TYR A 1 146 ? -7.930 -10.555 14.680 1.00 97.00 146 TYR A N 1
ATOM 1187 C CA . TYR A 1 146 ? -7.502 -11.547 13.685 1.00 97.00 146 TYR A CA 1
ATOM 1188 C C . TYR A 1 146 ? -6.250 -12.337 14.099 1.00 97.00 146 TYR A C 1
ATOM 1190 O O . TYR A 1 146 ? -6.125 -13.539 13.823 1.00 97.00 146 TYR A O 1
ATOM 1198 N N . LEU A 1 147 ? -5.297 -11.688 14.767 1.00 95.00 147 LEU A N 1
ATOM 1199 C CA . LEU A 1 147 ? -4.105 -12.358 15.284 1.00 95.00 147 LEU A CA 1
ATOM 1200 C C . LEU A 1 147 ? -4.462 -13.404 16.357 1.00 95.00 147 LEU A C 1
ATOM 1202 O O . LEU A 1 147 ? -3.877 -14.487 16.329 1.00 95.00 147 LEU A O 1
ATOM 1206 N N . GLU A 1 148 ? -5.439 -13.115 17.215 1.00 93.81 148 GLU A N 1
ATOM 1207 C CA . GLU A 1 148 ? -5.864 -13.947 18.345 1.00 93.81 148 GLU A CA 1
ATOM 1208 C C . GLU A 1 148 ? -6.871 -15.039 17.953 1.00 93.81 148 GLU A C 1
ATOM 1210 O O . GLU A 1 148 ? -6.681 -16.206 18.291 1.00 93.81 148 GLU A O 1
ATOM 1215 N N . THR A 1 149 ? -7.919 -14.694 17.201 1.00 94.19 149 THR A N 1
ATOM 1216 C CA . THR A 1 149 ? -9.057 -15.591 16.921 1.00 94.19 149 THR A CA 1
ATOM 1217 C C . THR A 1 149 ? -8.964 -16.291 15.566 1.00 94.19 149 THR A C 1
ATOM 1219 O O . THR A 1 149 ? -9.685 -17.257 15.320 1.00 94.19 149 THR A O 1
ATOM 1222 N N . ASN A 1 150 ? -8.084 -15.822 14.670 1.00 93.75 150 ASN A N 1
ATOM 1223 C CA . ASN A 1 150 ? -8.088 -16.151 13.236 1.00 93.75 150 ASN A CA 1
ATOM 1224 C C . ASN A 1 150 ? -9.397 -15.783 12.510 1.00 93.75 150 ASN A C 1
ATOM 1226 O O . ASN A 1 150 ? -9.641 -16.280 11.411 1.00 93.75 150 ASN A O 1
ATOM 1230 N N . GLN A 1 151 ? -10.223 -14.916 13.097 1.00 95.19 151 GLN A N 1
ATOM 1231 C CA . GLN A 1 151 ? -11.442 -14.392 12.488 1.00 95.19 151 GLN A CA 1
ATOM 1232 C C . GLN A 1 151 ? -11.283 -12.900 12.192 1.00 95.19 151 GLN A C 1
ATOM 1234 O O . GLN A 1 151 ? -10.511 -12.196 12.839 1.00 95.19 151 GLN A O 1
ATOM 1239 N N . HIS A 1 152 ? -11.974 -12.418 11.167 1.00 95.94 152 HIS A N 1
ATOM 1240 C CA . HIS A 1 152 ? -11.977 -11.001 10.818 1.00 95.94 152 HIS A CA 1
ATOM 1241 C C . HIS A 1 152 ? -12.979 -10.269 11.706 1.00 95.94 152 HIS A C 1
ATOM 1243 O O . HIS A 1 152 ? -14.085 -10.770 11.892 1.00 95.94 152 HIS A O 1
ATOM 1249 N N . LEU A 1 153 ? -12.600 -9.096 12.233 1.00 96.06 153 LEU A N 1
ATOM 1250 C CA . LEU A 1 153 ? -13.475 -8.318 13.120 1.00 96.06 153 LEU A CA 1
ATOM 1251 C C . LEU A 1 153 ? -14.802 -7.974 12.431 1.00 96.06 153 LEU A C 1
ATOM 1253 O O . LEU A 1 153 ? -15.855 -8.106 13.031 1.00 96.06 153 LEU A O 1
ATOM 1257 N N . VAL A 1 154 ? -14.731 -7.557 11.165 1.00 94.94 154 VAL A N 1
ATOM 1258 C CA . VAL A 1 154 ? -15.897 -7.298 10.318 1.00 94.94 154 VAL A CA 1
ATOM 1259 C C . VAL A 1 154 ? -15.913 -8.283 9.158 1.00 94.94 154 VAL A C 1
ATOM 1261 O O . VAL A 1 154 ? -14.865 -8.630 8.609 1.00 94.94 154 VAL A O 1
ATOM 1264 N N . LYS A 1 155 ? -17.112 -8.736 8.782 1.00 88.00 155 LYS A N 1
ATOM 1265 C CA . LYS A 1 155 ? -17.300 -9.694 7.680 1.00 88.00 155 LYS A CA 1
ATOM 1266 C C . LYS A 1 155 ? -17.094 -9.054 6.314 1.00 88.00 155 LYS A C 1
ATOM 1268 O O . LYS A 1 155 ? -16.566 -9.697 5.413 1.00 88.00 155 LYS A O 1
ATOM 1273 N N . GLU A 1 156 ? -17.475 -7.793 6.174 1.00 89.12 156 GLU A N 1
ATOM 1274 C CA . GLU A 1 156 ? -17.434 -7.062 4.913 1.00 89.12 156 GLU A CA 1
ATOM 1275 C C . GLU A 1 156 ? -16.597 -5.796 5.087 1.00 89.12 156 GLU A C 1
ATOM 1277 O O . GLU A 1 156 ? -16.741 -5.059 6.062 1.00 89.12 156 GLU A O 1
ATOM 1282 N N . MET A 1 157 ? -15.694 -5.571 4.140 1.00 94.69 157 MET A N 1
ATOM 1283 C CA . MET A 1 157 ? -14.875 -4.372 4.021 1.00 94.69 157 MET A CA 1
ATOM 1284 C C . MET A 1 157 ? -14.666 -4.163 2.533 1.00 94.69 157 MET A C 1
ATOM 1286 O O . MET A 1 157 ? -14.028 -5.008 1.909 1.00 94.69 157 MET A O 1
ATOM 1290 N N . ASN A 1 158 ? -15.203 -3.070 1.994 1.00 95.00 158 ASN A N 1
ATOM 1291 C CA . ASN A 1 158 ? -14.983 -2.747 0.594 1.00 95.00 158 ASN A CA 1
ATOM 1292 C C . ASN A 1 158 ? -13.588 -2.131 0.375 1.00 95.00 158 ASN A C 1
ATOM 1294 O O . ASN A 1 158 ? -12.973 -1.561 1.289 1.00 95.00 158 ASN A O 1
ATOM 1298 N N . ILE A 1 159 ? -13.076 -2.226 -0.851 1.00 96.88 159 ILE A N 1
ATOM 1299 C CA . ILE A 1 159 ? -11.755 -1.694 -1.198 1.00 96.88 159 ILE A CA 1
ATOM 1300 C C . ILE A 1 159 ? -11.674 -0.176 -1.018 1.00 96.88 159 ILE A C 1
ATOM 1302 O O . ILE A 1 159 ? -10.635 0.338 -0.601 1.00 96.88 159 ILE A O 1
ATOM 1306 N N . THR A 1 160 ? -12.756 0.555 -1.281 1.00 97.00 160 THR A N 1
ATOM 1307 C CA . THR A 1 160 ? -12.792 2.015 -1.124 1.00 97.00 160 THR A CA 1
ATOM 1308 C C . THR A 1 160 ? -12.526 2.444 0.323 1.00 97.00 160 THR A C 1
ATOM 1310 O O . THR A 1 160 ? -11.689 3.312 0.585 1.00 97.00 160 THR A O 1
ATOM 1313 N N . ASP A 1 161 ? -13.179 1.786 1.273 1.00 97.38 161 ASP A N 1
ATOM 1314 C CA . ASP A 1 161 ? -13.058 2.020 2.707 1.00 97.38 161 ASP A CA 1
ATOM 1315 C C . ASP A 1 161 ? -11.688 1.606 3.221 1.00 97.38 161 ASP A C 1
ATOM 1317 O O . ASP A 1 161 ? -11.068 2.353 3.979 1.00 97.38 161 ASP A O 1
ATOM 1321 N N . ALA A 1 162 ? -11.162 0.471 2.755 1.00 98.19 162 ALA A N 1
ATOM 1322 C CA . ALA A 1 162 ? -9.809 0.045 3.090 1.00 98.19 162 ALA A CA 1
ATOM 1323 C C . ALA A 1 162 ? -8.753 1.060 2.607 1.00 98.19 162 ALA A C 1
ATOM 1325 O O . ALA A 1 162 ? -7.775 1.331 3.312 1.00 98.19 162 ALA A O 1
ATOM 1326 N N . ILE A 1 163 ? -8.958 1.675 1.435 1.00 98.38 163 ILE A N 1
ATOM 1327 C CA . ILE A 1 163 ? -8.096 2.743 0.908 1.00 98.38 163 ILE A CA 1
ATOM 1328 C C . ILE A 1 163 ? -8.196 4.004 1.761 1.00 98.38 163 ILE A C 1
ATOM 1330 O O . ILE A 1 163 ? -7.162 4.562 2.139 1.00 98.38 163 ILE A O 1
ATOM 1334 N N . TYR A 1 164 ? -9.408 4.452 2.090 1.00 98.25 164 TYR A N 1
ATOM 1335 C CA . TYR A 1 164 ? -9.596 5.622 2.947 1.00 98.25 164 TYR A CA 1
ATOM 1336 C C . TYR A 1 164 ? -9.011 5.409 4.339 1.00 98.25 164 TYR A C 1
ATOM 1338 O O . TYR A 1 164 ? -8.337 6.302 4.853 1.00 98.25 164 TYR A O 1
ATOM 1346 N N . LEU A 1 165 ? -9.190 4.218 4.912 1.00 98.44 165 LEU A N 1
ATOM 1347 C CA . LEU A 1 165 ? -8.593 3.827 6.181 1.00 98.44 165 LEU A CA 1
ATOM 1348 C C . LEU A 1 165 ? -7.064 3.893 6.112 1.00 98.44 165 LEU A C 1
ATOM 1350 O O . LEU A 1 165 ? -6.431 4.543 6.945 1.00 98.44 165 LEU A O 1
ATOM 1354 N N . TYR A 1 166 ? -6.463 3.283 5.087 1.00 98.31 166 TYR A N 1
ATOM 1355 C CA . TYR A 1 166 ? -5.017 3.317 4.903 1.00 98.31 166 TYR A CA 1
ATOM 1356 C C . TYR A 1 166 ? -4.495 4.747 4.774 1.00 98.31 166 TYR A C 1
ATOM 1358 O O . TYR A 1 166 ? -3.561 5.125 5.482 1.00 98.31 166 TYR A O 1
ATOM 1366 N N . LEU A 1 167 ? -5.097 5.570 3.914 1.00 97.88 167 LEU A N 1
ATOM 1367 C CA . LEU A 1 167 ? -4.662 6.952 3.725 1.00 97.88 167 LEU A CA 1
ATOM 1368 C C . LEU A 1 167 ? -4.813 7.774 5.005 1.00 97.88 167 LEU A C 1
ATOM 1370 O O . LEU A 1 167 ? -3.871 8.471 5.385 1.00 97.88 167 LEU A O 1
ATOM 1374 N N . ARG A 1 168 ? -5.939 7.627 5.712 1.00 96.81 168 ARG A N 1
ATOM 1375 C CA . ARG A 1 168 ? -6.212 8.344 6.956 1.00 96.81 168 ARG A CA 1
ATOM 1376 C C . ARG A 1 168 ? -5.098 8.166 7.984 1.00 96.81 168 ARG A C 1
ATOM 1378 O O . ARG A 1 168 ? -4.669 9.144 8.589 1.00 96.81 168 ARG A O 1
ATOM 1385 N N . PHE A 1 169 ? -4.631 6.937 8.180 1.00 96.56 169 PHE A N 1
ATOM 1386 C CA . PHE A 1 169 ? -3.661 6.627 9.231 1.00 96.56 169 PHE A CA 1
ATOM 1387 C C . PHE A 1 169 ? -2.198 6.652 8.768 1.00 96.56 169 PHE A C 1
ATOM 1389 O O . PHE A 1 169 ? -1.294 6.534 9.592 1.00 96.56 169 PHE A O 1
ATOM 1396 N N . THR A 1 170 ? -1.932 6.850 7.474 1.00 95.75 170 THR A N 1
ATOM 1397 C CA . THR A 1 170 ? -0.561 6.872 6.931 1.00 95.75 170 THR A CA 1
ATOM 1398 C C . THR A 1 170 ? -0.109 8.265 6.509 1.00 95.75 170 THR A C 1
ATOM 1400 O O . THR A 1 170 ? 1.034 8.645 6.791 1.00 95.75 170 THR A O 1
ATOM 1403 N N . THR A 1 171 ? -0.969 9.064 5.868 1.00 96.44 171 THR A N 1
ATOM 1404 C CA . THR A 1 171 ? -0.572 10.372 5.324 1.00 96.44 171 THR A CA 1
ATOM 1405 C C . THR A 1 171 ? -0.259 11.437 6.378 1.00 96.44 171 THR A C 1
ATOM 1407 O O . THR A 1 171 ? 0.668 12.212 6.127 1.00 96.44 171 THR A O 1
ATOM 1410 N N . PRO A 1 172 ? -0.885 11.487 7.577 1.00 96.06 172 PRO A N 1
ATOM 1411 C CA . PRO A 1 172 ? -0.542 12.506 8.574 1.00 96.06 172 PRO A CA 1
ATOM 1412 C C . PRO A 1 172 ? 0.924 12.460 9.016 1.00 96.06 172 PRO A C 1
ATOM 1414 O O . PRO A 1 172 ? 1.535 13.499 9.279 1.00 96.06 172 PRO A O 1
ATOM 1417 N N . SER A 1 173 ? 1.523 11.265 9.018 1.00 94.38 173 SER A N 1
ATOM 1418 C CA . SER A 1 173 ? 2.934 11.067 9.362 1.00 94.38 173 SER A CA 1
ATOM 1419 C C . SER A 1 173 ? 3.915 11.740 8.390 1.00 94.38 173 SER A C 1
ATOM 1421 O O . SER A 1 173 ? 5.069 11.971 8.750 1.00 94.38 173 SER A O 1
ATOM 1423 N N . LEU A 1 174 ? 3.465 12.093 7.177 1.00 92.88 174 LEU A N 1
ATOM 1424 C CA . LEU A 1 174 ? 4.253 12.846 6.196 1.00 92.88 174 LEU A CA 1
ATOM 1425 C C . LEU A 1 174 ? 4.429 14.318 6.601 1.00 92.88 174 LEU A C 1
ATOM 1427 O O . LEU A 1 174 ? 5.374 14.961 6.152 1.00 92.88 174 LEU A O 1
ATOM 1431 N N . TYR A 1 175 ? 3.538 14.841 7.450 1.00 93.81 175 TYR A N 1
ATOM 1432 C CA . TYR A 1 175 ? 3.558 16.228 7.927 1.00 93.81 175 TYR A CA 1
ATOM 1433 C C . TYR A 1 175 ? 4.057 16.349 9.365 1.00 93.81 175 TYR A C 1
ATOM 1435 O O . TYR A 1 175 ? 4.693 17.342 9.710 1.00 93.81 175 TYR A O 1
ATOM 1443 N N . SER A 1 176 ? 3.791 15.350 10.210 1.00 93.62 176 SER A N 1
ATOM 1444 C CA . SER A 1 176 ? 4.257 15.348 11.596 1.00 93.62 176 SER A CA 1
ATOM 1445 C C . SER A 1 176 ? 4.561 13.942 12.100 1.00 93.62 176 SER A C 1
ATOM 1447 O O . SER A 1 176 ? 3.727 13.038 12.040 1.00 93.62 176 SER A O 1
ATOM 1449 N N . LYS A 1 177 ? 5.747 13.783 12.700 1.00 91.31 177 LYS A N 1
ATOM 1450 C CA . LYS A 1 177 ? 6.204 12.524 13.312 1.00 91.31 177 LYS A CA 1
ATOM 1451 C C . LYS A 1 177 ? 5.310 12.049 14.463 1.00 91.31 177 LYS A C 1
ATOM 1453 O O . LYS A 1 177 ? 5.341 10.871 14.789 1.00 91.31 177 LYS A O 1
ATOM 1458 N N . VAL A 1 178 ? 4.504 12.929 15.063 1.00 90.75 178 VAL A N 1
ATOM 1459 C CA . VAL A 1 178 ? 3.580 12.578 16.162 1.00 90.75 178 VAL A CA 1
ATOM 1460 C C . VAL A 1 178 ? 2.540 11.538 15.726 1.00 90.75 178 VAL A C 1
ATOM 1462 O O . VAL A 1 178 ? 2.148 10.681 16.523 1.00 90.75 178 VAL A O 1
ATOM 1465 N N . TYR A 1 179 ? 2.145 11.581 14.450 1.00 93.12 179 TYR A N 1
ATOM 1466 C CA . TYR A 1 179 ? 1.189 10.650 13.845 1.00 93.12 179 TYR A CA 1
ATOM 1467 C C . TYR A 1 179 ? 1.847 9.403 13.243 1.00 93.12 179 TYR A C 1
ATOM 1469 O O . TYR A 1 179 ? 1.174 8.593 12.615 1.00 93.12 179 TYR A O 1
ATOM 1477 N N . TYR A 1 180 ? 3.162 9.233 13.389 1.00 93.81 180 TYR A N 1
ATOM 1478 C CA . TYR A 1 180 ? 3.838 8.027 12.927 1.00 93.81 180 TYR A CA 1
ATOM 1479 C C . TYR A 1 180 ? 3.431 6.825 13.790 1.00 93.81 180 TYR A C 1
ATOM 1481 O O . TYR A 1 180 ? 3.642 6.838 15.004 1.00 93.81 180 TYR A O 1
ATOM 1489 N N . ASN A 1 181 ? 2.850 5.793 13.169 1.00 95.31 181 ASN A N 1
ATOM 1490 C CA . ASN A 1 181 ? 2.438 4.571 13.858 1.00 95.31 181 ASN A CA 1
ATOM 1491 C C . ASN A 1 181 ? 2.502 3.338 12.936 1.00 95.31 181 ASN A C 1
ATOM 1493 O O . ASN A 1 181 ? 1.532 2.988 12.269 1.00 95.31 181 ASN A O 1
ATOM 1497 N N . VAL A 1 182 ? 3.642 2.643 12.929 1.00 94.00 182 VAL A N 1
ATOM 1498 C CA . VAL A 1 182 ? 3.895 1.441 12.109 1.00 94.00 182 VAL A CA 1
ATOM 1499 C C . VAL A 1 182 ? 2.902 0.317 12.401 1.00 94.00 182 VAL A C 1
ATOM 1501 O O . VAL A 1 182 ? 2.544 -0.438 11.493 1.00 94.00 182 VAL A O 1
ATOM 1504 N N . ALA A 1 183 ? 2.455 0.201 13.651 1.00 95.38 183 ALA A N 1
ATOM 1505 C CA . ALA A 1 183 ? 1.498 -0.811 14.072 1.00 95.38 183 ALA A CA 1
ATOM 1506 C C . ALA A 1 183 ? 0.146 -0.602 13.373 1.00 95.38 183 ALA A C 1
ATOM 1508 O O . ALA A 1 183 ? -0.381 -1.521 12.745 1.00 95.38 183 ALA A O 1
ATOM 1509 N N . VAL A 1 184 ? -0.371 0.631 13.402 1.00 96.88 184 VAL A N 1
ATOM 1510 C CA . VAL A 1 184 ? -1.632 0.993 12.733 1.00 96.88 184 VAL A CA 1
ATOM 1511 C C . VAL A 1 184 ? -1.490 0.897 11.217 1.00 96.88 184 VAL A C 1
ATOM 1513 O O . VAL A 1 184 ? -2.392 0.391 10.550 1.00 96.88 184 VAL A O 1
ATOM 1516 N N . GLU A 1 185 ? -0.347 1.306 10.656 1.00 95.69 185 GLU A N 1
ATOM 1517 C CA . GLU A 1 185 ? -0.076 1.145 9.222 1.00 95.69 185 GLU A CA 1
ATOM 1518 C C . GLU A 1 185 ? -0.103 -0.337 8.796 1.00 95.69 185 GLU A C 1
ATOM 1520 O O . GLU A 1 185 ? -0.609 -0.657 7.722 1.00 95.69 185 GLU A O 1
ATOM 1525 N N . SER A 1 186 ? 0.418 -1.248 9.628 1.00 95.62 186 SER A N 1
ATOM 1526 C CA . SER A 1 186 ? 0.388 -2.702 9.389 1.00 95.62 186 SER A CA 1
ATOM 1527 C C . SER A 1 186 ? -1.034 -3.253 9.399 1.00 95.62 186 SER A C 1
ATOM 1529 O O . SER A 1 186 ? -1.413 -3.958 8.464 1.00 95.62 186 SER A O 1
ATOM 1531 N N . VAL A 1 187 ? -1.861 -2.861 10.370 1.00 97.88 187 VAL A N 1
ATOM 1532 C CA . VAL A 1 187 ? -3.272 -3.276 10.395 1.00 97.88 187 VAL A CA 1
ATOM 1533 C C . VAL A 1 187 ? -4.067 -2.663 9.235 1.00 97.88 187 VAL A C 1
ATOM 1535 O O . VAL A 1 187 ? -4.888 -3.336 8.619 1.00 97.88 187 VAL A O 1
ATOM 1538 N N . SER A 1 188 ? -3.770 -1.423 8.849 1.00 97.81 188 SER A N 1
ATOM 1539 C CA . SER A 1 188 ? -4.413 -0.785 7.693 1.00 97.81 188 SER A CA 1
ATOM 1540 C C . SER A 1 188 ? -4.048 -1.482 6.372 1.00 97.81 188 SER A C 1
ATOM 1542 O O . SER A 1 188 ? -4.906 -1.670 5.513 1.00 97.81 188 SER A O 1
ATOM 1544 N N . ARG A 1 189 ? -2.793 -1.934 6.203 1.00 97.50 189 ARG A N 1
ATOM 1545 C CA . ARG A 1 189 ? -2.398 -2.777 5.055 1.00 97.50 189 ARG A CA 1
ATOM 1546 C C . ARG A 1 189 ? -3.058 -4.149 5.080 1.00 97.50 189 ARG A C 1
ATOM 1548 O O . ARG A 1 189 ? -3.358 -4.686 4.018 1.00 97.50 189 ARG A O 1
ATOM 1555 N N . TYR A 1 190 ? -3.272 -4.720 6.261 1.00 98.06 190 TYR A N 1
ATOM 1556 C CA . TYR A 1 190 ? -4.036 -5.955 6.402 1.00 98.06 190 TYR A CA 1
ATOM 1557 C C . TYR A 1 190 ? -5.462 -5.781 5.862 1.00 98.06 190 TYR A C 1
ATOM 1559 O O . TYR A 1 190 ? -5.895 -6.606 5.065 1.00 98.06 190 TYR A O 1
ATOM 1567 N N . TRP A 1 191 ? -6.143 -4.679 6.188 1.00 98.19 191 TRP A N 1
ATOM 1568 C CA . TRP A 1 191 ? -7.477 -4.403 5.647 1.00 98.19 191 TRP A CA 1
ATOM 1569 C C . TRP A 1 191 ? -7.485 -4.171 4.132 1.00 98.19 191 TRP A C 1
ATOM 1571 O O . TRP A 1 191 ? -8.406 -4.630 3.462 1.00 98.19 191 TRP A O 1
ATOM 1581 N N . LEU A 1 192 ? -6.436 -3.558 3.567 1.00 97.81 192 LEU A N 1
ATOM 1582 C CA . LEU A 1 192 ? -6.259 -3.500 2.108 1.00 97.81 192 LEU A CA 1
ATOM 1583 C C . LEU A 1 192 ? -6.153 -4.897 1.490 1.00 97.81 192 LEU A C 1
ATOM 1585 O O . LEU A 1 192 ? -6.799 -5.171 0.483 1.00 97.81 192 LEU A O 1
ATOM 1589 N N . TRP A 1 193 ? -5.340 -5.778 2.079 1.00 97.12 193 TRP A N 1
ATOM 1590 C CA . TRP A 1 193 ? -5.227 -7.161 1.622 1.00 97.1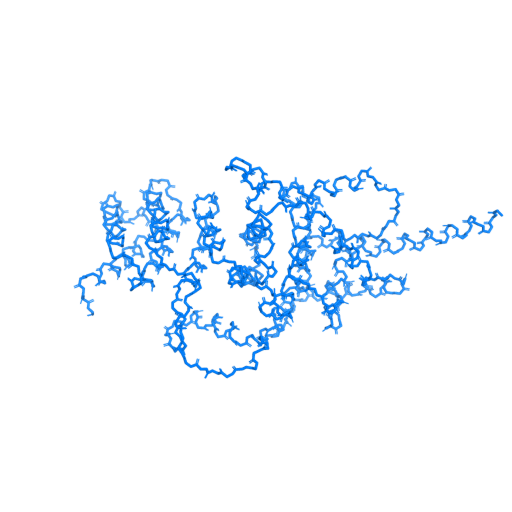2 193 TRP A CA 1
ATOM 1591 C C . TRP A 1 193 ? -6.550 -7.911 1.726 1.00 97.12 193 TRP A C 1
ATOM 1593 O O . TRP A 1 193 ? -6.895 -8.651 0.806 1.00 97.12 193 TRP A O 1
ATOM 1603 N N . TYR A 1 194 ? -7.261 -7.734 2.836 1.00 96.62 194 TYR A N 1
ATOM 1604 C CA . TYR A 1 194 ? -8.556 -8.350 3.072 1.00 96.62 194 TYR A CA 1
ATOM 1605 C C . TYR A 1 194 ? -9.547 -7.969 1.970 1.00 96.62 194 TYR A C 1
ATOM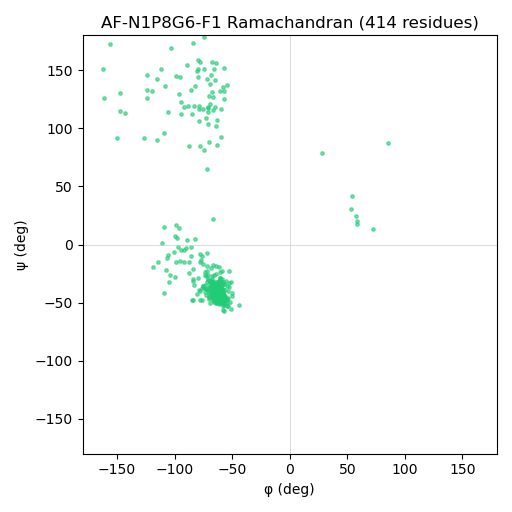 1607 O O . TYR A 1 194 ? -9.977 -8.853 1.235 1.00 96.62 194 TYR A O 1
ATOM 1615 N N . ALA A 1 195 ? -9.781 -6.669 1.759 1.00 95.94 195 ALA A N 1
ATOM 1616 C CA . ALA A 1 195 ? -10.731 -6.168 0.765 1.00 95.94 195 ALA A CA 1
ATOM 1617 C C . ALA A 1 195 ? -10.459 -6.708 -0.654 1.00 95.94 195 ALA A C 1
ATOM 1619 O O . ALA A 1 195 ? -11.341 -7.266 -1.299 1.00 95.94 195 ALA A O 1
ATOM 1620 N N . ILE A 1 196 ? -9.201 -6.686 -1.122 1.00 93.81 196 ILE A N 1
ATOM 1621 C CA . ILE A 1 196 ? -8.874 -7.182 -2.476 1.00 93.81 196 ILE A CA 1
ATOM 1622 C C . ILE A 1 196 ? -8.945 -8.711 -2.641 1.00 93.81 196 ILE A C 1
ATOM 1624 O O . ILE A 1 196 ? -8.705 -9.203 -3.745 1.00 93.81 196 ILE A O 1
ATOM 1628 N N . THR A 1 197 ? -9.143 -9.479 -1.565 1.00 91.88 197 THR A N 1
ATOM 1629 C CA . THR A 1 197 ? -9.140 -10.953 -1.616 1.00 91.88 197 THR A CA 1
ATOM 1630 C C . THR A 1 197 ? -10.453 -11.597 -1.204 1.00 91.88 197 THR A C 1
ATOM 1632 O O . THR A 1 197 ? -10.668 -12.755 -1.562 1.00 91.88 197 THR A O 1
ATOM 1635 N N . THR A 1 198 ? -11.320 -10.885 -0.486 1.00 88.56 198 THR A N 1
ATOM 1636 C CA . THR A 1 198 ? -12.625 -11.400 -0.058 1.00 88.56 198 THR A CA 1
ATOM 1637 C C . THR A 1 198 ? -13.776 -10.935 -0.938 1.00 88.56 198 THR A C 1
ATOM 1639 O O . THR A 1 198 ? -14.752 -11.670 -1.082 1.00 88.56 198 THR A O 1
ATOM 1642 N N . GLU A 1 199 ? -13.659 -9.771 -1.572 1.00 87.38 199 GLU A N 1
ATOM 1643 C CA . GLU A 1 199 ? -14.654 -9.284 -2.523 1.00 87.38 199 GLU A CA 1
ATOM 1644 C C . GLU A 1 199 ? -14.510 -9.940 -3.909 1.00 87.38 199 GLU A C 1
ATOM 1646 O O . GLU A 1 199 ? -13.398 -10.286 -4.332 1.00 87.38 199 GLU A O 1
ATOM 1651 N N . PRO A 1 200 ? -15.611 -10.077 -4.674 1.00 86.81 200 PRO A N 1
ATOM 1652 C CA . PRO A 1 200 ? -15.538 -10.480 -6.072 1.00 86.81 200 PRO A CA 1
ATOM 1653 C C . PRO A 1 200 ? -14.669 -9.519 -6.893 1.00 86.81 200 PRO A C 1
ATOM 1655 O O . PRO A 1 200 ? -14.806 -8.298 -6.824 1.00 86.81 200 PRO A O 1
ATOM 1658 N N . LEU A 1 201 ? -13.801 -10.075 -7.742 1.00 86.19 201 LEU A N 1
ATOM 1659 C CA . LEU A 1 201 ? -12.822 -9.309 -8.523 1.00 86.19 201 LEU A CA 1
ATOM 1660 C C . LEU A 1 201 ? -13.446 -8.167 -9.347 1.00 86.19 201 LEU A C 1
ATOM 1662 O O . LEU A 1 201 ? -12.859 -7.091 -9.473 1.00 86.19 201 LEU A O 1
ATOM 1666 N N . GLU A 1 202 ? -14.610 -8.411 -9.946 1.00 85.69 202 GLU A N 1
ATOM 1667 C CA . GLU A 1 202 ? -15.297 -7.426 -10.785 1.00 85.69 202 GLU A CA 1
ATOM 1668 C C . GLU A 1 202 ? -15.887 -6.271 -9.967 1.00 85.69 202 GLU A C 1
ATOM 1670 O O . GLU A 1 202 ? -15.889 -5.134 -10.445 1.00 85.69 202 GLU A O 1
ATOM 1675 N N . ASP A 1 203 ? -16.291 -6.526 -8.721 1.00 89.44 203 ASP A N 1
ATOM 1676 C CA . ASP A 1 203 ? -16.767 -5.489 -7.806 1.00 89.44 203 ASP A CA 1
ATOM 1677 C C . ASP A 1 203 ? -15.605 -4.594 -7.368 1.00 89.44 203 ASP A C 1
ATOM 1679 O O . ASP A 1 203 ? -15.685 -3.374 -7.521 1.00 89.44 203 ASP A O 1
ATOM 1683 N N . VAL A 1 204 ? -14.464 -5.187 -6.999 1.00 91.00 204 VAL A N 1
ATOM 1684 C CA . VAL A 1 204 ? -13.237 -4.444 -6.657 1.00 91.00 204 VAL A CA 1
ATOM 1685 C C . VAL A 1 204 ? -12.790 -3.544 -7.814 1.00 91.00 204 VAL A C 1
ATOM 1687 O O . VAL A 1 204 ? -12.493 -2.363 -7.620 1.00 91.00 204 VAL A O 1
ATOM 1690 N N . LYS A 1 205 ? -12.771 -4.062 -9.050 1.00 90.62 205 LYS A N 1
ATOM 1691 C CA . LYS A 1 205 ? -12.438 -3.257 -10.241 1.00 90.62 205 LYS A CA 1
ATOM 1692 C C . LYS A 1 205 ? -13.436 -2.127 -10.467 1.00 90.62 205 LYS A C 1
ATOM 1694 O O . LYS A 1 205 ? -13.041 -1.022 -10.842 1.00 90.62 205 LYS A O 1
ATOM 1699 N N . LYS A 1 206 ? -14.731 -2.399 -10.289 1.00 91.50 206 LYS A N 1
ATOM 1700 C CA . LYS A 1 206 ? -15.794 -1.405 -10.457 1.00 91.50 206 LYS A CA 1
ATOM 1701 C C . LYS A 1 206 ? -15.664 -0.288 -9.425 1.00 91.50 206 LYS A C 1
ATOM 1703 O O . LYS A 1 206 ? -15.764 0.878 -9.803 1.00 91.50 206 LYS A O 1
ATOM 1708 N N . GLU A 1 207 ? -15.400 -0.620 -8.166 1.00 93.56 207 GLU A N 1
ATOM 1709 C CA . GLU A 1 207 ? -15.145 0.362 -7.113 1.00 93.56 207 GLU A CA 1
ATOM 1710 C C . GLU A 1 207 ? -13.914 1.212 -7.413 1.00 93.56 207 GLU A C 1
ATOM 1712 O O . GLU A 1 207 ? -14.013 2.436 -7.455 1.00 93.56 207 GLU A O 1
ATOM 1717 N N . LEU A 1 208 ? -12.777 0.587 -7.727 1.00 92.94 208 LEU A N 1
ATOM 1718 C CA . LEU A 1 208 ? -11.538 1.301 -8.044 1.00 92.94 208 LEU A CA 1
ATOM 1719 C C . LEU A 1 208 ? -11.657 2.189 -9.286 1.00 92.94 208 LEU A C 1
ATOM 1721 O O . LEU A 1 208 ? -11.029 3.242 -9.354 1.00 92.94 208 LEU A O 1
ATOM 1725 N N . LYS A 1 209 ? -12.472 1.794 -10.269 1.00 90.75 209 LYS A N 1
ATOM 1726 C CA . LYS A 1 209 ? -12.785 2.627 -11.437 1.00 90.75 209 LYS A CA 1
ATOM 1727 C C . LYS A 1 209 ? -13.626 3.853 -11.067 1.00 90.75 209 LYS A C 1
ATOM 1729 O O . LYS A 1 209 ? -13.493 4.888 -11.716 1.00 90.75 209 LYS A O 1
ATOM 1734 N N . ASN A 1 210 ? -14.500 3.724 -10.072 1.00 91.00 210 ASN A N 1
ATOM 1735 C CA . ASN A 1 210 ? -15.361 4.804 -9.594 1.00 91.00 210 ASN A CA 1
ATOM 1736 C C . ASN A 1 210 ? -14.684 5.668 -8.522 1.00 91.00 210 ASN A C 1
ATOM 1738 O O . ASN A 1 210 ? -15.170 6.759 -8.230 1.00 91.00 210 ASN A O 1
ATOM 1742 N N . LEU A 1 211 ? -13.586 5.208 -7.927 1.00 92.81 211 LEU A N 1
ATOM 1743 C CA . LEU A 1 211 ? -12.796 5.976 -6.978 1.00 92.81 211 LEU A CA 1
ATOM 1744 C C . LEU A 1 211 ? -12.098 7.145 -7.683 1.00 92.81 211 LEU A C 1
ATOM 1746 O O . LEU A 1 211 ? -11.662 7.035 -8.827 1.00 92.81 211 LEU A O 1
ATOM 1750 N N . SER A 1 212 ? -11.952 8.273 -6.984 1.00 93.12 212 SER A N 1
ATOM 1751 C CA . SER A 1 212 ? -11.212 9.412 -7.529 1.00 93.12 212 SER A CA 1
ATOM 1752 C C . SER A 1 212 ? -9.780 9.009 -7.901 1.00 93.12 212 SER A C 1
ATOM 1754 O O . SER A 1 212 ? -9.045 8.411 -7.105 1.00 93.12 212 SER A O 1
ATOM 1756 N N . VAL A 1 213 ? -9.358 9.397 -9.106 1.00 92.00 213 VAL A N 1
ATOM 1757 C CA . VAL A 1 213 ? -7.989 9.184 -9.598 1.00 92.00 213 VAL A CA 1
ATOM 1758 C C . VAL A 1 213 ? -6.965 9.822 -8.658 1.00 92.00 213 VAL A C 1
ATOM 1760 O O . VAL A 1 213 ? -5.908 9.237 -8.434 1.00 92.00 213 VAL A O 1
ATOM 1763 N N . PHE A 1 214 ? -7.293 10.960 -8.035 1.00 92.81 214 PHE A N 1
ATOM 1764 C CA . PHE A 1 214 ? -6.413 11.622 -7.069 1.00 92.81 214 PHE A CA 1
ATOM 1765 C C . PHE A 1 214 ? -6.178 10.750 -5.831 1.00 92.81 214 PHE A C 1
ATOM 1767 O O . PHE A 1 214 ? -5.033 10.542 -5.441 1.00 92.81 214 PHE A O 1
ATOM 1774 N N . VAL A 1 215 ? -7.239 10.164 -5.263 1.00 95.62 215 VAL A N 1
ATOM 1775 C CA . VAL A 1 215 ? -7.124 9.217 -4.138 1.00 95.62 215 VAL A CA 1
ATOM 1776 C C . VAL A 1 215 ? -6.304 7.994 -4.538 1.00 95.62 215 VAL A C 1
ATOM 1778 O O . VAL A 1 215 ? -5.395 7.595 -3.810 1.00 95.62 215 VAL A O 1
ATOM 1781 N N . THR A 1 216 ? -6.579 7.434 -5.716 1.0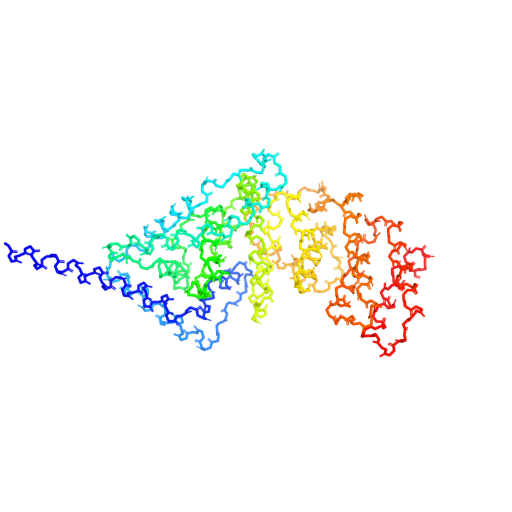0 95.38 216 THR A N 1
ATOM 1782 C CA . THR A 1 216 ? -5.876 6.253 -6.229 1.00 95.38 216 THR A CA 1
ATOM 1783 C C . THR A 1 216 ? -4.380 6.524 -6.413 1.00 95.38 216 THR A C 1
ATOM 1785 O O . THR A 1 216 ? -3.550 5.766 -5.912 1.00 95.38 216 THR A O 1
ATOM 1788 N N . LYS A 1 217 ? -4.002 7.636 -7.060 1.00 93.75 217 LYS A N 1
ATOM 1789 C CA . LYS A 1 217 ? -2.593 8.029 -7.222 1.00 93.75 217 LYS A CA 1
ATOM 1790 C C . LYS A 1 217 ? -1.923 8.285 -5.868 1.00 93.75 217 LYS A C 1
ATOM 1792 O O . LYS A 1 217 ? -0.806 7.816 -5.654 1.00 93.75 217 LYS A O 1
ATOM 1797 N N . THR A 1 218 ? -2.593 8.966 -4.932 1.00 95.38 218 THR A N 1
ATOM 1798 C CA . THR A 1 218 ? -2.057 9.187 -3.578 1.00 95.38 218 THR A CA 1
ATOM 1799 C C . THR A 1 218 ? -1.803 7.866 -2.853 1.00 95.38 218 THR A C 1
ATOM 1801 O O . THR A 1 218 ? -0.718 7.693 -2.303 1.00 95.38 218 THR A O 1
ATOM 1804 N N . LEU A 1 219 ? -2.736 6.909 -2.896 1.00 97.06 219 LEU A N 1
ATOM 1805 C CA . LEU A 1 219 ? -2.555 5.572 -2.318 1.00 97.06 219 LEU A CA 1
ATOM 1806 C C . LEU A 1 219 ? -1.293 4.889 -2.852 1.00 97.06 219 LEU A C 1
ATOM 1808 O O . LEU A 1 219 ? -0.449 4.455 -2.066 1.00 97.06 219 LEU A O 1
ATOM 1812 N N . LEU A 1 220 ? -1.157 4.810 -4.178 1.00 97.06 220 LEU A N 1
ATOM 1813 C CA . LEU A 1 220 ? -0.033 4.130 -4.823 1.00 97.06 220 LEU A CA 1
ATOM 1814 C C . LEU A 1 220 ? 1.303 4.798 -4.472 1.00 97.06 220 LEU A C 1
ATOM 1816 O O . LEU A 1 220 ? 2.271 4.111 -4.141 1.00 97.06 220 LEU A O 1
ATOM 1820 N N . HIS A 1 221 ? 1.353 6.134 -4.476 1.00 94.88 221 HIS A N 1
ATOM 1821 C CA . HIS A 1 221 ? 2.548 6.886 -4.095 1.00 94.88 221 HIS A CA 1
ATOM 1822 C C . HIS A 1 221 ? 2.914 6.699 -2.620 1.00 94.88 221 HIS A C 1
ATOM 1824 O O . HIS A 1 221 ? 4.086 6.486 -2.312 1.00 94.88 221 HIS A O 1
ATOM 1830 N N . VAL A 1 222 ? 1.938 6.758 -1.708 1.00 95.62 222 VAL A N 1
ATOM 1831 C CA . VAL A 1 222 ? 2.180 6.586 -0.267 1.00 95.62 222 VAL A CA 1
ATOM 1832 C C . VAL A 1 222 ? 2.679 5.171 0.020 1.00 95.62 222 VAL A C 1
ATOM 1834 O O . VAL A 1 222 ? 3.696 5.024 0.702 1.00 95.62 222 VAL A O 1
ATOM 1837 N N . LEU A 1 223 ? 2.040 4.147 -0.560 1.00 96.00 223 LEU A N 1
ATOM 1838 C CA . LEU A 1 223 ? 2.491 2.755 -0.464 1.00 96.00 223 LEU A CA 1
ATOM 1839 C C . LEU A 1 223 ? 3.927 2.602 -0.970 1.00 96.00 223 LEU A C 1
ATOM 1841 O O . LEU A 1 223 ? 4.772 2.061 -0.259 1.00 96.00 223 LEU A O 1
ATOM 1845 N N . LEU A 1 224 ? 4.226 3.113 -2.167 1.00 95.75 224 LEU A N 1
ATOM 1846 C CA . LEU A 1 224 ? 5.556 3.031 -2.766 1.00 95.75 224 LEU A CA 1
ATOM 1847 C C . LEU A 1 224 ? 6.619 3.725 -1.906 1.00 95.75 224 LEU A C 1
ATOM 1849 O O . LEU A 1 224 ? 7.656 3.130 -1.608 1.00 95.75 224 LEU A O 1
ATOM 1853 N N . GLN A 1 225 ? 6.370 4.969 -1.493 1.00 93.31 225 GLN A N 1
ATOM 1854 C CA . GLN A 1 225 ? 7.322 5.769 -0.726 1.00 93.31 225 GLN A CA 1
ATOM 1855 C C . GLN A 1 225 ? 7.623 5.126 0.630 1.00 93.31 225 GLN A C 1
ATOM 1857 O O . GLN A 1 225 ? 8.790 4.977 0.996 1.00 93.31 225 GLN A O 1
ATOM 1862 N N . LYS A 1 226 ? 6.581 4.702 1.358 1.00 92.25 226 LYS A N 1
ATOM 1863 C CA . LYS A 1 226 ? 6.725 4.005 2.642 1.00 92.25 226 LYS A CA 1
ATOM 1864 C C . LYS A 1 226 ? 7.459 2.680 2.476 1.00 92.25 226 LYS A C 1
ATOM 1866 O O . LYS A 1 226 ? 8.295 2.331 3.306 1.00 92.25 226 LYS A O 1
ATOM 1871 N N . ASN A 1 227 ? 7.207 1.964 1.384 1.00 93.56 227 ASN A N 1
ATOM 1872 C CA . ASN A 1 227 ? 7.875 0.697 1.140 1.00 93.56 227 ASN A CA 1
ATOM 1873 C C . ASN A 1 227 ? 9.359 0.854 0.774 1.00 93.56 227 ASN A C 1
ATOM 1875 O O . ASN A 1 227 ? 10.182 0.022 1.149 1.00 93.56 227 ASN A O 1
ATOM 1879 N N . CYS A 1 228 ? 9.732 1.942 0.094 1.00 91.69 228 CYS A N 1
ATOM 1880 C CA . CYS A 1 228 ? 11.130 2.216 -0.251 1.00 91.69 228 CYS A CA 1
ATOM 1881 C C . CYS A 1 228 ? 12.026 2.436 0.978 1.00 91.69 228 CYS A C 1
ATOM 1883 O O . CYS A 1 228 ? 13.226 2.184 0.905 1.00 91.69 228 CYS A O 1
ATOM 1885 N N . ILE A 1 229 ? 11.459 2.875 2.106 1.00 90.12 229 ILE A N 1
ATOM 1886 C CA . ILE A 1 229 ? 12.187 3.060 3.372 1.00 90.12 229 ILE A CA 1
ATOM 1887 C C . ILE A 1 229 ? 12.045 1.867 4.333 1.00 90.12 229 ILE A C 1
ATOM 1889 O O . ILE A 1 229 ? 12.642 1.870 5.407 1.00 90.12 229 ILE A O 1
ATOM 1893 N N . GLN A 1 230 ? 11.269 0.840 3.969 1.00 90.19 230 GLN A N 1
ATOM 1894 C CA . GLN A 1 230 ? 11.025 -0.323 4.819 1.00 90.19 230 GLN A CA 1
ATOM 1895 C C . GLN A 1 230 ? 12.280 -1.193 4.925 1.00 90.19 230 GLN A C 1
ATOM 1897 O O . GLN A 1 230 ? 12.718 -1.763 3.930 1.00 90.19 230 GLN A O 1
ATOM 1902 N N . VAL A 1 231 ? 12.844 -1.346 6.123 1.00 88.25 231 VAL A N 1
ATOM 1903 C CA . VAL A 1 231 ? 14.079 -2.119 6.351 1.00 88.25 231 VAL A CA 1
ATOM 1904 C C . VAL A 1 231 ? 13.824 -3.626 6.292 1.00 88.25 231 VAL A C 1
ATOM 1906 O O . VAL A 1 231 ? 14.657 -4.366 5.773 1.00 88.25 231 VAL A O 1
ATOM 1909 N N . ASN A 1 232 ? 12.663 -4.091 6.762 1.00 88.62 232 ASN A N 1
ATOM 1910 C CA . ASN A 1 232 ? 12.330 -5.513 6.746 1.00 88.62 232 ASN A CA 1
ATOM 1911 C C . ASN A 1 232 ? 12.057 -5.994 5.307 1.00 88.62 232 ASN A C 1
ATOM 1913 O O . ASN A 1 232 ? 11.078 -5.588 4.679 1.00 88.62 232 ASN A O 1
ATOM 1917 N N . GLN A 1 233 ? 12.914 -6.880 4.789 1.00 88.69 233 GLN A N 1
ATOM 1918 C CA . GLN A 1 233 ? 12.838 -7.372 3.410 1.00 88.69 233 GLN A CA 1
ATOM 1919 C C . GLN A 1 233 ? 11.551 -8.156 3.115 1.00 88.69 233 GLN A C 1
ATOM 1921 O O . GLN A 1 233 ? 10.981 -8.001 2.035 1.00 88.69 233 GLN A O 1
ATOM 1926 N N . GLN A 1 234 ? 11.070 -8.968 4.062 1.00 88.94 234 GLN A N 1
ATOM 1927 C CA . GLN A 1 234 ? 9.833 -9.735 3.897 1.00 88.94 234 GLN A CA 1
ATOM 1928 C C . GLN A 1 234 ? 8.632 -8.795 3.786 1.00 88.94 234 GLN A C 1
ATOM 1930 O O . GLN A 1 234 ? 7.864 -8.888 2.830 1.00 88.94 234 GLN A O 1
ATOM 1935 N N . LEU A 1 235 ? 8.508 -7.839 4.707 1.00 90.81 235 LEU A N 1
ATOM 1936 C CA . LEU A 1 235 ? 7.442 -6.841 4.671 1.00 90.81 235 LEU A CA 1
ATOM 1937 C C . LEU A 1 235 ? 7.530 -5.967 3.413 1.00 90.81 235 LEU A C 1
ATOM 1939 O O . LEU A 1 235 ? 6.503 -5.627 2.817 1.00 90.81 235 LEU A O 1
ATOM 1943 N N . ARG A 1 236 ? 8.755 -5.658 2.965 1.00 92.38 236 ARG A N 1
ATOM 1944 C CA . ARG A 1 236 ? 8.986 -4.926 1.718 1.00 92.38 236 ARG A CA 1
ATOM 1945 C C . ARG A 1 236 ? 8.442 -5.680 0.505 1.00 92.38 236 ARG A C 1
ATOM 1947 O O . ARG A 1 236 ? 7.753 -5.093 -0.329 1.00 92.38 236 ARG A O 1
ATOM 1954 N N . MET A 1 237 ? 8.718 -6.981 0.425 1.00 91.81 237 MET A N 1
ATOM 1955 C CA . MET A 1 237 ? 8.218 -7.862 -0.633 1.00 91.81 237 MET A CA 1
ATOM 1956 C C . MET A 1 237 ? 6.689 -7.983 -0.597 1.00 91.81 237 MET A C 1
ATOM 1958 O O . MET A 1 237 ? 6.039 -7.814 -1.629 1.00 91.81 237 MET A O 1
ATOM 1962 N N . ILE A 1 238 ? 6.101 -8.189 0.586 1.00 93.25 238 ILE A N 1
ATOM 1963 C CA . ILE A 1 238 ? 4.643 -8.281 0.762 1.00 93.25 238 ILE A CA 1
ATOM 1964 C C . ILE A 1 238 ? 3.966 -6.992 0.287 1.00 93.25 238 ILE A C 1
ATOM 1966 O O . ILE A 1 238 ? 3.009 -7.033 -0.482 1.00 93.25 238 ILE A O 1
ATOM 1970 N N . THR A 1 239 ? 4.500 -5.833 0.671 1.00 94.25 239 THR A N 1
ATOM 1971 C CA . THR A 1 239 ? 3.929 -4.535 0.288 1.00 94.25 239 THR A CA 1
ATOM 1972 C C . THR A 1 239 ? 4.090 -4.249 -1.210 1.00 94.25 239 THR A C 1
ATOM 1974 O O . THR A 1 239 ? 3.166 -3.724 -1.827 1.00 94.25 239 THR A O 1
ATOM 1977 N N . PHE A 1 240 ? 5.205 -4.638 -1.844 1.00 93.38 240 PHE A N 1
ATOM 1978 C CA . PHE A 1 240 ? 5.328 -4.550 -3.308 1.00 93.38 240 PHE A CA 1
ATOM 1979 C C . PHE A 1 240 ? 4.368 -5.494 -4.035 1.00 93.38 240 PHE A C 1
ATOM 1981 O O . PHE A 1 240 ? 3.834 -5.135 -5.086 1.00 93.38 240 PHE A O 1
ATOM 1988 N N . THR A 1 241 ? 4.099 -6.668 -3.465 1.00 92.62 241 THR A N 1
ATOM 1989 C CA . THR A 1 241 ? 3.103 -7.600 -4.007 1.00 92.62 241 THR A CA 1
ATOM 1990 C C . THR A 1 241 ? 1.700 -6.996 -3.929 1.00 92.62 241 THR A C 1
ATOM 1992 O O . THR A 1 241 ? 0.959 -7.052 -4.910 1.00 92.62 241 THR A O 1
ATOM 1995 N N . LEU A 1 242 ? 1.357 -6.343 -2.810 1.00 95.06 242 LEU A N 1
ATOM 1996 C CA . LEU A 1 242 ? 0.107 -5.591 -2.665 1.00 95.06 242 LEU A CA 1
ATOM 1997 C C . LEU A 1 242 ? 0.006 -4.469 -3.707 1.00 95.06 242 LEU A C 1
ATOM 1999 O O . LEU A 1 242 ? -0.996 -4.378 -4.411 1.00 95.06 242 LEU A O 1
ATOM 2003 N N . LEU A 1 243 ? 1.060 -3.656 -3.853 1.00 95.94 243 LEU A N 1
ATOM 2004 C CA . LEU A 1 243 ? 1.113 -2.566 -4.833 1.00 95.94 243 LEU A CA 1
ATOM 2005 C C . LEU A 1 243 ? 0.896 -3.083 -6.263 1.00 95.94 243 LEU A C 1
ATOM 2007 O O . LEU A 1 243 ? 0.094 -2.529 -7.007 1.00 95.94 243 LEU A O 1
ATOM 2011 N N . THR A 1 244 ? 1.568 -4.174 -6.632 1.00 92.56 244 THR A N 1
ATOM 2012 C CA . THR A 1 244 ? 1.442 -4.794 -7.961 1.00 92.56 244 THR A CA 1
ATOM 2013 C C . THR A 1 244 ? 0.029 -5.322 -8.206 1.00 92.56 244 THR A C 1
ATOM 2015 O O . THR A 1 244 ? -0.509 -5.158 -9.300 1.00 92.56 244 THR A O 1
ATOM 2018 N N . ARG A 1 245 ? -0.605 -5.917 -7.187 1.00 91.38 245 ARG A N 1
ATOM 2019 C CA . ARG A 1 245 ? -2.002 -6.365 -7.267 1.00 91.38 245 ARG A CA 1
ATOM 2020 C C . ARG A 1 245 ? -2.957 -5.197 -7.453 1.00 91.38 245 ARG A C 1
ATOM 2022 O O . ARG A 1 245 ? -3.765 -5.249 -8.368 1.00 91.38 245 ARG A O 1
ATOM 2029 N N . LEU A 1 246 ? -2.822 -4.133 -6.662 1.00 94.69 246 LEU A N 1
ATOM 2030 C CA . LEU A 1 246 ? -3.632 -2.920 -6.819 1.00 94.69 246 LEU A CA 1
ATOM 2031 C C . LEU A 1 246 ? -3.480 -2.328 -8.227 1.00 94.69 246 LEU A C 1
ATOM 2033 O O . LEU A 1 246 ? -4.478 -2.015 -8.871 1.00 94.69 246 LEU A O 1
ATOM 2037 N N . LEU A 1 247 ? -2.254 -2.266 -8.754 1.00 93.69 247 LEU A N 1
ATOM 2038 C CA . LEU A 1 247 ? -1.999 -1.803 -10.121 1.00 93.69 247 LEU A CA 1
ATOM 2039 C C . LEU A 1 247 ? -2.691 -2.660 -11.189 1.00 93.69 247 LEU A C 1
ATOM 2041 O O . LEU A 1 247 ? -3.068 -2.105 -12.214 1.00 93.69 247 LEU A O 1
ATOM 2045 N N . CYS A 1 248 ? -2.894 -3.963 -10.952 1.00 90.12 248 CYS A N 1
ATOM 2046 C CA . CYS A 1 248 ? -3.651 -4.858 -11.842 1.00 90.12 248 CYS A CA 1
ATOM 2047 C C . CYS A 1 248 ? -5.181 -4.692 -11.748 1.00 90.12 248 CYS A C 1
ATOM 2049 O O . CYS A 1 248 ? -5.899 -5.278 -12.560 1.00 90.12 248 CYS A O 1
ATOM 2051 N N . LEU A 1 249 ? -5.686 -3.992 -10.728 1.00 89.62 249 LEU A N 1
ATOM 2052 C CA . LEU A 1 249 ? -7.121 -3.859 -10.444 1.00 89.62 249 LEU A CA 1
ATOM 2053 C C . LEU A 1 249 ? -7.689 -2.493 -10.846 1.00 89.62 249 LEU A C 1
ATOM 2055 O O . LEU A 1 249 ? -8.882 -2.382 -11.120 1.00 89.62 249 LEU A O 1
ATOM 2059 N N . ILE A 1 250 ? -6.852 -1.456 -10.879 1.00 92.94 250 ILE A N 1
ATOM 2060 C CA . ILE A 1 250 ? -7.244 -0.107 -11.314 1.00 92.94 250 ILE A CA 1
ATOM 2061 C C . ILE A 1 250 ? -7.403 -0.034 -12.849 1.00 92.94 250 ILE A C 1
ATOM 2063 O O . ILE A 1 250 ? -7.203 -1.020 -13.543 1.00 92.94 250 ILE A O 1
ATOM 2067 N N . PRO A 1 251 ? -7.792 1.102 -13.446 1.00 91.06 251 PRO A N 1
ATOM 2068 C CA . PRO A 1 251 ? -7.743 1.247 -14.901 1.00 91.06 251 PRO A CA 1
ATOM 2069 C C . PRO A 1 251 ? -6.299 1.305 -15.430 1.00 91.06 251 PRO A C 1
ATOM 2071 O O . PRO A 1 251 ? -5.468 2.030 -14.880 1.00 91.06 251 PRO A O 1
ATOM 2074 N N . GLU A 1 252 ? -6.014 0.627 -16.551 1.00 91.50 252 GLU A N 1
ATOM 2075 C CA . GLU A 1 252 ? -4.677 0.571 -17.180 1.00 91.50 252 GLU A CA 1
ATOM 2076 C C . GLU A 1 252 ? -4.049 1.960 -17.362 1.00 91.50 252 GLU A C 1
ATOM 2078 O O . GLU A 1 252 ? -2.877 2.164 -17.048 1.00 91.50 252 GLU A O 1
ATOM 2083 N N . LYS A 1 253 ? -4.844 2.932 -17.829 1.00 91.12 253 LYS A N 1
ATOM 2084 C CA . LYS A 1 253 ? -4.405 4.319 -18.019 1.00 91.12 253 LYS A CA 1
ATOM 2085 C C . LYS A 1 253 ? -3.827 4.909 -16.726 1.00 91.12 253 LYS A C 1
ATOM 2087 O O . LYS A 1 253 ? -2.739 5.470 -16.753 1.00 91.12 253 LYS A O 1
ATOM 2092 N N . VAL A 1 254 ? -4.519 4.729 -15.599 1.00 92.38 254 VAL A N 1
ATOM 2093 C CA . VAL A 1 254 ? -4.093 5.246 -14.287 1.00 92.38 254 VAL A CA 1
ATOM 2094 C C . VAL A 1 254 ? -2.835 4.521 -13.804 1.00 92.38 254 VAL A C 1
ATOM 2096 O O . VAL A 1 254 ? -1.918 5.163 -13.296 1.00 92.38 254 VAL A O 1
ATOM 2099 N N . ALA A 1 255 ? -2.757 3.200 -14.006 1.00 94.50 255 ALA A N 1
ATOM 2100 C CA . ALA A 1 255 ? -1.570 2.415 -13.668 1.00 94.50 255 ALA A CA 1
ATOM 2101 C C . ALA A 1 255 ? -0.332 2.872 -14.452 1.00 94.50 255 ALA A C 1
ATOM 2103 O O . ALA A 1 255 ? 0.734 3.064 -13.867 1.00 94.50 255 ALA A O 1
ATOM 2104 N N . PHE A 1 256 ? -0.473 3.070 -15.765 1.00 95.19 256 PHE A N 1
ATOM 2105 C CA . PHE A 1 256 ? 0.622 3.519 -16.619 1.00 95.19 256 PHE A CA 1
ATOM 2106 C C . PHE A 1 256 ? 1.057 4.953 -16.297 1.00 95.19 256 PHE A C 1
ATOM 2108 O O . PHE A 1 256 ? 2.255 5.212 -16.199 1.00 95.19 256 PHE A O 1
ATOM 2115 N N . GLU A 1 257 ? 0.110 5.870 -16.080 1.00 94.12 257 GLU A N 1
ATOM 2116 C CA . GLU A 1 257 ? 0.427 7.237 -15.655 1.00 94.12 257 GLU A CA 1
ATOM 2117 C C . GLU A 1 257 ? 1.200 7.252 -14.337 1.00 94.12 257 GLU A C 1
ATOM 2119 O O . GLU A 1 257 ? 2.245 7.884 -14.270 1.00 94.12 257 GLU A O 1
ATOM 2124 N N . PHE A 1 258 ? 0.763 6.493 -13.326 1.00 95.50 258 PHE A N 1
ATOM 2125 C CA . PHE A 1 258 ? 1.500 6.367 -12.065 1.00 95.50 258 PHE A CA 1
ATOM 2126 C C . PHE A 1 258 ? 2.940 5.875 -12.278 1.00 95.50 258 PHE A C 1
ATOM 2128 O O . PHE A 1 258 ? 3.880 6.433 -11.712 1.00 95.50 258 PHE A O 1
ATOM 2135 N N . ILE A 1 259 ? 3.130 4.843 -13.110 1.00 96.00 259 ILE A N 1
ATOM 2136 C CA . ILE A 1 259 ? 4.463 4.320 -13.438 1.00 96.00 259 ILE A CA 1
ATOM 2137 C C . ILE A 1 259 ? 5.330 5.424 -14.045 1.00 96.00 259 ILE A C 1
ATOM 2139 O O . ILE A 1 259 ? 6.457 5.648 -13.601 1.00 96.00 259 ILE A O 1
ATOM 2143 N N . LEU A 1 260 ? 4.796 6.128 -15.040 1.00 95.56 260 LEU A N 1
ATOM 2144 C CA . LEU A 1 260 ? 5.511 7.181 -15.745 1.00 95.56 260 LEU A CA 1
ATOM 2145 C C . LEU A 1 260 ? 5.833 8.369 -14.828 1.00 95.56 260 LEU A C 1
ATOM 2147 O O . LEU A 1 260 ? 6.954 8.880 -14.864 1.00 95.56 260 LEU A O 1
ATOM 2151 N N . ASP A 1 261 ? 4.886 8.767 -13.980 1.00 93.88 261 ASP A N 1
ATOM 2152 C CA . ASP A 1 261 ? 5.039 9.842 -13.002 1.00 93.88 261 ASP A CA 1
ATOM 2153 C C . ASP A 1 261 ? 6.189 9.523 -12.038 1.00 93.88 261 ASP A C 1
ATOM 2155 O O . ASP A 1 261 ? 7.064 10.366 -11.820 1.00 93.88 261 ASP A O 1
ATOM 2159 N N . VAL A 1 262 ? 6.280 8.284 -11.535 1.00 95.12 262 VAL A N 1
ATOM 2160 C CA . VAL A 1 262 ? 7.395 7.846 -10.679 1.00 95.12 262 VAL A CA 1
ATOM 2161 C C . VAL A 1 262 ? 8.732 7.884 -11.424 1.00 95.12 262 VAL A C 1
ATOM 2163 O O . VAL A 1 262 ? 9.714 8.396 -10.878 1.00 95.12 262 VAL A O 1
ATOM 2166 N N . LEU A 1 263 ? 8.800 7.372 -12.658 1.00 94.88 263 LEU A N 1
ATOM 2167 C CA . LEU A 1 263 ? 10.044 7.351 -13.442 1.00 94.88 263 LEU A CA 1
ATOM 2168 C C . LEU A 1 263 ? 10.572 8.765 -13.725 1.00 94.88 263 LEU A C 1
ATOM 2170 O O . LEU A 1 263 ? 11.784 8.999 -13.639 1.00 94.88 263 LEU A O 1
ATOM 2174 N N . LYS A 1 264 ? 9.669 9.711 -14.003 1.00 92.50 264 LYS A N 1
ATOM 2175 C CA . LYS A 1 264 ? 10.006 11.111 -14.282 1.00 92.50 264 LYS A CA 1
ATOM 2176 C C . LYS A 1 264 ? 10.363 11.894 -13.023 1.00 92.50 264 LYS A C 1
ATOM 2178 O O . LYS A 1 264 ? 11.374 12.588 -13.009 1.00 92.50 264 LYS A O 1
ATOM 2183 N N . THR A 1 265 ? 9.552 11.789 -11.972 1.00 89.06 265 THR A N 1
ATOM 2184 C CA . THR A 1 265 ? 9.563 12.767 -10.868 1.00 89.06 265 THR A CA 1
ATOM 2185 C C . THR A 1 265 ? 10.178 12.253 -9.571 1.00 89.06 265 THR A C 1
ATOM 2187 O O . THR A 1 265 ? 10.610 13.058 -8.747 1.00 89.06 265 THR A O 1
ATOM 2190 N N . SER A 1 266 ? 10.243 10.933 -9.356 1.00 89.00 266 SER A N 1
ATOM 2191 C CA . SER A 1 266 ? 10.672 10.406 -8.060 1.00 89.00 266 SER A CA 1
ATOM 2192 C C . SER A 1 266 ? 12.166 10.652 -7.824 1.00 89.00 266 SER A C 1
ATOM 2194 O O . SER A 1 266 ? 12.986 10.232 -8.640 1.00 89.00 266 SER A O 1
ATOM 2196 N N . PRO A 1 267 ? 12.565 11.253 -6.690 1.00 85.81 267 PRO A N 1
ATOM 2197 C CA . PRO A 1 267 ? 13.976 11.414 -6.352 1.00 85.81 267 PRO A CA 1
ATOM 2198 C C . PRO A 1 267 ? 14.600 10.118 -5.812 1.00 85.81 267 PRO A C 1
ATOM 2200 O O . PRO A 1 267 ? 15.806 10.073 -5.588 1.00 85.81 267 PRO A O 1
ATOM 2203 N N . LEU A 1 268 ? 13.795 9.079 -5.553 1.00 85.81 268 LEU A N 1
ATOM 2204 C CA . LEU A 1 268 ? 14.242 7.823 -4.956 1.00 85.81 268 LEU A CA 1
ATOM 2205 C C . LEU A 1 268 ? 14.566 6.804 -6.056 1.00 85.81 268 LEU A C 1
ATOM 2207 O O . LEU A 1 268 ? 13.645 6.291 -6.698 1.00 85.81 268 LEU A O 1
ATOM 2211 N N . PRO A 1 269 ? 15.838 6.412 -6.243 1.00 86.50 269 PRO A N 1
ATOM 2212 C CA . PRO A 1 269 ? 16.187 5.453 -7.286 1.00 86.50 269 PRO A CA 1
ATOM 2213 C C . PRO A 1 269 ? 15.535 4.087 -7.077 1.00 86.50 269 PRO A C 1
ATOM 2215 O O . PRO A 1 269 ? 15.058 3.481 -8.029 1.00 86.50 269 PRO A O 1
ATOM 2218 N N . LEU A 1 270 ? 15.421 3.639 -5.819 1.00 87.31 270 LEU A N 1
ATOM 2219 C CA . LEU A 1 270 ? 14.729 2.392 -5.489 1.00 87.31 270 LEU A CA 1
ATOM 2220 C C . LEU A 1 270 ? 13.263 2.417 -5.941 1.00 87.31 270 LEU A C 1
ATOM 2222 O O . LEU A 1 270 ? 12.761 1.391 -6.395 1.00 87.31 270 LEU A O 1
ATOM 2226 N N . ALA A 1 271 ? 12.591 3.570 -5.859 1.00 92.12 271 ALA A N 1
ATOM 2227 C CA . ALA A 1 271 ? 11.225 3.712 -6.347 1.00 92.12 271 ALA A CA 1
ATOM 2228 C C . ALA A 1 271 ? 11.183 3.537 -7.870 1.00 92.12 271 ALA A C 1
ATOM 2230 O O . ALA A 1 271 ? 10.419 2.706 -8.355 1.00 92.12 271 ALA A O 1
ATOM 2231 N N . LYS A 1 272 ? 12.065 4.227 -8.610 1.00 94.06 272 LYS A N 1
ATOM 2232 C CA . LYS A 1 272 ? 12.167 4.082 -10.071 1.00 94.06 272 LYS A CA 1
ATOM 2233 C C . LYS A 1 272 ? 12.441 2.634 -10.473 1.00 94.06 272 LYS A C 1
ATOM 2235 O O . LYS A 1 272 ? 11.676 2.074 -11.246 1.00 94.06 272 LYS A O 1
ATOM 2240 N N . THR A 1 273 ? 13.462 1.999 -9.895 1.00 91.81 273 THR A N 1
ATOM 2241 C CA . THR A 1 273 ? 13.809 0.595 -10.172 1.00 91.81 273 THR A CA 1
ATOM 2242 C C . THR A 1 273 ? 12.645 -0.350 -9.874 1.00 91.81 273 THR A C 1
ATOM 2244 O O . THR A 1 273 ? 12.333 -1.214 -10.687 1.00 91.81 273 THR A O 1
ATOM 2247 N N . SER A 1 274 ? 11.975 -0.183 -8.730 1.00 90.81 274 SER A N 1
ATOM 2248 C CA . SER A 1 274 ? 10.884 -1.079 -8.324 1.00 90.81 274 SER A CA 1
ATOM 2249 C C . SER A 1 274 ? 9.681 -0.958 -9.254 1.00 90.81 274 SER A C 1
ATOM 2251 O O . SER A 1 274 ? 9.145 -1.967 -9.701 1.00 90.81 274 SER A O 1
ATOM 2253 N N . VAL A 1 275 ? 9.273 0.267 -9.585 1.00 94.12 275 VAL A N 1
ATOM 2254 C CA . VAL A 1 275 ? 8.116 0.507 -10.457 1.00 94.12 275 VAL A CA 1
ATOM 2255 C C . VAL A 1 275 ? 8.419 0.117 -11.903 1.00 94.12 275 VAL A C 1
ATOM 2257 O O . VAL A 1 275 ? 7.539 -0.370 -12.606 1.00 94.12 275 VAL A O 1
ATOM 2260 N N . LEU A 1 276 ? 9.681 0.223 -12.319 1.00 93.25 276 LEU A N 1
ATOM 2261 C CA . LEU A 1 276 ? 10.165 -0.282 -13.597 1.00 93.25 276 LEU A CA 1
ATOM 2262 C C . LEU A 1 276 ? 10.076 -1.823 -13.661 1.00 93.25 276 LEU A C 1
ATOM 2264 O O . LEU A 1 276 ? 9.553 -2.369 -14.631 1.00 93.25 276 LEU A O 1
ATOM 2268 N N . CYS A 1 277 ? 10.471 -2.537 -12.601 1.00 90.31 277 CYS A N 1
ATOM 2269 C CA . CYS A 1 277 ? 10.246 -3.985 -12.496 1.00 90.31 277 CYS A CA 1
ATOM 2270 C C . CYS A 1 277 ? 8.754 -4.349 -12.542 1.00 90.31 277 CYS A C 1
ATOM 2272 O O . CYS A 1 277 ? 8.380 -5.276 -13.254 1.00 90.31 277 CYS A O 1
ATOM 2274 N N . VAL A 1 278 ? 7.893 -3.593 -11.855 1.00 91.12 278 VAL A N 1
ATOM 2275 C CA . VAL A 1 278 ? 6.440 -3.805 -11.929 1.00 91.12 278 VAL A CA 1
ATOM 2276 C C . VAL A 1 278 ? 5.923 -3.572 -13.351 1.00 91.12 278 VAL A C 1
ATOM 2278 O O . VAL A 1 278 ? 5.170 -4.389 -13.871 1.00 91.12 278 VAL A O 1
ATOM 2281 N N . PHE A 1 279 ? 6.365 -2.509 -14.027 1.00 92.94 279 PHE A N 1
ATOM 2282 C CA . PHE A 1 279 ? 6.012 -2.237 -15.422 1.00 92.94 279 PHE A CA 1
ATOM 2283 C C . PHE A 1 279 ? 6.372 -3.403 -16.349 1.00 92.94 279 PHE A C 1
ATOM 2285 O O . PHE A 1 279 ? 5.547 -3.798 -17.176 1.00 92.94 279 PHE A O 1
ATOM 2292 N N . LYS A 1 280 ? 7.567 -3.986 -16.181 1.00 90.56 280 LYS A N 1
ATOM 2293 C CA . LYS A 1 280 ? 7.991 -5.194 -16.903 1.00 90.56 280 LYS A CA 1
ATOM 2294 C C . LYS A 1 280 ? 6.977 -6.319 -16.724 1.00 90.56 280 LYS A C 1
ATOM 2296 O O . LYS A 1 280 ? 6.540 -6.900 -17.712 1.00 90.56 280 LYS A O 1
ATOM 2301 N N . ASP A 1 281 ? 6.587 -6.602 -15.486 1.00 86.44 281 ASP A N 1
ATOM 2302 C CA . ASP A 1 281 ? 5.695 -7.718 -15.162 1.00 86.44 281 ASP A CA 1
ATOM 2303 C C . ASP A 1 281 ? 4.267 -7.485 -15.682 1.00 86.44 281 ASP A C 1
ATOM 2305 O O . ASP A 1 281 ? 3.625 -8.414 -16.173 1.00 86.44 281 ASP A O 1
ATOM 2309 N N . LEU A 1 282 ? 3.784 -6.239 -15.653 1.00 88.19 282 LEU A N 1
ATOM 2310 C CA . LEU A 1 282 ? 2.473 -5.856 -16.191 1.00 88.19 282 LEU A CA 1
ATOM 2311 C C . LEU A 1 282 ? 2.421 -5.854 -17.728 1.00 88.19 282 LEU A C 1
ATOM 2313 O O . LEU A 1 282 ? 1.347 -6.053 -18.306 1.00 88.19 282 LEU A O 1
ATOM 2317 N N . SER A 1 283 ? 3.568 -5.635 -18.373 1.00 88.19 283 SER A N 1
ATOM 2318 C CA . SER A 1 283 ? 3.714 -5.576 -19.833 1.00 88.19 283 SER A CA 1
ATOM 2319 C C . SER A 1 283 ? 4.153 -6.909 -20.446 1.00 88.19 283 SER A C 1
ATOM 2321 O O . SER A 1 283 ? 4.060 -7.085 -21.660 1.00 88.19 283 SER A O 1
ATOM 2323 N N . ARG A 1 284 ? 4.634 -7.868 -19.640 1.00 81.69 284 ARG A N 1
ATOM 2324 C CA . ARG A 1 284 ? 5.063 -9.187 -20.121 1.00 81.69 284 ARG A CA 1
ATOM 2325 C C . ARG A 1 284 ? 3.860 -10.028 -20.532 1.00 81.69 284 ARG A C 1
ATOM 2327 O O . ARG A 1 284 ? 2.803 -10.033 -19.898 1.00 81.69 284 ARG A O 1
ATOM 2334 N N . ARG A 1 285 ? 4.041 -10.792 -21.609 1.00 60.16 285 ARG A N 1
ATOM 2335 C CA . ARG A 1 285 ? 3.066 -11.775 -22.080 1.00 60.16 285 ARG A CA 1
ATOM 2336 C C . ARG A 1 285 ? 2.819 -12.813 -20.989 1.00 60.16 285 ARG A C 1
ATOM 2338 O O . ARG A 1 285 ? 3.727 -13.568 -20.653 1.00 60.16 285 ARG A O 1
ATOM 2345 N N . ARG A 1 286 ? 1.588 -12.901 -20.473 1.00 52.34 286 ARG A N 1
ATOM 2346 C CA . ARG A 1 286 ? 1.161 -14.056 -19.669 1.00 52.34 286 ARG A CA 1
ATOM 2347 C C . ARG A 1 286 ? 1.033 -15.261 -20.594 1.00 52.34 286 ARG A C 1
ATOM 2349 O O . ARG A 1 286 ? -0.016 -15.494 -21.192 1.00 52.34 286 ARG A O 1
ATOM 2356 N N . ILE A 1 287 ? 2.127 -15.989 -20.772 1.00 37.44 287 ILE A N 1
ATOM 2357 C CA . ILE A 1 287 ? 2.100 -17.301 -21.401 1.00 37.44 287 ILE A CA 1
ATOM 2358 C C . ILE A 1 287 ? 1.840 -18.305 -20.273 1.00 37.44 287 ILE A C 1
ATOM 2360 O O . ILE A 1 287 ? 2.626 -18.416 -19.342 1.00 37.44 287 ILE A O 1
ATOM 2364 N N . SER A 1 288 ? 0.735 -19.047 -20.352 1.00 35.94 288 SER A N 1
ATOM 2365 C CA . SER A 1 288 ? 0.399 -20.159 -19.445 1.00 35.94 288 SER A CA 1
ATOM 2366 C C . SER A 1 288 ? 1.347 -21.370 -19.586 1.00 35.94 288 SER A C 1
ATOM 2368 O O . SER A 1 288 ? 0.980 -22.496 -19.258 1.00 35.94 288 SER A O 1
ATOM 2370 N N . THR A 1 289 ? 2.562 -21.198 -20.097 1.00 33.62 289 THR A N 1
ATOM 2371 C CA . THR A 1 289 ? 3.488 -22.308 -20.312 1.00 33.62 289 THR A CA 1
ATOM 2372 C C . THR A 1 289 ? 4.910 -21.873 -20.010 1.00 33.62 289 THR A C 1
ATOM 2374 O O . THR A 1 289 ? 5.459 -21.070 -20.755 1.00 33.62 289 THR A O 1
ATOM 2377 N N . LYS A 1 290 ? 5.460 -22.460 -18.938 1.00 36.84 290 LYS A N 1
ATOM 2378 C CA . LYS A 1 290 ? 6.874 -22.807 -18.721 1.00 36.84 290 LYS A CA 1
ATOM 2379 C C . LYS A 1 290 ? 7.872 -21.902 -19.460 1.00 36.84 290 LYS A C 1
ATOM 2381 O O . LYS A 1 290 ? 8.418 -22.310 -20.482 1.00 36.84 290 LYS A O 1
ATOM 2386 N N . ASP A 1 291 ? 8.120 -20.714 -18.922 1.00 34.59 291 ASP A N 1
ATOM 2387 C CA . ASP A 1 291 ? 9.340 -19.965 -19.227 1.00 34.59 291 ASP A CA 1
ATOM 2388 C C . ASP A 1 291 ? 10.355 -20.305 -18.129 1.00 34.59 29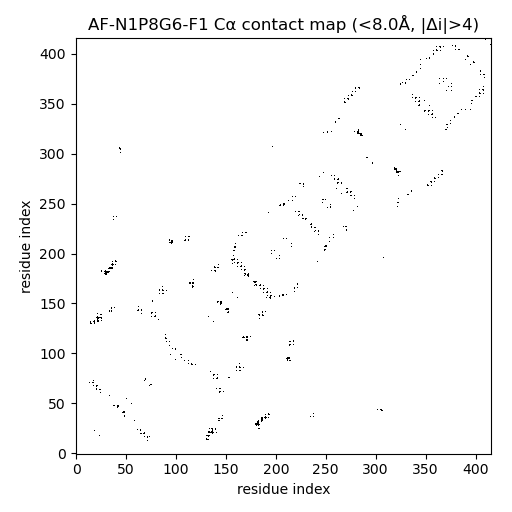1 ASP A C 1
ATOM 2390 O O . ASP A 1 291 ? 10.059 -20.122 -16.961 1.00 34.59 291 ASP A O 1
ATOM 2394 N N . ASN A 1 292 ? 11.531 -20.820 -18.499 1.00 37.81 292 ASN A N 1
ATOM 2395 C CA . ASN A 1 292 ? 12.596 -21.250 -17.581 1.00 37.81 292 ASN A CA 1
ATOM 2396 C C . ASN A 1 292 ? 13.303 -20.055 -16.903 1.00 37.81 292 ASN A C 1
ATOM 2398 O O . ASN A 1 292 ? 14.487 -19.828 -17.148 1.00 37.81 292 ASN A O 1
ATOM 2402 N N . ASP A 1 293 ? 12.599 -19.283 -16.077 1.00 41.16 293 ASP A N 1
ATOM 2403 C CA . ASP A 1 293 ? 13.167 -18.152 -15.336 1.00 41.16 293 ASP A CA 1
ATOM 2404 C C . ASP A 1 293 ? 12.850 -18.326 -13.841 1.00 41.16 293 ASP A C 1
ATOM 2406 O O . ASP A 1 293 ? 11.798 -17.913 -13.341 1.00 41.16 293 ASP A O 1
ATOM 2410 N N . SER A 1 294 ? 13.769 -18.981 -13.117 1.00 40.72 294 SER A N 1
ATOM 2411 C CA . SER A 1 294 ? 13.515 -19.577 -11.794 1.00 40.72 294 SER A CA 1
ATOM 2412 C C . SER A 1 294 ? 13.071 -18.591 -10.707 1.00 40.72 294 SER A C 1
ATOM 2414 O O . SER A 1 294 ? 12.440 -19.000 -9.737 1.00 40.72 294 SER A O 1
ATOM 2416 N N . GLU A 1 295 ? 13.382 -17.298 -10.833 1.00 40.66 295 GLU A N 1
ATOM 2417 C CA . GLU A 1 295 ? 12.932 -16.270 -9.879 1.00 40.66 295 GLU A CA 1
ATOM 2418 C C . GLU A 1 295 ? 11.524 -15.740 -10.178 1.00 40.66 295 GLU A C 1
ATOM 2420 O O . GLU A 1 295 ? 10.783 -15.401 -9.252 1.00 40.66 295 GLU A O 1
ATOM 2425 N N . THR A 1 296 ? 11.124 -15.696 -11.452 1.00 42.09 296 THR A N 1
ATOM 2426 C CA . THR A 1 296 ? 9.810 -15.170 -11.860 1.00 42.09 296 THR A CA 1
ATOM 2427 C C . THR A 1 296 ? 8.732 -16.241 -11.713 1.00 42.09 296 THR A C 1
ATOM 2429 O O . THR A 1 296 ? 7.621 -15.940 -11.270 1.00 42.09 296 THR A O 1
ATOM 2432 N N . ASP A 1 297 ? 9.085 -17.504 -11.974 1.00 37.81 297 ASP A N 1
ATOM 2433 C CA . ASP A 1 297 ? 8.221 -18.662 -11.734 1.00 37.81 297 ASP A CA 1
ATOM 2434 C C . ASP A 1 297 ? 7.811 -18.761 -10.265 1.00 37.81 297 ASP A C 1
ATOM 2436 O O . ASP A 1 297 ? 6.647 -19.006 -9.973 1.00 37.81 297 ASP A O 1
ATOM 2440 N N . LEU A 1 298 ? 8.707 -18.451 -9.324 1.00 39.97 298 LEU A N 1
ATOM 2441 C CA . LEU A 1 298 ? 8.384 -18.461 -7.895 1.00 39.97 298 LEU A CA 1
ATOM 2442 C C . LEU A 1 298 ? 7.354 -17.394 -7.503 1.00 39.97 298 LEU A C 1
ATOM 2444 O O . LEU A 1 298 ? 6.573 -17.621 -6.581 1.00 39.97 298 LEU A O 1
ATOM 2448 N N . ILE A 1 299 ? 7.338 -16.237 -8.169 1.00 44.22 299 ILE A N 1
ATOM 2449 C CA . ILE A 1 299 ? 6.370 -15.166 -7.891 1.00 44.22 299 ILE A CA 1
ATOM 2450 C C . ILE A 1 299 ? 5.037 -15.476 -8.578 1.00 44.22 299 ILE A C 1
ATOM 2452 O O . ILE A 1 299 ? 3.987 -15.335 -7.958 1.00 44.22 299 ILE A O 1
ATOM 2456 N N . VAL A 1 300 ? 5.060 -15.957 -9.823 1.00 44.81 300 VAL A N 1
ATOM 2457 C CA . VAL A 1 300 ? 3.863 -16.297 -10.611 1.00 44.81 300 VAL A CA 1
ATOM 2458 C C . VAL A 1 300 ? 3.169 -17.557 -10.085 1.00 44.81 300 VAL A C 1
ATOM 2460 O O . VAL A 1 300 ? 1.942 -17.595 -9.985 1.00 44.81 300 VAL A O 1
ATOM 2463 N N . GLU A 1 301 ? 3.927 -18.573 -9.682 1.00 38.75 301 GLU A N 1
ATOM 2464 C CA . GLU A 1 301 ? 3.417 -19.780 -9.035 1.00 38.75 301 GLU A CA 1
ATOM 2465 C C . GLU A 1 301 ? 2.840 -19.453 -7.649 1.00 38.75 301 GLU A C 1
ATOM 2467 O O . GLU A 1 301 ? 1.766 -19.939 -7.303 1.00 38.75 301 GLU A O 1
ATOM 2472 N N . LYS A 1 302 ? 3.469 -18.553 -6.877 1.00 47.25 302 LYS A N 1
ATOM 2473 C CA . LYS A 1 302 ? 2.868 -18.035 -5.636 1.00 47.25 302 LYS A CA 1
ATOM 2474 C C . LYS A 1 302 ? 1.600 -17.232 -5.918 1.00 47.25 302 LYS A C 1
ATOM 2476 O O . LYS A 1 302 ? 0.599 -17.458 -5.258 1.00 47.25 302 LYS A O 1
ATOM 2481 N N . LEU A 1 303 ? 1.589 -16.368 -6.935 1.00 46.69 303 LEU A N 1
ATOM 2482 C CA . LEU A 1 303 ? 0.428 -15.542 -7.285 1.00 46.69 303 LEU A CA 1
ATOM 2483 C C . LEU A 1 303 ? -0.770 -16.342 -7.810 1.00 46.69 303 LEU A C 1
ATOM 2485 O O . LEU A 1 303 ? -1.901 -15.920 -7.587 1.00 46.69 303 LEU A O 1
ATOM 2489 N N . SER A 1 304 ? -0.532 -17.464 -8.493 1.00 38.25 304 SER A N 1
ATOM 2490 C CA . SER A 1 304 ? -1.569 -18.355 -9.036 1.00 38.25 304 SER A CA 1
ATOM 2491 C C . SER A 1 304 ? -2.052 -19.415 -8.041 1.00 38.25 304 SER A C 1
ATOM 2493 O O . SER A 1 304 ? -3.193 -19.858 -8.136 1.00 38.25 304 SER A O 1
ATOM 2495 N N . LYS A 1 305 ? -1.232 -19.790 -7.049 1.00 44.44 305 LYS A N 1
ATOM 2496 C CA . LYS A 1 305 ? -1.635 -20.654 -5.920 1.00 44.44 305 LYS A CA 1
ATOM 2497 C C . LYS A 1 305 ? -2.477 -19.928 -4.865 1.00 44.44 305 LYS A C 1
ATOM 2499 O O . LYS A 1 305 ? -3.040 -20.573 -3.978 1.00 44.44 305 LYS A O 1
ATOM 2504 N N . LEU A 1 306 ? -2.580 -18.604 -4.962 1.00 48.50 306 LEU A N 1
ATOM 2505 C CA . LEU A 1 306 ? -3.480 -17.793 -4.152 1.00 48.50 306 LEU A CA 1
ATOM 2506 C C . LEU A 1 306 ? -4.916 -18.064 -4.604 1.00 48.50 306 LEU A C 1
ATOM 2508 O O . LEU A 1 306 ? -5.330 -17.583 -5.655 1.00 48.50 306 LEU A O 1
ATOM 2512 N N . LYS A 1 307 ? -5.656 -18.857 -3.815 1.00 36.53 307 LYS A N 1
ATOM 2513 C CA . LYS A 1 307 ? -7.080 -19.147 -4.033 1.00 36.53 307 LYS A CA 1
ATOM 2514 C C . LYS A 1 307 ? -7.879 -17.842 -4.004 1.00 36.53 307 LYS A C 1
ATOM 2516 O O . LYS A 1 307 ? -8.295 -17.385 -2.948 1.00 36.53 307 LYS A O 1
ATOM 2521 N N . VAL A 1 308 ? -8.078 -17.255 -5.173 1.00 41.38 308 VAL A N 1
ATOM 2522 C CA . VAL A 1 308 ? -9.241 -16.423 -5.466 1.00 41.38 308 VAL A CA 1
ATOM 2523 C C . VAL A 1 308 ? -10.316 -17.407 -5.917 1.00 41.38 308 VAL A C 1
ATOM 2525 O O . VAL A 1 308 ? -10.008 -18.332 -6.670 1.00 41.38 308 VAL A O 1
ATOM 2528 N N . ASN A 1 309 ? -11.531 -17.291 -5.388 1.00 37.00 309 ASN A N 1
ATOM 2529 C CA . ASN A 1 309 ? -12.646 -18.162 -5.754 1.00 37.00 309 ASN A CA 1
ATOM 2530 C C . ASN A 1 309 ? -13.003 -17.974 -7.238 1.00 37.00 309 ASN A C 1
ATOM 2532 O O . ASN A 1 309 ? -13.902 -17.210 -7.557 1.00 37.00 309 ASN A O 1
ATOM 2536 N N . ASP A 1 310 ? -12.317 -18.688 -8.126 1.00 38.16 310 ASP A N 1
ATOM 2537 C CA . ASP A 1 310 ? -12.726 -18.885 -9.512 1.00 38.16 310 ASP A CA 1
ATOM 2538 C C . ASP A 1 310 ? -13.026 -20.369 -9.707 1.00 38.16 310 ASP A C 1
ATOM 2540 O O . ASP A 1 310 ? -12.171 -21.192 -10.041 1.00 38.16 310 ASP A O 1
ATOM 2544 N N . SER A 1 311 ? -14.284 -20.722 -9.469 1.00 37.12 311 SER A N 1
ATOM 2545 C CA . SER A 1 311 ? -14.891 -21.865 -10.127 1.00 37.12 311 SER A CA 1
ATOM 2546 C C . SER A 1 311 ? -15.473 -21.371 -11.444 1.00 37.12 311 SER A C 1
ATOM 2548 O O . SER A 1 311 ? -16.652 -21.049 -11.478 1.00 37.12 311 SER A O 1
ATOM 2550 N N . ASP A 1 312 ? -14.673 -21.298 -12.511 1.00 35.62 312 ASP A N 1
ATOM 2551 C CA . ASP A 1 312 ? -15.224 -21.441 -13.859 1.00 35.62 312 ASP A CA 1
ATOM 2552 C C . ASP A 1 312 ? -14.194 -21.767 -14.947 1.00 35.62 312 ASP A C 1
ATOM 2554 O O . ASP A 1 312 ? -12.997 -21.503 -14.867 1.00 35.62 312 ASP A O 1
ATOM 2558 N N . LYS A 1 313 ? -14.714 -22.470 -15.950 1.00 34.38 313 LYS A N 1
ATOM 2559 C CA . LYS A 1 313 ? -14.022 -23.314 -16.925 1.00 34.38 313 LYS A CA 1
ATOM 2560 C C . LYS A 1 313 ? -12.999 -22.559 -17.777 1.00 34.38 313 LYS A C 1
ATOM 2562 O O . LYS A 1 313 ? -13.308 -21.567 -18.429 1.00 34.38 313 LYS A O 1
ATOM 2567 N N . ALA A 1 314 ? -11.803 -23.139 -17.880 1.00 35.47 314 ALA A N 1
ATOM 2568 C CA . ALA A 1 314 ? -10.775 -22.730 -18.825 1.00 35.47 314 ALA A CA 1
ATOM 2569 C C . ALA A 1 314 ? -11.246 -22.940 -20.277 1.00 35.47 314 ALA A C 1
ATOM 2571 O O . ALA A 1 314 ? -11.209 -24.052 -20.803 1.00 35.47 314 ALA A O 1
ATOM 2572 N N . GLN A 1 315 ? -11.658 -21.858 -20.938 1.00 33.59 315 GLN A N 1
ATOM 2573 C CA . GLN A 1 315 ? -11.638 -21.757 -22.395 1.00 33.59 315 GLN A CA 1
ATOM 2574 C C . GLN A 1 315 ? -10.361 -21.030 -22.830 1.00 33.59 315 GLN A C 1
ATOM 2576 O O . GLN A 1 315 ? -10.002 -19.973 -22.312 1.00 33.59 315 GLN A O 1
ATOM 2581 N N . GLN A 1 316 ? -9.654 -21.645 -23.776 1.00 33.66 316 GLN A N 1
ATOM 2582 C CA . GLN A 1 316 ? -8.473 -21.099 -24.435 1.00 33.66 316 GLN A CA 1
ATOM 2583 C C . GLN A 1 316 ? -8.759 -19.752 -25.120 1.00 33.66 316 GLN A C 1
ATOM 2585 O O . GLN A 1 316 ? -9.835 -19.534 -25.665 1.00 33.66 316 GLN A O 1
ATOM 2590 N N . SER A 1 317 ? -7.696 -18.942 -25.204 1.00 36.41 317 SER A N 1
ATOM 2591 C CA . SER A 1 317 ? -7.502 -17.795 -26.105 1.00 36.41 317 SER A CA 1
ATOM 2592 C C . SER A 1 317 ? -8.060 -16.431 -25.671 1.00 36.41 317 SER A C 1
ATOM 2594 O O . SER A 1 317 ? -9.098 -15.976 -26.138 1.00 36.41 317 SER A O 1
ATOM 2596 N N . ASN A 1 318 ? -7.248 -15.688 -24.911 1.00 35.19 318 ASN A N 1
ATOM 2597 C CA . ASN A 1 318 ? -6.736 -14.391 -25.371 1.00 35.19 318 ASN A CA 1
ATOM 2598 C C . ASN A 1 318 ? -5.505 -13.998 -24.546 1.00 35.19 318 ASN A C 1
ATOM 2600 O O . ASN A 1 318 ? -5.532 -13.986 -23.318 1.00 35.19 318 ASN A O 1
ATOM 2604 N N . ILE A 1 319 ? -4.405 -13.699 -25.233 1.00 45.88 319 ILE A N 1
ATOM 2605 C CA . ILE A 1 319 ? -3.162 -13.210 -24.634 1.00 45.88 319 ILE A CA 1
ATOM 2606 C C . ILE A 1 319 ? -3.466 -11.852 -23.992 1.00 45.88 319 ILE A C 1
ATOM 2608 O O . ILE A 1 319 ? -3.679 -10.876 -24.705 1.00 45.88 319 ILE A O 1
ATOM 2612 N N . ARG A 1 320 ? -3.524 -11.773 -22.660 1.00 53.72 320 ARG A N 1
ATOM 2613 C CA . ARG A 1 320 ? -3.819 -10.518 -21.953 1.00 53.72 320 ARG A CA 1
ATOM 2614 C C . ARG A 1 320 ? -2.564 -10.011 -21.250 1.00 53.72 320 ARG A C 1
ATOM 2616 O O . ARG A 1 320 ? -2.238 -10.455 -20.151 1.00 53.72 320 ARG A O 1
ATOM 2623 N N . HIS A 1 321 ? -1.853 -9.099 -21.912 1.00 72.25 321 HIS A N 1
ATOM 2624 C CA . HIS A 1 321 ? -1.008 -8.127 -21.214 1.00 72.25 321 HIS A CA 1
ATOM 2625 C C . HIS A 1 321 ? -1.931 -7.223 -20.399 1.00 72.25 321 HIS A C 1
ATOM 2627 O O . HIS A 1 321 ? -3.022 -6.900 -20.875 1.00 72.25 321 HIS A O 1
ATOM 2633 N N . TYR A 1 322 ? -1.524 -6.840 -19.191 1.00 82.38 322 TYR A N 1
ATOM 2634 C CA . TYR A 1 322 ? -2.315 -5.874 -18.438 1.00 82.38 322 TYR A CA 1
ATOM 2635 C C . TYR A 1 322 ? -2.072 -4.457 -18.970 1.00 82.38 322 TYR A C 1
ATOM 2637 O O . TYR A 1 322 ? -3.029 -3.756 -19.276 1.00 82.38 322 TYR A O 1
ATOM 2645 N N . ILE A 1 323 ? -0.803 -4.078 -19.165 1.00 85.44 323 ILE A N 1
ATOM 2646 C CA . ILE A 1 323 ? -0.442 -2.869 -19.913 1.00 85.44 323 ILE A CA 1
ATOM 2647 C C . ILE A 1 323 ? -0.227 -3.251 -21.375 1.00 85.44 323 ILE A C 1
ATOM 2649 O O . ILE A 1 323 ? 0.661 -4.040 -21.700 1.00 85.44 323 ILE A O 1
ATOM 2653 N N . GLN A 1 324 ? -1.035 -2.683 -22.265 1.00 86.50 324 GLN A N 1
ATOM 2654 C CA . GLN A 1 324 ? -0.868 -2.838 -23.703 1.00 86.50 324 GLN A CA 1
ATOM 2655 C C . GLN A 1 324 ? 0.137 -1.806 -24.204 1.00 86.50 324 GLN A C 1
ATOM 2657 O O . GLN A 1 324 ? -0.134 -0.606 -24.182 1.00 86.50 324 GLN A O 1
ATOM 2662 N N . LEU A 1 325 ? 1.304 -2.269 -24.652 1.00 86.56 325 LEU A N 1
ATOM 2663 C CA . LEU A 1 325 ? 2.346 -1.396 -25.182 1.00 86.56 325 LEU A CA 1
ATOM 2664 C C . LEU A 1 325 ? 1.940 -0.863 -26.561 1.00 86.56 325 LEU A C 1
ATOM 2666 O O . LEU A 1 325 ? 1.939 -1.597 -27.546 1.00 86.56 325 LEU A O 1
ATOM 2670 N N . ASP A 1 326 ? 1.616 0.424 -26.618 1.00 89.81 326 ASP A N 1
ATOM 2671 C CA . ASP A 1 326 ? 1.471 1.181 -27.859 1.00 89.81 326 ASP A CA 1
ATOM 2672 C C . ASP A 1 326 ? 2.704 2.076 -28.089 1.00 89.81 326 ASP A C 1
ATOM 2674 O O . ASP A 1 326 ? 3.538 2.265 -27.197 1.00 89.81 326 ASP A O 1
ATOM 2678 N N . SER A 1 327 ? 2.817 2.651 -29.291 1.00 90.06 327 SER A N 1
ATOM 2679 C CA . SER A 1 327 ? 3.950 3.515 -29.655 1.00 90.06 327 SER A CA 1
ATOM 2680 C C . SER A 1 327 ? 4.116 4.709 -28.702 1.00 90.06 327 SER A C 1
ATOM 2682 O O . SER A 1 327 ? 5.241 5.109 -28.410 1.00 90.06 327 SER A O 1
ATOM 2684 N N . SER A 1 328 ? 3.022 5.263 -28.165 1.00 91.88 328 SER A N 1
ATOM 2685 C CA . SER A 1 328 ? 3.082 6.401 -27.240 1.00 91.88 328 SER A CA 1
ATOM 2686 C C . SER A 1 328 ? 3.668 5.993 -25.888 1.00 91.88 328 SER A C 1
ATOM 2688 O O . SER A 1 328 ? 4.537 6.685 -25.356 1.00 91.88 328 SER A O 1
ATOM 2690 N N . LYS A 1 329 ? 3.222 4.863 -25.331 1.00 92.81 329 LYS A N 1
ATOM 2691 C CA . LYS A 1 329 ? 3.713 4.333 -24.053 1.00 92.81 329 LYS A CA 1
ATOM 2692 C C . LYS A 1 329 ? 5.178 3.918 -24.152 1.00 92.81 329 LYS A C 1
ATOM 2694 O O . LYS A 1 329 ? 5.957 4.235 -23.255 1.00 92.81 329 LYS A O 1
ATOM 2699 N N . MET A 1 330 ? 5.565 3.269 -25.255 1.00 93.88 330 MET A N 1
ATOM 2700 C CA . MET A 1 330 ? 6.962 2.899 -25.508 1.00 93.88 330 MET A CA 1
ATOM 2701 C C . MET A 1 330 ? 7.865 4.132 -25.573 1.00 93.88 330 MET A C 1
ATOM 2703 O O . MET A 1 330 ? 8.884 4.165 -24.887 1.00 93.88 330 MET A O 1
ATOM 2707 N N . LYS A 1 331 ? 7.470 5.171 -26.325 1.00 93.81 331 LYS A N 1
ATOM 2708 C CA . LYS A 1 331 ? 8.214 6.440 -26.404 1.00 93.81 331 LYS A CA 1
ATOM 2709 C C . LYS A 1 331 ? 8.362 7.104 -25.038 1.00 93.81 331 LYS A C 1
ATOM 2711 O O . LYS A 1 331 ? 9.465 7.469 -24.658 1.00 93.81 331 LYS A O 1
ATOM 2716 N N . ALA A 1 332 ? 7.286 7.170 -24.257 1.00 94.31 332 ALA A N 1
ATOM 2717 C CA . ALA A 1 332 ? 7.322 7.794 -22.938 1.00 94.31 332 ALA A CA 1
ATOM 2718 C C . ALA A 1 332 ? 8.319 7.116 -21.975 1.00 94.31 332 ALA A C 1
ATOM 2720 O O . ALA A 1 332 ? 9.044 7.804 -21.260 1.00 94.31 332 ALA A O 1
ATOM 2721 N N . VAL A 1 333 ? 8.379 5.778 -21.964 1.00 95.00 333 VAL A N 1
ATOM 2722 C CA . VAL A 1 333 ? 9.358 5.023 -21.156 1.00 95.00 333 VAL A CA 1
ATOM 2723 C C . VAL A 1 333 ? 10.769 5.153 -21.735 1.00 95.00 333 VAL A C 1
ATOM 2725 O O . VAL A 1 333 ? 11.738 5.279 -20.985 1.00 95.00 333 VAL A O 1
ATOM 2728 N N . HIS A 1 334 ? 10.888 5.150 -23.062 1.00 93.81 334 HIS A N 1
ATOM 2729 C CA . HIS A 1 334 ? 12.151 5.336 -23.765 1.00 93.81 334 HIS A CA 1
ATOM 2730 C C . HIS A 1 334 ? 12.797 6.689 -23.435 1.00 93.81 334 HIS A C 1
ATOM 2732 O O . HIS A 1 334 ? 13.981 6.729 -23.112 1.00 93.81 334 HIS A O 1
ATOM 2738 N N . ASP A 1 335 ? 12.028 7.776 -23.406 1.00 94.62 335 ASP A N 1
ATOM 2739 C CA . ASP A 1 335 ? 12.534 9.106 -23.052 1.00 94.62 335 ASP A CA 1
ATOM 2740 C C . ASP A 1 335 ? 13.105 9.136 -21.623 1.00 94.62 335 ASP A C 1
ATOM 2742 O O . ASP A 1 335 ? 14.175 9.699 -21.378 1.00 94.62 335 ASP A O 1
ATOM 2746 N N . CYS A 1 336 ? 12.451 8.453 -20.675 1.00 94.94 336 CYS A N 1
ATOM 2747 C CA . CYS A 1 336 ? 12.977 8.291 -19.317 1.00 94.94 336 CYS A CA 1
ATOM 2748 C C . CYS A 1 336 ? 14.281 7.474 -19.283 1.00 94.94 336 CYS A C 1
ATOM 2750 O O . CYS A 1 336 ? 15.171 7.762 -18.475 1.00 94.94 336 CYS A O 1
ATOM 2752 N N . CYS A 1 337 ? 14.417 6.471 -20.154 1.00 95.62 337 CYS A N 1
ATOM 2753 C CA . CYS A 1 337 ? 15.657 5.717 -20.295 1.00 95.62 337 CYS A CA 1
ATOM 2754 C C . CYS A 1 337 ? 16.782 6.587 -20.866 1.00 95.62 337 CYS A C 1
ATOM 2756 O O . CYS A 1 337 ? 17.875 6.587 -20.307 1.00 95.62 337 CYS A O 1
ATOM 2758 N N . LEU A 1 338 ? 16.519 7.377 -21.912 1.00 94.31 338 LEU A N 1
ATOM 2759 C CA . LEU A 1 338 ? 17.516 8.281 -22.491 1.00 94.31 338 LEU A CA 1
ATOM 2760 C C . LEU A 1 338 ? 18.053 9.280 -21.464 1.00 94.31 338 LEU A C 1
ATOM 2762 O O . LEU A 1 338 ? 19.265 9.491 -21.410 1.00 94.31 338 LEU A O 1
ATOM 2766 N N . GLN A 1 339 ? 17.183 9.837 -20.619 1.00 92.31 339 GLN A N 1
ATOM 2767 C CA . GLN A 1 339 ? 17.621 10.680 -19.506 1.00 92.31 339 GLN A CA 1
ATOM 2768 C C . GLN A 1 339 ? 18.504 9.894 -18.527 1.00 92.31 339 GLN A C 1
ATOM 2770 O O . GLN A 1 339 ? 19.587 10.342 -18.168 1.00 92.31 339 GLN A O 1
ATOM 2775 N N . THR A 1 340 ? 18.095 8.676 -18.165 1.00 92.50 340 THR A N 1
ATOM 2776 C CA . THR A 1 340 ? 18.875 7.809 -17.265 1.00 92.50 340 THR A CA 1
ATOM 2777 C C . THR A 1 340 ? 20.252 7.468 -17.847 1.00 92.50 340 THR A C 1
ATOM 2779 O O . THR A 1 340 ? 21.232 7.415 -17.107 1.00 92.50 340 THR A O 1
ATOM 2782 N N . ILE A 1 341 ? 20.354 7.256 -19.163 1.00 92.88 341 ILE A N 1
ATOM 2783 C CA . ILE A 1 341 ? 21.630 7.051 -19.857 1.00 92.88 341 ILE A CA 1
ATOM 2784 C C . ILE A 1 341 ? 22.494 8.305 -19.730 1.00 92.88 341 ILE A C 1
ATOM 2786 O O . ILE A 1 341 ? 23.666 8.194 -19.402 1.00 92.88 341 ILE A O 1
ATOM 2790 N N . GLN A 1 342 ? 21.947 9.498 -19.958 1.00 90.44 342 GLN A N 1
ATOM 2791 C CA . GLN A 1 342 ? 22.725 10.729 -19.793 1.00 90.44 342 GLN A CA 1
ATOM 2792 C C . GLN A 1 342 ? 23.277 10.848 -18.371 1.00 90.44 342 GLN A C 1
ATOM 2794 O O . GLN A 1 342 ? 24.478 11.041 -18.212 1.00 90.44 342 GLN A O 1
ATOM 2799 N N . ASP A 1 343 ? 22.433 10.628 -17.363 1.00 88.75 343 ASP A N 1
ATOM 2800 C CA . ASP A 1 343 ? 22.805 10.748 -15.951 1.00 88.75 343 ASP A CA 1
ATOM 2801 C C . ASP A 1 343 ? 23.863 9.700 -15.538 1.00 88.75 343 ASP A C 1
ATOM 2803 O O . ASP A 1 343 ? 24.816 10.015 -14.821 1.00 88.75 343 ASP A O 1
ATOM 2807 N N . SER A 1 344 ? 23.747 8.464 -16.041 1.00 89.50 344 SER A N 1
ATOM 2808 C CA . SER A 1 344 ? 24.607 7.324 -15.665 1.00 89.50 344 SER A CA 1
ATOM 2809 C C . SER A 1 344 ? 26.037 7.396 -16.201 1.00 89.50 344 SER A C 1
ATOM 2811 O O . SER A 1 344 ? 26.902 6.679 -15.704 1.00 89.50 344 SER A O 1
ATOM 2813 N N . PHE A 1 345 ? 26.287 8.222 -17.218 1.00 88.06 345 PHE A N 1
ATOM 2814 C CA . PHE A 1 345 ? 27.606 8.391 -17.838 1.00 88.06 345 PHE A CA 1
ATOM 2815 C C . PHE A 1 345 ? 28.235 9.761 -17.519 1.00 88.06 345 PHE A C 1
ATOM 2817 O O . PHE A 1 345 ? 29.195 10.175 -18.168 1.00 88.06 345 PHE A O 1
ATOM 2824 N N . THR A 1 346 ? 27.712 10.472 -16.516 1.00 85.81 346 THR A N 1
ATOM 2825 C CA . THR A 1 346 ? 28.338 11.690 -15.979 1.00 85.81 346 THR A CA 1
ATOM 2826 C C . THR A 1 346 ? 29.482 11.365 -15.011 1.00 85.81 346 THR A C 1
ATOM 2828 O O . THR A 1 346 ? 29.539 10.276 -14.441 1.00 85.81 346 THR A O 1
ATOM 2831 N N . ALA A 1 347 ? 30.394 12.319 -14.787 1.00 77.69 347 ALA A N 1
ATOM 2832 C CA . ALA A 1 347 ? 31.496 12.151 -13.830 1.00 77.69 347 ALA A CA 1
ATOM 2833 C C . ALA A 1 347 ? 31.010 11.919 -12.383 1.00 77.69 347 ALA A C 1
ATOM 2835 O O . ALA A 1 347 ? 31.673 11.221 -11.619 1.00 77.69 347 ALA A O 1
ATOM 2836 N N . ASP A 1 348 ? 29.834 12.454 -12.039 1.00 81.31 348 ASP A N 1
ATOM 2837 C CA . ASP A 1 348 ? 29.205 12.349 -10.717 1.00 81.31 348 ASP A CA 1
ATOM 2838 C C . ASP A 1 348 ? 28.118 11.254 -10.654 1.00 81.31 348 ASP A C 1
ATOM 2840 O O . ASP A 1 348 ? 27.274 11.256 -9.749 1.00 81.31 348 ASP A O 1
ATOM 2844 N N . ALA A 1 349 ? 28.107 10.324 -11.619 1.00 82.56 349 ALA A N 1
ATOM 2845 C CA . ALA A 1 349 ? 27.087 9.286 -11.719 1.00 82.56 349 ALA A CA 1
ATOM 2846 C C . ALA A 1 349 ? 27.006 8.453 -10.434 1.00 82.56 349 ALA A C 1
ATOM 2848 O O . ALA A 1 349 ? 27.984 7.856 -9.967 1.00 82.56 349 ALA A O 1
ATOM 2849 N N . LYS A 1 350 ? 25.807 8.360 -9.854 1.00 86.06 350 LYS A N 1
ATOM 2850 C CA . LYS A 1 350 ? 25.615 7.571 -8.638 1.00 86.06 350 LYS A CA 1
ATOM 2851 C C . LYS A 1 350 ? 25.486 6.102 -9.012 1.00 86.06 350 LYS A C 1
ATOM 2853 O O . LYS A 1 350 ? 24.878 5.735 -10.016 1.00 86.06 350 LYS A O 1
ATOM 2858 N N . LYS A 1 351 ? 25.935 5.217 -8.115 1.00 87.25 351 LYS A N 1
ATOM 2859 C CA . LYS A 1 351 ? 25.710 3.762 -8.234 1.00 87.25 351 LYS A CA 1
ATOM 2860 C C . LYS A 1 351 ? 24.233 3.418 -8.480 1.00 87.25 351 LYS A C 1
ATOM 2862 O O . LYS A 1 351 ? 23.928 2.432 -9.142 1.00 87.25 351 LYS A O 1
ATOM 2867 N N . SER A 1 352 ? 23.320 4.217 -7.935 1.00 86.38 352 SER A N 1
ATOM 2868 C CA . SER A 1 352 ? 21.884 4.062 -8.134 1.00 86.38 352 SER A CA 1
ATOM 2869 C C . SER A 1 352 ? 21.421 4.299 -9.570 1.00 86.38 352 SER A C 1
ATOM 2871 O O . SER A 1 352 ? 20.509 3.612 -10.020 1.00 86.38 352 SER A O 1
ATOM 2873 N N . ASP A 1 353 ? 22.053 5.230 -10.280 1.00 88.44 353 ASP A N 1
ATOM 2874 C CA . ASP A 1 353 ? 21.684 5.608 -11.647 1.00 88.44 353 ASP A CA 1
ATOM 2875 C C . ASP A 1 353 ? 22.114 4.492 -12.605 1.00 88.44 353 ASP A C 1
ATOM 2877 O O . ASP A 1 353 ? 21.324 4.011 -13.415 1.00 88.44 353 ASP A O 1
ATOM 2881 N N . ILE A 1 354 ? 23.304 3.934 -12.365 1.00 90.19 354 ILE A N 1
ATOM 2882 C CA . ILE A 1 354 ? 23.815 2.742 -13.051 1.00 90.19 354 ILE A CA 1
ATOM 2883 C C . ILE A 1 354 ? 22.901 1.525 -12.835 1.00 90.19 354 ILE A C 1
ATOM 2885 O O . ILE A 1 354 ? 22.595 0.789 -13.774 1.00 90.19 354 ILE A O 1
ATOM 2889 N N . LEU A 1 355 ? 22.435 1.294 -11.602 1.00 91.25 355 LEU A N 1
ATOM 2890 C CA . LEU A 1 355 ? 21.492 0.205 -11.317 1.00 91.25 355 LEU A CA 1
ATOM 2891 C C . LEU A 1 355 ? 20.150 0.411 -12.031 1.00 91.25 355 LEU A C 1
ATOM 2893 O O . LEU A 1 355 ? 19.553 -0.559 -12.506 1.00 91.25 355 LEU A O 1
ATOM 2897 N N . LEU A 1 356 ? 19.680 1.655 -12.133 1.00 92.94 356 LEU A N 1
ATOM 2898 C CA . LEU A 1 356 ? 18.472 1.986 -12.877 1.00 92.94 356 LEU A CA 1
ATOM 2899 C C . LEU A 1 356 ? 18.660 1.737 -14.382 1.00 92.94 356 LEU A C 1
ATOM 2901 O O . LEU A 1 356 ? 17.811 1.085 -14.988 1.00 92.94 356 LEU A O 1
ATOM 2905 N N . LEU A 1 357 ? 19.791 2.147 -14.964 1.00 94.12 357 LEU A N 1
ATOM 2906 C CA . LEU A 1 357 ? 20.142 1.857 -16.359 1.00 94.12 357 LEU A CA 1
ATOM 2907 C C . LEU A 1 357 ? 20.160 0.348 -16.642 1.00 94.12 357 LEU A C 1
ATOM 2909 O O . LEU A 1 357 ? 19.528 -0.122 -17.586 1.00 94.12 357 LEU A O 1
ATOM 2913 N N . LEU A 1 358 ? 20.817 -0.436 -15.785 1.00 92.94 358 LEU A N 1
ATOM 2914 C CA . LEU A 1 358 ? 20.840 -1.898 -15.904 1.00 92.94 358 LEU A CA 1
ATOM 2915 C C . LEU A 1 358 ? 19.447 -2.526 -15.805 1.00 92.94 358 LEU A C 1
ATOM 2917 O O . LEU A 1 358 ? 19.214 -3.595 -16.376 1.00 92.94 358 LEU A O 1
ATOM 2921 N N . THR A 1 359 ? 18.534 -1.882 -15.077 1.00 93.62 359 THR A N 1
ATOM 2922 C CA . THR A 1 359 ? 17.135 -2.308 -14.982 1.00 93.62 359 THR A CA 1
ATOM 2923 C C . THR A 1 359 ? 16.393 -2.016 -16.285 1.00 93.62 359 THR A C 1
ATOM 2925 O O . THR A 1 359 ? 15.699 -2.900 -16.778 1.00 93.62 359 THR A O 1
ATOM 2928 N N . TYR A 1 360 ? 16.591 -0.842 -16.897 1.00 95.56 360 TYR A N 1
ATOM 2929 C CA . TYR A 1 360 ? 16.048 -0.542 -18.228 1.00 95.56 360 TYR A CA 1
ATOM 2930 C C . TYR A 1 360 ? 16.530 -1.539 -19.283 1.00 95.56 360 TYR A C 1
ATOM 2932 O O . TYR A 1 360 ? 15.708 -2.110 -19.997 1.00 95.56 360 TYR A O 1
ATOM 2940 N N . LEU A 1 361 ? 17.837 -1.814 -19.331 1.00 93.75 361 LEU A N 1
ATOM 2941 C CA . LEU A 1 361 ? 18.405 -2.791 -20.263 1.00 93.75 361 LEU A CA 1
ATOM 2942 C C . LEU A 1 361 ? 17.779 -4.178 -20.091 1.00 93.75 361 LEU A C 1
ATOM 2944 O O . LEU A 1 361 ? 17.367 -4.793 -21.071 1.00 93.75 361 LEU A O 1
ATOM 2948 N N . ASN A 1 362 ? 17.617 -4.642 -18.848 1.00 92.62 362 ASN A N 1
ATOM 2949 C CA . ASN A 1 362 ? 16.928 -5.904 -18.571 1.00 92.62 362 ASN A CA 1
ATOM 2950 C C . ASN A 1 362 ? 15.497 -5.926 -19.116 1.00 92.62 362 ASN A C 1
ATOM 2952 O O . ASN A 1 362 ? 15.055 -6.938 -19.653 1.00 92.62 362 ASN A O 1
ATOM 2956 N N . ILE A 1 363 ? 14.760 -4.828 -18.975 1.00 92.19 363 ILE A N 1
ATOM 2957 C CA . ILE A 1 363 ? 13.385 -4.749 -19.472 1.00 92.19 363 ILE A CA 1
ATOM 2958 C C . ILE A 1 363 ? 13.345 -4.790 -20.983 1.00 92.19 363 ILE A C 1
ATOM 2960 O O . ILE A 1 363 ? 12.533 -5.528 -21.535 1.00 92.19 363 ILE A O 1
ATOM 2964 N N . PHE A 1 364 ? 14.218 -4.043 -21.650 1.00 93.06 364 PHE A N 1
ATOM 2965 C CA . PHE A 1 364 ? 14.282 -4.062 -23.102 1.00 93.06 364 PHE A CA 1
ATOM 2966 C C . PHE A 1 364 ? 14.667 -5.437 -23.631 1.00 93.06 364 PHE A C 1
ATOM 2968 O O . PHE A 1 364 ? 14.029 -5.906 -24.564 1.00 93.06 364 PHE A O 1
ATOM 2975 N N . ILE A 1 365 ? 15.597 -6.146 -22.986 1.00 90.25 365 ILE A N 1
ATOM 2976 C CA . ILE A 1 365 ? 15.919 -7.536 -23.338 1.00 90.25 365 ILE A CA 1
ATOM 2977 C C . ILE A 1 365 ? 14.685 -8.443 -23.205 1.00 90.25 365 ILE A C 1
ATOM 2979 O O . ILE A 1 365 ? 14.412 -9.246 -24.099 1.00 90.25 365 ILE A O 1
ATOM 2983 N N . VAL A 1 366 ? 13.916 -8.310 -22.119 1.00 88.88 366 VAL A N 1
ATOM 2984 C CA . VAL A 1 366 ? 12.709 -9.123 -21.874 1.00 88.88 366 VAL A CA 1
ATOM 2985 C C . VAL A 1 366 ? 11.578 -8.781 -22.851 1.00 88.88 366 VAL A C 1
ATOM 2987 O O . VAL A 1 366 ? 10.881 -9.676 -23.327 1.00 88.88 366 VAL A O 1
ATOM 2990 N N . LEU A 1 367 ? 11.395 -7.500 -23.174 1.00 88.94 367 LEU A N 1
ATOM 2991 C CA . LEU A 1 367 ? 10.296 -6.997 -24.003 1.00 88.94 367 LEU A CA 1
ATOM 2992 C C . LEU A 1 367 ? 10.679 -6.789 -25.477 1.00 88.94 367 LEU A C 1
ATOM 2994 O O . LEU A 1 367 ? 9.842 -6.323 -26.247 1.00 88.94 367 LEU A O 1
ATOM 2998 N N . LYS A 1 368 ? 11.892 -7.169 -25.904 1.00 88.19 368 LYS A N 1
ATOM 2999 C CA . LYS A 1 368 ? 12.442 -6.864 -27.242 1.00 88.19 368 LYS A CA 1
ATOM 3000 C C . LYS A 1 368 ? 11.556 -7.260 -28.419 1.00 88.19 368 LYS A C 1
ATOM 3002 O O . LYS A 1 368 ? 11.525 -6.563 -29.418 1.00 88.19 368 LYS A O 1
ATOM 3007 N N . LYS A 1 369 ? 10.794 -8.352 -28.289 1.00 86.75 369 LYS A N 1
ATOM 3008 C CA . LYS A 1 369 ? 9.877 -8.838 -29.339 1.00 86.75 369 LYS A CA 1
ATOM 3009 C C . LYS A 1 369 ? 8.609 -7.996 -29.488 1.00 86.75 369 LYS A C 1
ATOM 3011 O O . LYS A 1 369 ? 7.933 -8.088 -30.504 1.00 86.75 369 LYS A O 1
ATOM 3016 N N . THR A 1 370 ? 8.230 -7.277 -28.437 1.00 87.12 370 THR A N 1
ATOM 3017 C CA . THR A 1 370 ? 7.022 -6.441 -28.390 1.00 87.12 370 THR A CA 1
ATOM 3018 C C . THR A 1 370 ? 7.341 -4.956 -28.462 1.00 87.12 370 THR A C 1
ATOM 3020 O O . THR A 1 370 ? 6.422 -4.163 -28.602 1.00 87.12 370 THR A O 1
ATOM 3023 N N . TRP A 1 371 ? 8.610 -4.582 -28.311 1.00 91.12 371 TRP A N 1
ATOM 3024 C CA . TRP A 1 371 ? 9.061 -3.198 -28.295 1.00 91.12 371 TRP A CA 1
ATOM 3025 C C . TRP A 1 371 ? 9.405 -2.713 -29.705 1.00 91.12 371 TRP A C 1
ATOM 3027 O O . TRP A 1 371 ? 9.755 -3.506 -30.573 1.00 91.12 371 TRP A O 1
ATOM 3037 N N . ASP A 1 372 ? 9.324 -1.403 -29.913 1.00 91.62 372 ASP A N 1
ATOM 3038 C CA . ASP A 1 372 ? 9.720 -0.747 -31.160 1.00 91.62 372 ASP A CA 1
ATOM 3039 C C . ASP A 1 372 ? 11.235 -0.897 -31.400 1.00 91.62 372 ASP A C 1
ATOM 3041 O O . ASP A 1 372 ? 12.053 -0.440 -30.594 1.00 91.62 372 ASP A O 1
ATOM 3045 N N . GLU A 1 373 ? 11.609 -1.560 -32.497 1.00 91.06 373 GLU A N 1
ATOM 3046 C CA . GLU A 1 373 ? 13.008 -1.858 -32.824 1.00 91.06 373 GLU A CA 1
ATOM 3047 C C . GLU A 1 373 ? 13.853 -0.601 -33.049 1.00 91.06 373 GLU A C 1
ATOM 3049 O O . GLU A 1 373 ? 15.033 -0.592 -32.692 1.00 91.06 373 GLU A O 1
ATOM 3054 N N . ASP A 1 374 ? 13.279 0.466 -33.608 1.00 91.88 374 ASP A N 1
ATOM 3055 C CA . ASP A 1 374 ? 14.018 1.695 -33.890 1.00 91.88 374 ASP A CA 1
ATOM 3056 C C . ASP A 1 374 ? 14.340 2.440 -32.593 1.00 91.88 374 ASP A C 1
ATOM 3058 O O . ASP A 1 374 ? 15.462 2.921 -32.417 1.00 91.88 374 ASP A O 1
ATOM 3062 N N . LEU A 1 375 ? 13.409 2.447 -31.631 1.00 92.50 375 LEU A N 1
ATOM 3063 C CA . LEU A 1 375 ? 13.679 2.957 -30.283 1.00 92.50 375 LEU A CA 1
ATOM 3064 C C . LEU A 1 375 ? 14.799 2.165 -29.593 1.00 92.50 375 LEU A C 1
ATOM 3066 O O . LEU A 1 375 ? 15.694 2.751 -28.987 1.00 92.50 375 LEU A O 1
ATOM 3070 N N . LEU A 1 376 ? 14.799 0.835 -29.704 1.00 93.00 376 LEU A N 1
ATOM 3071 C CA . LEU A 1 376 ? 15.856 0.024 -29.094 1.00 93.00 376 LEU A CA 1
ATOM 3072 C C . LEU A 1 376 ? 17.232 0.280 -29.727 1.00 93.00 376 LEU A C 1
ATOM 3074 O O . LEU A 1 376 ? 18.222 0.377 -29.003 1.00 93.00 376 LEU A O 1
ATOM 3078 N N . LYS A 1 377 ? 17.309 0.455 -31.053 1.00 92.06 377 LYS A N 1
ATOM 3079 C CA . LYS A 1 377 ? 18.564 0.824 -31.734 1.00 92.06 377 LYS A CA 1
ATOM 3080 C C . LYS A 1 377 ? 19.107 2.168 -31.239 1.00 92.06 377 LYS A C 1
ATOM 3082 O O . LYS A 1 377 ? 20.317 2.315 -31.047 1.00 92.06 377 LYS A O 1
ATOM 3087 N N . ILE A 1 378 ? 18.231 3.150 -31.001 1.00 92.75 378 ILE A N 1
ATOM 3088 C CA . ILE A 1 378 ? 18.621 4.449 -30.427 1.00 92.75 378 ILE A CA 1
ATOM 3089 C C . ILE A 1 378 ? 19.240 4.257 -29.036 1.00 92.75 378 ILE A C 1
ATOM 3091 O O . ILE A 1 378 ? 20.304 4.815 -28.766 1.00 92.75 378 ILE A O 1
ATOM 3095 N N . VAL A 1 379 ? 18.636 3.431 -28.178 1.00 92.81 379 VAL A N 1
ATOM 3096 C CA . VAL A 1 379 ? 19.205 3.090 -26.862 1.00 92.81 379 VAL A CA 1
ATOM 3097 C C . VAL A 1 379 ? 20.597 2.470 -27.003 1.00 92.81 379 VAL A C 1
ATOM 3099 O O . VAL A 1 379 ? 21.545 2.987 -26.406 1.00 92.81 379 VAL A O 1
ATOM 3102 N N . CYS A 1 380 ? 20.742 1.422 -27.822 1.00 92.12 380 CYS A N 1
ATOM 3103 C CA . CYS A 1 380 ? 22.017 0.725 -27.997 1.00 92.12 380 CYS A CA 1
ATOM 3104 C C . CYS A 1 380 ? 23.125 1.661 -28.486 1.00 92.12 380 CYS A C 1
ATOM 3106 O O . CYS A 1 380 ? 24.187 1.749 -27.872 1.00 92.12 380 CYS A O 1
ATOM 3108 N N . SER A 1 381 ? 22.847 2.419 -29.550 1.00 91.38 381 SER A N 1
ATOM 3109 C CA . SER A 1 381 ? 23.793 3.380 -30.127 1.00 91.38 381 SER A CA 1
ATOM 3110 C C . SER A 1 381 ? 24.209 4.470 -29.138 1.00 91.38 381 SER A C 1
ATOM 3112 O O . SER A 1 381 ? 25.376 4.874 -29.114 1.00 91.38 381 SER A O 1
ATOM 3114 N N . LYS A 1 382 ? 23.284 4.942 -28.292 1.00 92.06 382 LYS A N 1
ATOM 3115 C CA . LYS A 1 382 ? 23.593 5.955 -27.282 1.00 92.06 382 LYS A CA 1
ATOM 3116 C C . LYS A 1 382 ? 24.503 5.395 -26.193 1.00 92.06 382 LYS A C 1
ATOM 3118 O O . LYS A 1 382 ? 25.436 6.083 -25.779 1.00 92.06 382 LYS A O 1
ATOM 3123 N N . ILE A 1 383 ? 24.260 4.157 -25.765 1.00 92.50 383 ILE A N 1
ATOM 3124 C CA . ILE A 1 383 ? 25.104 3.459 -24.792 1.00 92.50 383 ILE A CA 1
ATOM 3125 C C . ILE A 1 383 ? 26.492 3.198 -25.382 1.00 92.50 383 ILE A C 1
ATOM 3127 O O . ILE A 1 383 ? 27.478 3.565 -24.750 1.00 92.50 383 ILE A O 1
ATOM 3131 N N . ASP A 1 384 ? 26.586 2.688 -26.612 1.00 91.12 384 ASP A N 1
ATOM 3132 C CA . ASP A 1 384 ? 27.866 2.448 -27.295 1.00 91.12 384 ASP A CA 1
ATOM 3133 C C . ASP A 1 384 ? 28.679 3.737 -27.457 1.00 91.12 384 ASP A C 1
ATOM 3135 O O . ASP A 1 384 ? 29.893 3.758 -27.241 1.00 91.12 384 ASP A O 1
ATOM 3139 N N . SER A 1 385 ? 28.018 4.844 -27.811 1.00 90.81 385 SER A N 1
ATOM 3140 C CA . SER A 1 385 ? 28.666 6.154 -27.902 1.00 90.81 385 SER A CA 1
ATOM 3141 C C . SER A 1 385 ? 29.227 6.609 -26.555 1.00 90.81 385 SER A C 1
ATOM 3143 O O . SER A 1 385 ? 30.337 7.136 -26.512 1.00 90.81 385 SER A O 1
ATOM 3145 N N . ASN A 1 386 ? 28.481 6.420 -25.466 1.00 89.12 386 ASN A N 1
ATOM 3146 C CA . ASN A 1 386 ? 28.912 6.842 -24.137 1.00 89.12 386 ASN A CA 1
ATOM 3147 C C . ASN A 1 386 ? 29.993 5.912 -23.554 1.00 89.12 386 ASN A C 1
ATOM 3149 O O . ASN A 1 386 ? 30.938 6.392 -22.929 1.00 89.12 386 ASN A O 1
ATOM 3153 N N . LEU A 1 387 ? 29.925 4.602 -2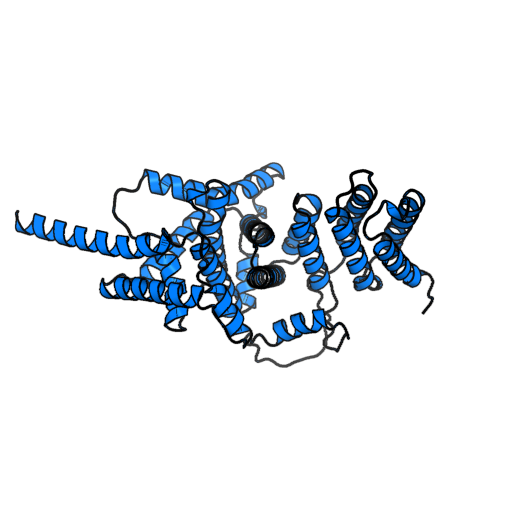3.812 1.00 88.69 387 LEU A N 1
ATOM 3154 C CA . LEU A 1 387 ? 30.939 3.629 -23.386 1.00 88.69 387 LEU A CA 1
ATOM 3155 C C . LEU A 1 387 ? 32.313 3.907 -24.011 1.00 88.69 387 LEU A C 1
ATOM 3157 O O . LEU A 1 387 ? 33.324 3.691 -23.352 1.00 88.69 387 LEU A O 1
ATOM 3161 N N . LYS A 1 388 ? 32.367 4.439 -25.242 1.00 86.81 388 LYS A N 1
ATOM 3162 C CA . LYS A 1 388 ? 33.624 4.867 -25.891 1.00 86.81 388 LYS A CA 1
ATOM 3163 C C . LYS A 1 388 ? 34.291 6.055 -25.197 1.00 86.81 388 LYS A C 1
ATOM 3165 O O . LYS A 1 388 ? 35.498 6.230 -25.322 1.00 86.81 388 LYS A O 1
ATOM 3170 N N . SER A 1 389 ? 33.509 6.885 -24.510 1.00 82.25 389 SER A N 1
ATOM 3171 C CA . SER A 1 389 ? 33.998 8.087 -23.824 1.00 82.25 389 SER A CA 1
ATOM 3172 C C . SER A 1 389 ? 34.390 7.860 -22.362 1.00 82.25 389 SER A C 1
ATOM 3174 O O . SER A 1 389 ? 34.886 8.786 -21.725 1.00 82.25 389 SER A O 1
ATOM 3176 N N . VAL A 1 390 ? 34.178 6.655 -21.824 1.00 82.94 390 VAL A N 1
ATOM 3177 C CA . VAL A 1 390 ? 34.405 6.345 -20.408 1.00 82.94 390 VAL A CA 1
ATOM 3178 C C . VAL A 1 390 ? 35.444 5.239 -20.260 1.00 82.94 390 VAL A C 1
ATOM 3180 O O . VAL A 1 390 ? 35.366 4.200 -20.908 1.00 82.94 390 VAL A O 1
ATOM 3183 N N . GLU A 1 391 ? 36.419 5.457 -19.378 1.00 80.31 391 GLU A N 1
ATOM 3184 C CA . GLU A 1 391 ? 37.402 4.432 -19.026 1.00 80.31 391 GLU A CA 1
ATOM 3185 C C . GLU A 1 391 ? 36.724 3.281 -18.255 1.00 80.31 391 GLU A C 1
ATOM 3187 O O . GLU A 1 391 ? 36.023 3.555 -17.273 1.00 80.31 391 GLU A O 1
ATOM 3192 N N . PRO A 1 392 ? 36.953 2.005 -18.631 1.00 79.31 392 PRO A N 1
ATOM 3193 C CA . PRO A 1 392 ? 36.291 0.851 -18.013 1.00 79.31 392 PRO A CA 1
ATOM 3194 C C . PRO A 1 392 ? 36.406 0.794 -16.484 1.00 79.31 392 PRO A C 1
ATOM 3196 O O . PRO A 1 392 ? 35.442 0.445 -15.804 1.00 79.31 392 PRO A O 1
ATOM 3199 N N . ASP A 1 393 ? 37.556 1.197 -15.939 1.00 76.25 393 ASP A N 1
ATOM 3200 C CA . ASP A 1 393 ? 37.843 1.141 -14.500 1.00 76.25 393 ASP A CA 1
ATOM 3201 C C . ASP A 1 393 ? 37.121 2.229 -13.688 1.00 76.25 393 ASP A C 1
ATOM 3203 O O . ASP A 1 393 ? 37.007 2.127 -12.466 1.00 76.25 393 ASP A O 1
ATOM 3207 N N . LYS A 1 394 ? 36.611 3.276 -14.351 1.00 78.50 394 LYS A N 1
ATOM 3208 C CA . LYS A 1 394 ? 35.931 4.407 -13.701 1.00 78.50 394 LYS A CA 1
ATOM 3209 C C . LYS A 1 394 ? 34.419 4.218 -13.588 1.00 78.50 394 LYS A C 1
ATOM 3211 O O . LYS A 1 394 ? 33.790 4.929 -12.807 1.00 78.50 394 LYS A O 1
ATOM 3216 N N . LEU A 1 395 ? 33.830 3.268 -14.321 1.00 80.56 395 LEU A N 1
ATOM 3217 C CA . LEU A 1 395 ? 32.386 3.029 -14.318 1.00 80.56 395 LEU A CA 1
ATOM 3218 C C . LEU A 1 395 ? 32.030 1.748 -13.543 1.00 80.56 395 LEU A C 1
ATOM 3220 O O . LEU A 1 395 ? 32.333 0.637 -13.988 1.00 80.56 395 LEU A O 1
ATOM 3224 N N . PRO A 1 396 ? 31.325 1.853 -12.404 1.00 82.50 396 PRO A N 1
ATOM 3225 C CA . PRO A 1 396 ? 30.807 0.683 -11.709 1.00 82.50 396 PRO A CA 1
ATOM 3226 C C . PRO A 1 396 ? 29.961 -0.195 -12.637 1.00 82.50 396 PRO A C 1
ATOM 3228 O O . PRO A 1 396 ? 29.123 0.306 -13.379 1.00 82.50 396 PRO A O 1
ATOM 3231 N N . LYS A 1 397 ? 30.142 -1.519 -12.559 1.00 84.94 397 LYS A N 1
ATOM 3232 C CA . LYS A 1 397 ? 29.397 -2.499 -13.370 1.00 84.94 397 LYS A CA 1
ATOM 3233 C C . LYS A 1 397 ? 29.529 -2.305 -14.893 1.00 84.94 397 LYS A C 1
ATOM 3235 O O . LYS A 1 397 ? 28.670 -2.790 -15.623 1.00 84.94 397 LYS A O 1
ATOM 3240 N N . TYR A 1 398 ? 30.611 -1.676 -15.373 1.00 86.25 398 TYR A N 1
ATOM 3241 C CA . TYR A 1 398 ? 30.898 -1.485 -16.804 1.00 86.25 398 TYR A CA 1
ATOM 3242 C C . TYR A 1 398 ? 30.639 -2.752 -17.631 1.00 86.25 398 TYR A C 1
ATOM 3244 O O . TYR A 1 398 ? 29.859 -2.724 -18.578 1.00 86.25 398 TYR A O 1
ATOM 3252 N N . LYS A 1 399 ? 31.211 -3.887 -17.207 1.00 87.81 399 LYS A N 1
ATOM 3253 C CA . LYS A 1 399 ? 31.044 -5.173 -17.893 1.00 87.81 399 LYS A CA 1
ATOM 3254 C C . LYS A 1 399 ? 29.578 -5.611 -17.997 1.00 87.81 399 LYS A C 1
ATOM 3256 O O . LYS A 1 399 ? 29.143 -6.001 -19.066 1.00 87.81 399 LYS A O 1
ATOM 3261 N N . GLU A 1 400 ? 28.790 -5.477 -16.927 1.00 90.19 400 GLU A N 1
ATOM 3262 C CA . GLU A 1 400 ? 27.360 -5.829 -16.968 1.00 90.19 400 GLU A CA 1
ATOM 3263 C C . GLU A 1 400 ? 26.568 -4.938 -17.939 1.00 90.19 400 GLU A C 1
ATOM 3265 O O . GLU A 1 400 ? 25.571 -5.386 -18.502 1.00 90.19 400 GLU A O 1
ATOM 3270 N N . ILE A 1 401 ? 26.970 -3.671 -18.107 1.00 90.31 401 ILE A N 1
ATOM 3271 C CA . ILE A 1 401 ? 26.341 -2.753 -19.066 1.00 90.31 401 ILE A CA 1
ATOM 3272 C C . ILE A 1 401 ? 26.689 -3.183 -20.492 1.00 90.31 401 ILE A C 1
ATOM 3274 O O . ILE A 1 401 ? 25.784 -3.275 -21.316 1.00 90.31 401 ILE A O 1
ATOM 3278 N N . VAL A 1 402 ? 27.967 -3.479 -20.757 1.00 90.44 402 VAL A N 1
ATOM 3279 C CA . VAL A 1 402 ? 28.447 -3.974 -22.058 1.00 90.44 402 VAL A CA 1
ATOM 3280 C C . VAL A 1 402 ? 27.731 -5.268 -22.432 1.00 90.44 402 VAL A C 1
ATOM 3282 O O . VAL A 1 402 ? 27.034 -5.285 -23.441 1.00 90.44 402 VAL A O 1
ATOM 3285 N N . ASP A 1 403 ? 27.790 -6.292 -21.576 1.00 90.00 403 ASP A N 1
ATOM 3286 C CA . ASP A 1 403 ? 27.210 -7.615 -21.840 1.00 90.00 403 ASP A CA 1
ATOM 3287 C C . ASP A 1 403 ? 25.700 -7.521 -22.162 1.00 90.00 403 ASP A C 1
ATOM 3289 O O . ASP A 1 403 ? 25.181 -8.197 -23.053 1.00 90.00 403 ASP A O 1
ATOM 3293 N N . LYS A 1 404 ? 24.962 -6.650 -21.457 1.00 90.75 404 LYS A N 1
ATOM 3294 C CA . LYS A 1 404 ? 23.528 -6.437 -21.718 1.00 90.75 404 LYS A CA 1
ATOM 3295 C C . LYS A 1 404 ? 23.257 -5.632 -22.982 1.00 90.75 404 LYS A C 1
ATOM 3297 O O . LYS A 1 404 ? 22.266 -5.909 -23.656 1.00 90.75 404 LYS A O 1
ATOM 3302 N N . ASN A 1 405 ? 24.084 -4.633 -23.284 1.00 90.69 405 ASN A N 1
ATOM 3303 C CA . ASN A 1 405 ? 23.946 -3.853 -24.511 1.00 90.69 405 ASN A CA 1
ATOM 3304 C C . ASN A 1 405 ? 24.245 -4.720 -25.741 1.00 90.69 405 ASN A C 1
ATOM 3306 O O . ASN A 1 405 ? 23.493 -4.686 -26.710 1.00 90.69 405 ASN A O 1
ATOM 3310 N N . GLU A 1 406 ? 25.277 -5.561 -25.661 1.00 89.06 406 GLU A N 1
ATOM 3311 C CA . GLU A 1 406 ? 25.605 -6.570 -26.671 1.00 89.06 406 GLU A CA 1
ATOM 3312 C C . GLU A 1 406 ? 24.456 -7.564 -26.850 1.00 89.06 406 GLU A C 1
ATOM 3314 O O . GLU A 1 406 ? 23.968 -7.722 -27.962 1.00 89.06 406 GLU A O 1
ATOM 3319 N N . SER A 1 407 ? 23.903 -8.117 -25.764 1.00 88.44 407 SER A N 1
ATOM 3320 C CA . SER A 1 407 ? 22.744 -9.021 -25.843 1.00 88.44 407 SER A CA 1
ATOM 3321 C C . SER A 1 407 ? 21.509 -8.393 -26.515 1.00 88.44 407 SER A C 1
ATOM 3323 O O . SER A 1 407 ? 20.713 -9.088 -27.162 1.00 88.44 407 SER A O 1
ATOM 3325 N N . LEU A 1 408 ? 21.322 -7.078 -26.360 1.00 86.62 408 LEU A N 1
ATOM 3326 C CA . LEU A 1 408 ? 20.271 -6.334 -27.052 1.00 86.62 408 LEU A CA 1
ATOM 3327 C C . LEU A 1 408 ? 20.636 -6.082 -28.524 1.00 86.62 408 LEU A C 1
ATOM 3329 O O . LEU A 1 408 ? 19.763 -6.192 -29.379 1.00 86.62 408 LEU A O 1
ATOM 3333 N N . ASN A 1 409 ? 21.907 -5.812 -28.831 1.00 85.25 409 ASN A N 1
ATOM 3334 C CA . ASN A 1 409 ? 22.417 -5.651 -30.195 1.00 85.25 409 ASN A CA 1
ATOM 3335 C C . ASN A 1 409 ? 22.369 -6.951 -31.016 1.00 85.25 409 ASN A C 1
ATOM 3337 O O . ASN A 1 409 ? 21.973 -6.917 -32.183 1.00 85.25 409 ASN A O 1
ATOM 3341 N N . ASP A 1 410 ? 22.680 -8.097 -30.406 1.00 85.44 410 ASP A N 1
ATOM 3342 C CA . ASP A 1 410 ? 22.644 -9.426 -31.034 1.00 85.44 410 ASP A CA 1
ATOM 3343 C C . ASP A 1 410 ? 21.251 -9.777 -31.572 1.00 85.44 410 ASP A C 1
ATOM 3345 O O . ASP A 1 410 ? 21.096 -10.469 -32.581 1.00 85.44 410 ASP A O 1
ATOM 3349 N N . TYR A 1 411 ? 20.206 -9.240 -30.933 1.00 82.88 411 TYR A N 1
ATOM 3350 C CA . TYR A 1 411 ? 18.838 -9.383 -31.416 1.00 82.88 411 TYR A CA 1
ATOM 3351 C C . TYR A 1 411 ? 18.636 -8.772 -32.813 1.00 82.88 411 TYR A C 1
ATOM 3353 O O . TYR A 1 411 ? 17.868 -9.326 -33.597 1.00 82.88 411 TYR A O 1
ATOM 3361 N N . PHE A 1 412 ? 19.333 -7.681 -33.150 1.00 80.38 412 PHE A N 1
ATOM 3362 C CA . PHE A 1 412 ? 19.226 -7.034 -34.464 1.00 80.38 412 PHE A CA 1
ATOM 3363 C C . PHE A 1 412 ? 20.111 -7.683 -35.526 1.00 80.38 412 PHE A C 1
ATOM 3365 O O . PHE A 1 412 ? 19.780 -7.633 -36.709 1.00 80.38 412 PHE A O 1
ATOM 3372 N N . THR A 1 413 ? 21.242 -8.269 -35.129 1.00 71.44 413 THR A N 1
ATOM 3373 C CA . THR A 1 413 ? 22.215 -8.867 -36.058 1.00 71.44 413 THR A CA 1
ATOM 3374 C C . THR A 1 413 ? 21.877 -10.313 -36.426 1.00 71.44 413 THR A C 1
ATOM 3376 O O . THR A 1 413 ? 22.462 -10.856 -37.361 1.00 71.44 413 THR A O 1
ATOM 3379 N N . GLY A 1 414 ? 20.901 -10.932 -35.749 1.00 59.50 414 GLY A N 1
ATOM 3380 C CA . GLY A 1 414 ? 20.392 -12.264 -36.084 1.00 59.50 414 GLY A CA 1
ATOM 3381 C C . GLY A 1 414 ? 21.354 -13.407 -35.749 1.00 59.50 414 GLY A C 1
ATOM 3382 O O . GLY A 1 414 ? 21.135 -14.534 -36.200 1.00 59.50 414 GLY A O 1
ATOM 3383 N N . ILE A 1 415 ? 22.402 -13.139 -34.968 1.00 47.31 415 ILE A N 1
ATOM 3384 C CA . ILE A 1 415 ? 23.350 -14.156 -34.514 1.00 47.31 415 ILE A CA 1
ATOM 3385 C C . ILE A 1 415 ? 22.687 -14.904 -33.350 1.00 47.31 415 ILE A C 1
ATOM 3387 O O . ILE A 1 415 ? 22.484 -14.353 -32.270 1.00 47.31 415 ILE A O 1
ATOM 3391 N N . LYS A 1 416 ? 22.254 -16.138 -33.623 1.00 40.16 416 LYS A N 1
ATOM 3392 C CA . LYS A 1 416 ? 21.729 -17.088 -32.633 1.00 40.16 416 LYS A CA 1
ATOM 3393 C C . LYS A 1 416 ? 22.839 -17.929 -32.034 1.00 40.16 416 LYS A C 1
ATOM 3395 O O . LYS A 1 416 ? 23.687 -18.391 -32.830 1.00 40.16 416 LYS A O 1
#

Organism: Saccharomyces cerevisiae (strain CEN.PK113-7D) (NCBI:txid889517)

Secondary structure (DSSP, 8-state):
-HHHHHHHHHHHHHHHHHHHHHHHHHTTTTTS---HHHHHHHHHTTPPP---HHHHHHHHHHHHHHHHHHHTT--HHHHHHHHHHHHHHHHTTPPPGGG--SHHHHHHHHHHHHHHHHHHHHHHHHH--S-PPPHHHHHHHHHHHHHHHSS-SSS---HHHHHHHHHHHHGGGGT-GGG--HHHHHHHHHHHHHHHHHS-HHHHHHHHHHS-HHHHHHHHHHHHHHHHT---HHHHHHHHHHHHHHHHHS-HHHHHHHHHHHHHH-S-HHHHHHHHHHHHHHHS---SS----HHHHHHHHHHHHS---------------SS---HHHHHHHHHHHHHHHHHHTSTT--HHHHHHHHHHHHHHHHHTTTS-HHHHHHHHHHHHHHHTTS-GGGSTTHHHHHHHHHHHHHHHHT--

InterPro domains:
  IPR013877 YAP-binding/ALF4/Glomulin [PF08568] (3-410)
  IPR040347 YAP1-binding protein 1/2 [PTHR28020] (2-415)

Mean predicted aligned error: 8.25 Å

Foldseek 3Di:
DVVVVVVVVVVVVLLVQLQCLLCVLFPPCQPPALCLLVVLLCVLLVHDDDDDPVNVVVLVVNVVSLVSNVVSVNPLLVLLVVVLVVLCVLCVPLDAPVPQPDPVSVVVSLVVLLCSLLVVVVVCVVPDDDSHHDVLSSLLSQSSCCVPVVDGSDPDDALLSLLSQLSNQQSNCVVPVVSRGNHSNNSSSSSNVVNCQNDDLVRNLVVLAVDHLSSLLSSLVSLLVVLLPDPDPSVSVSSLLSSLSSLLRYQLVSSLVSLLCCLPPPPRLSSVLSSLVSVLVLQAWPDPDDDPDVVVCVVVVSVVSRDRPDPDDDDDDDGDRSHDDDPVSLVSVLVSLLVLLVLLLDLPRDPSSVVSNLSVLVSCLRCVVVHDLVSLVVNLVSNVVSLVVDDCVSHPPSVSSVVSSVSSVCVVVVDD

Sequence (416 aa):
MFDKVVEEESELQVRLLRRLCTFGISTPIKTVTTNADVKYYCALNQQKFELSAYYTEYLELFCRYYQMAVSLDVDIEGEFQNVIEECRIIYKSVPQEISAVNDEAKLVLERMVYKLAYTFEVQKAAKEKNVGLDYNGVILFSGIHYLETNQHLVKEMNITDAIYLYLRFTTPSLYSKVYYNVAVESVSRYWLWYAITTEPLEDVKKELKNLSVFVTKTLLHVLLQKNCIQVNQQLRMITFTLLTRLLCLIPEKVAFEFILDVLKTSPLPLAKTSVLCVFKDLSRRRISTKDNDSETDLIVEKLSKLKVNDSDKAQQSNIRHYIQLDSSKMKAVHDCCLQTIQDSFTADAKKSDILLLLTYLNIFIVLKKTWDEDLLKIVCSKIDSNLKSVEPDKLPKYKEIVDKNESLNDYFTGIK

pLDDT: mean 86.24, std 15.62, range [33.59, 98.44]